Protein AF-A0A1J5WI99-F1 (afdb_monomer_lite)

Structure (mmCIF, N/CA/C/O backbone):
data_AF-A0A1J5WI99-F1
#
_entry.id   AF-A0A1J5WI99-F1
#
loop_
_atom_site.group_PDB
_atom_site.id
_atom_site.type_symbol
_atom_site.label_atom_id
_atom_site.label_alt_id
_atom_site.label_comp_id
_atom_site.label_asym_id
_atom_site.label_entity_id
_atom_site.label_seq_id
_atom_site.pdbx_PDB_ins_code
_atom_site.Cartn_x
_atom_site.Cartn_y
_atom_site.Cartn_z
_atom_site.occupancy
_atom_site.B_iso_or_equiv
_atom_site.auth_seq_id
_atom_site.auth_comp_id
_atom_site.auth_asym_id
_atom_site.auth_atom_id
_atom_site.pdbx_PDB_model_num
ATOM 1 N N . MET A 1 1 ? -16.337 -63.881 12.955 1.00 27.75 1 MET A N 1
ATOM 2 C CA . MET A 1 1 ? -16.708 -63.197 11.696 1.00 27.75 1 MET A CA 1
ATOM 3 C C . MET A 1 1 ? -17.567 -62.003 12.070 1.00 27.75 1 MET A C 1
ATOM 5 O O . MET A 1 1 ? -18.666 -62.196 12.558 1.00 27.75 1 MET A O 1
ATOM 9 N N . GLN A 1 2 ? -16.931 -60.856 12.300 1.00 27.17 2 GLN A N 1
ATOM 10 C CA . GLN A 1 2 ? -16.689 -59.781 11.321 1.00 27.17 2 GLN A CA 1
ATOM 11 C C . GLN A 1 2 ? -17.944 -58.937 11.044 1.00 27.17 2 GLN A C 1
ATOM 13 O O . GLN A 1 2 ? -18.780 -59.281 10.221 1.00 27.17 2 GLN A O 1
ATOM 18 N N . THR A 1 3 ? -18.030 -57.845 11.812 1.00 31.28 3 THR A N 1
ATOM 19 C CA . THR A 1 3 ? -18.158 -56.447 11.355 1.00 31.28 3 THR A CA 1
ATOM 20 C C . THR A 1 3 ? -18.727 -56.186 9.964 1.00 31.28 3 THR A C 1
ATOM 22 O O . THR A 1 3 ? -18.114 -56.598 8.990 1.00 31.28 3 THR A O 1
ATOM 25 N N . PHE A 1 4 ? -19.714 -55.288 9.900 1.00 23.50 4 PHE A N 1
ATOM 26 C CA . PHE A 1 4 ? -19.628 -54.020 9.156 1.00 23.50 4 PHE A CA 1
ATOM 27 C C . PHE A 1 4 ? -20.644 -53.018 9.733 1.00 23.50 4 PHE A C 1
ATOM 29 O O . PHE A 1 4 ? -21.829 -53.324 9.772 1.00 23.50 4 PHE A O 1
ATOM 36 N N . SER A 1 5 ? -20.202 -51.821 10.138 1.00 23.91 5 SER A N 1
ATOM 37 C CA . SER A 1 5 ? -20.977 -50.592 9.904 1.00 23.91 5 SER A CA 1
ATOM 38 C C . SER A 1 5 ? -20.109 -49.334 10.055 1.00 23.91 5 SER A C 1
ATOM 40 O O . SER A 1 5 ? -19.678 -48.971 11.144 1.00 23.91 5 SER A O 1
ATOM 42 N N . VAL A 1 6 ? -19.810 -48.754 8.891 1.00 24.19 6 VAL A N 1
ATOM 43 C CA . VAL A 1 6 ? -19.699 -47.328 8.536 1.00 24.19 6 VAL A CA 1
ATOM 44 C C . VAL A 1 6 ? -19.130 -46.355 9.585 1.00 24.19 6 VAL A C 1
ATOM 46 O O . VAL A 1 6 ? -19.835 -45.826 10.439 1.00 24.19 6 VAL A O 1
ATOM 49 N N . LEU A 1 7 ? -17.853 -46.005 9.393 1.00 27.06 7 LEU A N 1
ATOM 50 C CA . LEU A 1 7 ? -17.251 -44.748 9.841 1.00 27.06 7 LEU A CA 1
ATOM 51 C C . LEU A 1 7 ? -17.816 -43.587 9.004 1.00 27.06 7 LEU A C 1
ATOM 53 O O . LEU A 1 7 ? -17.505 -43.468 7.819 1.00 27.06 7 LEU A O 1
ATOM 57 N N . LEU A 1 8 ? -18.593 -42.703 9.628 1.00 27.48 8 LEU A N 1
ATOM 58 C CA . LEU A 1 8 ? -18.873 -41.362 9.119 1.00 27.48 8 LEU A CA 1
ATOM 59 C C . LEU A 1 8 ? -18.482 -40.367 10.212 1.00 27.48 8 LEU A C 1
ATOM 61 O O . LEU A 1 8 ? -18.887 -40.483 11.366 1.00 27.48 8 LEU A O 1
ATOM 65 N N . ALA A 1 9 ? -17.576 -39.473 9.837 1.00 27.77 9 ALA A N 1
ATOM 66 C CA . ALA A 1 9 ? -16.765 -38.640 10.706 1.00 27.77 9 ALA A CA 1
ATOM 67 C C . ALA A 1 9 ? -17.589 -37.779 11.677 1.00 27.77 9 ALA A C 1
ATOM 69 O O . ALA A 1 9 ? -18.108 -36.725 11.316 1.00 27.77 9 ALA A O 1
ATOM 70 N N . ALA A 1 10 ? -17.614 -38.188 12.944 1.00 25.86 10 ALA A N 1
ATOM 71 C CA . ALA A 1 10 ? -17.886 -37.302 14.064 1.00 25.86 10 ALA A CA 1
ATOM 72 C C . ALA A 1 10 ? -16.638 -36.435 14.311 1.00 25.86 10 ALA A C 1
ATOM 74 O O . ALA A 1 10 ? -15.752 -36.787 15.088 1.00 25.86 10 ALA A O 1
ATOM 75 N N . LEU A 1 11 ? -16.545 -35.302 13.611 1.00 26.58 11 LEU A N 1
ATOM 76 C CA . LEU A 1 11 ? -15.705 -34.187 14.047 1.00 26.58 11 LEU A CA 1
ATOM 77 C C . LEU A 1 11 ? -16.284 -33.694 15.375 1.00 26.58 11 LEU A C 1
ATOM 79 O O . LEU A 1 11 ? -17.332 -33.052 15.405 1.00 26.58 11 LEU A O 1
ATOM 83 N N . SER A 1 12 ? -15.622 -34.049 16.476 1.00 28.11 12 SER A N 1
ATOM 84 C CA . SER A 1 12 ? -15.970 -33.583 17.811 1.00 28.11 12 SER A CA 1
ATOM 85 C C . SER A 1 12 ? -15.734 -32.075 17.905 1.00 28.11 12 SER A C 1
ATOM 87 O O . SER A 1 12 ? -14.655 -31.584 18.228 1.00 28.11 12 SER A O 1
ATOM 89 N N . VAL A 1 13 ? -16.787 -31.314 17.625 1.00 32.09 13 VAL A N 1
ATOM 90 C CA . VAL A 1 13 ? -16.942 -29.970 18.167 1.00 32.09 13 VAL A CA 1
ATOM 91 C C . VAL A 1 13 ? -17.116 -30.172 19.670 1.00 32.09 13 VAL A C 1
ATOM 93 O O . VAL A 1 13 ? -18.199 -30.520 20.135 1.00 32.09 13 VAL A O 1
ATOM 96 N N . ARG A 1 14 ? -16.028 -30.050 20.440 1.00 27.28 14 ARG A N 1
ATOM 97 C CA . ARG A 1 14 ? -16.122 -29.903 21.896 1.00 27.28 14 ARG A CA 1
ATOM 98 C C . ARG A 1 14 ? -16.769 -28.548 22.171 1.00 27.28 14 ARG A C 1
ATOM 100 O O . ARG A 1 14 ? -16.085 -27.549 22.357 1.00 27.28 14 ARG A O 1
ATOM 107 N N . VAL A 1 15 ? -18.097 -28.532 22.146 1.00 34.00 15 VAL A N 1
ATOM 108 C CA . VAL A 1 15 ? -18.912 -27.501 22.779 1.00 34.00 15 VAL A CA 1
ATOM 109 C C . VAL A 1 15 ? -18.697 -27.694 24.277 1.00 34.00 15 VAL A C 1
ATOM 111 O O . VAL A 1 15 ? -19.295 -28.579 24.885 1.00 34.00 15 VAL A O 1
ATOM 114 N N . TYR A 1 16 ? -17.758 -26.950 24.861 1.00 33.09 16 TYR A N 1
ATOM 115 C CA . TYR A 1 16 ? -17.744 -26.800 26.308 1.00 33.09 16 TYR A CA 1
ATOM 116 C C . TYR A 1 16 ? -18.994 -26.000 26.665 1.00 33.09 16 TYR A C 1
ATOM 118 O O . TYR A 1 16 ? -19.139 -24.850 26.259 1.00 33.09 16 TYR A O 1
ATOM 126 N N . ALA A 1 17 ? -19.922 -26.668 27.345 1.00 33.34 17 ALA A N 1
ATOM 127 C CA . ALA A 1 17 ? -21.082 -26.054 27.959 1.00 33.34 17 ALA A CA 1
ATOM 128 C C . ALA A 1 17 ? -20.591 -25.053 29.013 1.00 33.34 17 ALA A C 1
ATOM 130 O O . ALA A 1 17 ? -20.179 -25.441 30.104 1.00 33.34 17 ALA A O 1
ATOM 131 N N . LEU A 1 18 ? -20.581 -23.778 28.649 1.00 37.22 18 LEU A N 1
ATOM 132 C CA . LEU A 1 18 ? -20.643 -22.672 29.589 1.00 37.22 18 LEU A CA 1
ATOM 133 C C . LEU A 1 18 ? -22.067 -22.131 29.480 1.00 37.22 18 LEU A C 1
ATOM 135 O O . LEU A 1 18 ? -22.585 -21.980 28.376 1.00 37.22 18 LEU A O 1
ATOM 139 N N . ASP A 1 19 ? -22.702 -21.926 30.626 1.00 34.09 19 ASP A N 1
ATOM 140 C CA . ASP A 1 19 ? -24.094 -21.497 30.833 1.00 34.09 19 ASP A CA 1
ATOM 141 C C . ASP A 1 19 ? -24.378 -20.052 30.348 1.00 34.09 19 ASP A C 1
ATOM 143 O O . ASP A 1 19 ? -25.145 -19.312 30.956 1.00 34.09 19 ASP A O 1
ATOM 147 N N . SER A 1 20 ? -23.740 -19.610 29.265 1.00 41.53 20 SER A N 1
ATOM 148 C CA . SER A 1 20 ? -23.871 -18.271 28.695 1.00 41.53 20 SER A CA 1
ATOM 149 C C . SER A 1 20 ? -24.489 -18.339 27.293 1.00 41.53 20 SER A C 1
ATOM 151 O O . SER A 1 20 ? -24.140 -19.196 26.482 1.00 41.53 20 SER A O 1
ATOM 153 N N . ASP A 1 21 ? -25.440 -17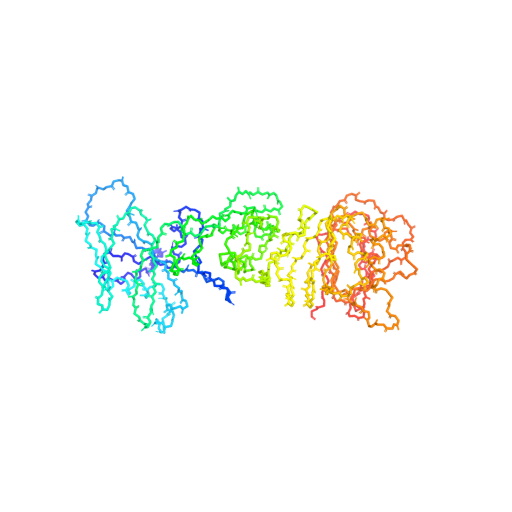.441 27.005 1.00 45.97 21 ASP A N 1
ATOM 154 C CA . ASP A 1 21 ? -26.320 -17.412 25.815 1.00 45.97 21 ASP A CA 1
ATOM 155 C C . ASP A 1 21 ? -25.610 -17.089 24.476 1.00 45.97 21 ASP A C 1
ATOM 157 O O . ASP A 1 21 ? -26.185 -16.502 23.554 1.00 45.97 21 ASP A O 1
ATOM 161 N N . PHE A 1 22 ? -24.341 -17.470 24.350 1.00 48.72 22 PHE A N 1
ATOM 162 C CA . PHE A 1 22 ? -23.421 -17.032 23.315 1.00 48.72 22 PHE A CA 1
ATOM 163 C C . PHE A 1 22 ? -22.725 -18.223 22.647 1.00 48.72 22 PHE A C 1
ATOM 165 O O . PHE A 1 22 ? -21.935 -18.941 23.257 1.00 48.72 22 PHE A O 1
ATOM 172 N N . ALA A 1 23 ? -22.981 -18.429 21.353 1.00 48.19 23 ALA A N 1
ATOM 173 C CA . ALA A 1 23 ? -22.309 -19.479 20.592 1.00 48.19 23 ALA A CA 1
ATOM 174 C C . ALA A 1 23 ? -20.881 -19.063 20.189 1.00 48.19 23 ALA A C 1
ATOM 176 O O . ALA A 1 23 ? -20.699 -18.101 19.442 1.00 48.19 23 ALA A O 1
ATOM 177 N N . LEU A 1 24 ? -19.877 -19.835 20.621 1.00 46.44 24 LEU A N 1
ATOM 178 C CA . LEU A 1 24 ? -18.497 -19.732 20.138 1.00 46.44 24 LEU A CA 1
ATOM 179 C C . LEU A 1 24 ? -18.423 -20.194 18.672 1.00 46.44 24 LEU A C 1
ATOM 181 O O . LEU A 1 24 ? -18.544 -21.386 18.377 1.00 46.44 24 LEU A O 1
ATOM 185 N N . ILE A 1 25 ? -18.188 -19.265 17.744 1.00 47.00 25 ILE A N 1
ATOM 186 C CA . ILE A 1 25 ? -17.933 -19.597 16.337 1.00 47.00 25 ILE A CA 1
ATOM 187 C C . ILE A 1 25 ? -16.424 -19.755 16.138 1.00 47.00 25 ILE A C 1
ATOM 189 O O . ILE A 1 25 ? -15.666 -18.800 16.264 1.00 47.00 25 ILE A O 1
ATOM 193 N N . SER A 1 26 ? -15.994 -20.976 15.803 1.00 42.94 26 SER A N 1
ATOM 194 C CA . SER A 1 26 ? -14.591 -21.306 15.522 1.00 42.94 26 SER A CA 1
ATOM 195 C C . SER A 1 26 ? -13.952 -20.343 14.511 1.00 42.94 26 SER A C 1
ATOM 197 O O . SER A 1 26 ? -14.560 -20.000 13.494 1.00 42.94 26 SER A O 1
ATOM 199 N N . GLU A 1 27 ? -12.679 -20.006 14.731 1.00 39.59 27 GLU A N 1
ATOM 200 C CA . GLU A 1 27 ? -11.832 -19.173 13.861 1.00 39.59 27 GLU A CA 1
ATOM 201 C C . GLU A 1 27 ? -11.827 -19.622 12.384 1.00 39.59 27 GLU A C 1
ATOM 203 O O . GLU A 1 27 ? -11.711 -18.811 11.470 1.00 39.59 27 GLU A O 1
ATOM 208 N N . LYS A 1 28 ? -12.055 -20.915 12.113 1.00 43.62 28 LYS A N 1
ATOM 209 C CA . LYS A 1 28 ? -12.154 -21.466 10.745 1.00 43.62 28 LYS A CA 1
ATOM 210 C C . LYS A 1 28 ? -13.503 -21.208 10.059 1.00 43.62 28 LYS A C 1
ATOM 212 O O . LYS A 1 28 ? -13.626 -21.406 8.849 1.00 43.62 28 LYS A O 1
ATOM 217 N N . LEU A 1 29 ? -14.525 -20.830 10.823 1.00 38.66 29 LEU A N 1
ATOM 218 C CA . LEU A 1 29 ? -15.891 -20.571 10.359 1.00 38.66 29 LEU A CA 1
ATOM 219 C C . LEU A 1 29 ? -16.209 -19.074 10.302 1.00 38.66 29 LEU A C 1
ATOM 221 O O . LEU A 1 29 ? -17.013 -18.672 9.468 1.00 38.66 29 LEU A O 1
ATOM 225 N N . LEU A 1 30 ? -15.530 -18.255 11.105 1.00 40.50 30 LEU A N 1
ATOM 226 C CA . LEU A 1 30 ? -15.601 -16.790 11.085 1.00 40.50 30 LEU A CA 1
ATOM 227 C C . LEU A 1 30 ? -15.458 -16.155 9.683 1.00 40.50 30 LEU A C 1
ATOM 229 O O . LEU A 1 30 ? -16.263 -15.284 9.353 1.00 40.50 30 LEU A O 1
ATOM 233 N N . PRO A 1 31 ? -14.551 -16.623 8.798 1.00 42.62 31 PRO A N 1
ATOM 234 C CA . PRO A 1 31 ? -14.465 -16.122 7.425 1.00 42.62 31 PRO A CA 1
ATOM 235 C C . PRO A 1 31 ? -15.716 -16.390 6.574 1.00 42.62 31 PRO A C 1
ATOM 237 O O . PRO A 1 31 ? -15.915 -15.721 5.567 1.00 42.62 31 PRO A O 1
ATOM 240 N N . LYS A 1 32 ? -16.557 -17.368 6.945 1.00 39.38 32 LYS A N 1
ATOM 241 C CA . LYS A 1 32 ? -17.744 -17.777 6.171 1.00 39.38 32 LYS A CA 1
ATOM 242 C C . LYS A 1 32 ? -19.007 -16.988 6.515 1.00 39.38 32 LYS A C 1
ATOM 244 O O . LYS A 1 32 ? -19.953 -17.030 5.740 1.00 39.38 32 LYS A O 1
ATOM 249 N N . PHE A 1 33 ? -19.019 -16.280 7.644 1.00 38.66 33 PHE A N 1
ATOM 250 C CA . PHE A 1 33 ? -20.122 -15.399 8.049 1.00 38.66 33 PHE A CA 1
ATOM 251 C C . PHE A 1 33 ? -19.928 -13.947 7.581 1.00 38.66 33 PHE A C 1
ATOM 253 O O . PHE A 1 33 ? -20.758 -13.084 7.853 1.00 38.66 33 PHE A O 1
ATOM 260 N N . LEU A 1 34 ? -18.842 -13.671 6.852 1.00 45.16 34 LEU A N 1
ATOM 261 C CA . LEU A 1 34 ? -18.671 -12.436 6.095 1.00 45.16 34 LEU A CA 1
ATOM 262 C C . LEU A 1 34 ? -19.571 -12.465 4.853 1.00 45.16 34 LEU A C 1
ATOM 264 O O . LEU A 1 34 ? -19.144 -12.819 3.758 1.00 45.16 34 LEU A O 1
ATOM 268 N N . THR A 1 35 ? -20.818 -12.053 5.007 1.00 43.19 35 THR A N 1
ATOM 269 C CA . THR A 1 35 ? -21.632 -11.545 3.896 1.00 43.19 35 THR A CA 1
ATOM 270 C C . THR A 1 35 ? -22.150 -10.192 4.367 1.00 43.19 35 THR A C 1
ATOM 272 O O . THR A 1 35 ? -22.821 -10.150 5.387 1.00 43.19 35 THR A O 1
ATOM 275 N N . GLU A 1 36 ? -21.782 -9.047 3.785 1.00 42.59 36 GLU A N 1
ATOM 276 C CA . GLU A 1 36 ? -21.570 -8.738 2.367 1.00 42.59 36 GLU A CA 1
ATOM 277 C C . GLU A 1 36 ? -20.259 -7.959 2.114 1.00 42.59 36 GLU A C 1
ATOM 279 O O . GLU A 1 36 ? -19.993 -6.934 2.735 1.00 42.59 36 GLU A O 1
ATOM 284 N N . LYS A 1 37 ? -19.462 -8.448 1.148 1.00 50.91 37 LYS A N 1
ATOM 285 C CA . LYS A 1 37 ? -18.102 -8.008 0.765 1.00 50.91 37 LYS A CA 1
ATOM 286 C C . LYS A 1 37 ? -17.039 -8.239 1.851 1.00 50.91 37 LYS A C 1
ATOM 288 O O . LYS A 1 37 ? -17.175 -7.825 2.991 1.00 50.91 37 LYS A O 1
ATOM 293 N N . GLU A 1 38 ? -15.947 -8.901 1.470 1.00 61.12 38 GLU A N 1
ATOM 294 C CA . GLU A 1 38 ? -14.755 -9.183 2.286 1.00 61.12 38 GLU A CA 1
ATOM 295 C C . GLU A 1 38 ? -14.050 -7.878 2.711 1.00 61.12 38 GLU A C 1
ATOM 297 O O . GLU A 1 38 ? -13.003 -7.504 2.181 1.00 61.12 38 GLU A O 1
ATOM 302 N N . ARG A 1 39 ? -14.659 -7.135 3.637 1.00 79.50 39 ARG A N 1
ATOM 303 C CA . ARG A 1 39 ? -14.122 -5.882 4.157 1.00 79.50 39 ARG A CA 1
ATOM 304 C C . ARG A 1 39 ? -13.314 -6.167 5.416 1.00 79.50 39 ARG A C 1
ATOM 306 O O . ARG A 1 39 ? -13.847 -6.654 6.416 1.00 79.50 39 ARG A O 1
ATOM 313 N N . GLY A 1 40 ? -12.014 -5.910 5.340 1.00 87.38 40 GLY A N 1
ATOM 314 C CA . GLY A 1 40 ? -11.126 -5.928 6.497 1.00 87.38 40 GLY A CA 1
ATOM 315 C C . GLY A 1 40 ? -11.302 -4.650 7.311 1.00 87.38 40 GLY A C 1
ATOM 316 O O . GLY A 1 40 ? -11.605 -3.602 6.746 1.00 87.38 40 GLY A O 1
ATOM 317 N N . VAL A 1 41 ? -11.107 -4.737 8.626 1.00 90.25 41 VAL A N 1
ATOM 318 C CA . VAL A 1 41 ? -11.034 -3.560 9.499 1.00 90.25 41 VAL A CA 1
ATOM 319 C C . VAL A 1 41 ? -9.607 -3.437 10.005 1.00 90.25 41 VAL A C 1
ATOM 321 O O . VAL A 1 41 ? -9.002 -4.431 10.411 1.00 90.25 41 VAL A O 1
ATOM 324 N N . TYR A 1 42 ? -9.071 -2.229 9.941 1.00 92.56 42 TYR A N 1
ATOM 325 C CA . TYR A 1 42 ? -7.690 -1.917 10.261 1.00 92.56 42 TYR A CA 1
ATOM 326 C C . TYR A 1 42 ? -7.629 -0.791 11.286 1.00 92.56 42 TYR A C 1
ATOM 328 O O . TYR A 1 42 ? -8.429 0.142 11.222 1.00 92.56 42 TYR A O 1
ATOM 336 N N 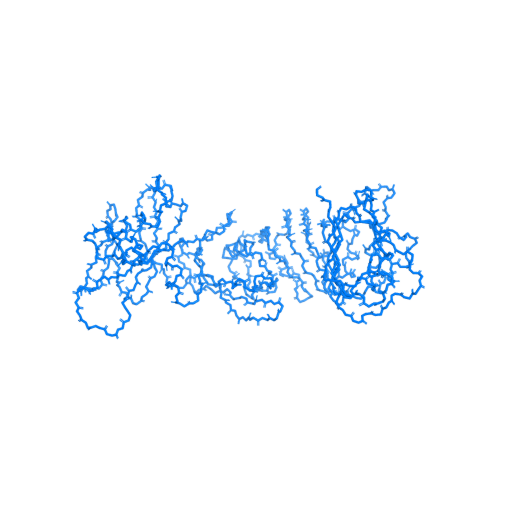. ILE A 1 43 ? -6.650 -0.865 12.183 1.00 92.44 43 ILE A N 1
ATOM 337 C CA . ILE A 1 43 ? -6.171 0.288 12.943 1.00 92.44 43 ILE A CA 1
ATOM 338 C C . ILE A 1 43 ? -4.938 0.821 12.222 1.00 92.44 43 ILE A C 1
ATOM 340 O O . ILE A 1 43 ? -3.986 0.081 11.956 1.00 92.44 43 ILE A O 1
ATOM 344 N N . LEU A 1 44 ? -4.999 2.098 11.867 1.00 93.31 44 LEU A N 1
ATOM 345 C CA . LEU A 1 44 ? -3.932 2.825 11.206 1.00 93.31 44 LEU A CA 1
ATOM 346 C C . LEU A 1 44 ? -3.041 3.516 12.229 1.00 93.31 44 LEU A C 1
ATOM 348 O O . LEU A 1 44 ? -3.503 4.043 13.241 1.00 93.31 44 LEU A O 1
ATOM 352 N N . ASP A 1 45 ? -1.763 3.551 11.904 1.00 89.94 45 ASP A N 1
ATOM 353 C CA . ASP A 1 45 ? -0.730 4.224 12.667 1.00 89.94 45 ASP A CA 1
ATOM 354 C C . ASP A 1 45 ? 0.273 4.819 11.670 1.00 89.94 45 ASP A C 1
ATOM 356 O O . ASP A 1 45 ? 0.463 4.278 10.575 1.00 89.94 45 ASP A O 1
ATOM 360 N N . GLU A 1 46 ? 0.839 5.982 11.991 1.00 84.44 46 GLU A N 1
ATOM 361 C CA . GLU A 1 46 ? 1.764 6.682 11.090 1.00 84.44 46 GLU A CA 1
ATOM 362 C C . GLU A 1 46 ? 3.160 6.041 11.089 1.00 84.44 46 GLU A C 1
ATOM 364 O O . GLU A 1 46 ? 3.862 6.081 10.076 1.00 84.44 46 GLU A O 1
ATOM 369 N N . GLU A 1 47 ? 3.567 5.444 12.210 1.00 82.75 47 GLU A N 1
ATOM 370 C CA . GLU A 1 47 ? 4.919 4.925 12.427 1.00 82.75 47 GLU A CA 1
ATOM 371 C C . GLU A 1 47 ? 5.020 3.422 12.142 1.00 82.75 47 GLU A C 1
ATOM 373 O O . GLU A 1 47 ? 6.094 2.911 11.808 1.00 82.75 47 GLU A O 1
ATOM 378 N N . THR A 1 48 ? 3.905 2.702 12.257 1.00 85.56 48 THR A N 1
ATOM 379 C CA . THR A 1 48 ? 3.847 1.244 12.162 1.00 8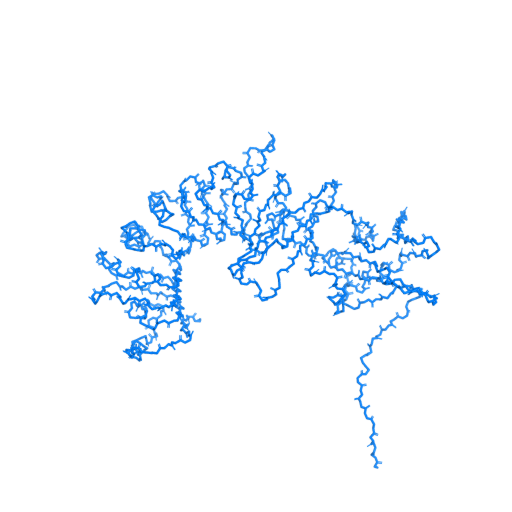5.56 48 THR A CA 1
ATOM 380 C C . THR A 1 48 ? 2.958 0.762 11.017 1.00 85.56 48 THR A C 1
ATOM 382 O O . THR A 1 48 ? 2.153 1.490 10.439 1.00 85.56 48 THR A O 1
ATOM 385 N N . SER A 1 49 ? 3.139 -0.502 10.622 1.00 85.19 49 SER A N 1
ATOM 386 C CA . SER A 1 49 ? 2.302 -1.110 9.588 1.00 85.19 49 SER A CA 1
ATOM 387 C C . SER A 1 49 ? 0.849 -1.230 10.070 1.00 85.19 49 SER A C 1
ATOM 389 O O . SER A 1 49 ? 0.655 -1.644 11.214 1.00 85.19 49 SER A O 1
ATOM 391 N N . PRO A 1 50 ? -0.155 -0.996 9.202 1.00 90.38 50 PRO A N 1
ATOM 392 C CA . PRO A 1 50 ? -1.565 -1.122 9.554 1.00 90.38 50 PRO A CA 1
ATOM 393 C C . PRO A 1 50 ? -1.866 -2.452 10.234 1.00 90.38 50 PRO A C 1
ATOM 395 O O . PRO A 1 50 ? -1.562 -3.521 9.689 1.00 90.38 50 PRO A O 1
ATOM 398 N N . ASN A 1 51 ? -2.508 -2.386 11.395 1.00 89.19 51 ASN A N 1
ATOM 399 C CA . ASN A 1 51 ? -2.857 -3.573 12.150 1.00 89.19 51 ASN A CA 1
ATOM 400 C C . ASN A 1 51 ? -4.248 -4.059 11.738 1.00 89.19 51 ASN A C 1
ATOM 402 O O . ASN A 1 51 ? -5.236 -3.339 11.882 1.00 89.19 51 ASN A O 1
ATOM 406 N N . ARG A 1 52 ? -4.334 -5.275 11.194 1.00 90.44 52 ARG A N 1
ATOM 407 C CA . ARG A 1 52 ? -5.615 -5.878 10.815 1.00 90.44 52 ARG A CA 1
ATOM 408 C C . ARG A 1 52 ? -6.294 -6.415 12.069 1.00 90.44 52 ARG A C 1
ATOM 410 O O . ARG A 1 52 ? -5.750 -7.291 12.729 1.00 90.44 52 ARG A O 1
ATOM 417 N N . LEU A 1 53 ? -7.505 -5.943 12.343 1.00 89.12 53 LEU A N 1
ATOM 418 C CA . LEU A 1 53 ? -8.290 -6.426 13.471 1.00 89.12 53 LEU A CA 1
ATOM 419 C C . LEU A 1 53 ? -8.863 -7.816 13.193 1.00 89.12 53 LEU A C 1
ATOM 421 O O . LEU A 1 53 ? -9.371 -8.099 12.099 1.00 89.12 53 LEU A O 1
ATOM 425 N N . CYS A 1 54 ? -8.822 -8.663 14.217 1.00 84.62 54 CYS A N 1
ATOM 426 C CA . CYS A 1 54 ? -9.554 -9.919 14.241 1.00 84.62 54 CYS A CA 1
ATOM 427 C C . CYS A 1 54 ? -10.992 -9.667 14.680 1.00 84.62 54 CYS A C 1
ATOM 429 O O . CYS A 1 54 ? -11.312 -8.621 15.245 1.00 84.62 54 CYS A O 1
ATOM 431 N N . SER A 1 55 ? -11.882 -10.618 14.398 1.00 81.06 55 SER A N 1
ATOM 432 C CA . SER A 1 55 ? -13.278 -10.488 14.801 1.00 81.06 55 SER A CA 1
ATOM 433 C C . SER A 1 55 ? -13.845 -11.771 15.376 1.00 81.06 55 SER A C 1
ATOM 435 O O . SER A 1 55 ? -13.539 -12.841 14.861 1.00 81.06 55 SER A O 1
ATOM 437 N N . VAL A 1 56 ? -14.721 -11.644 16.370 1.00 76.06 56 VAL A N 1
ATOM 438 C CA . VAL A 1 56 ? -15.563 -12.716 16.911 1.00 76.06 56 VAL A CA 1
ATOM 439 C C . VAL A 1 56 ? -17.026 -12.367 16.650 1.00 76.06 56 VAL A C 1
ATOM 441 O O . VAL A 1 56 ? -17.433 -11.209 16.754 1.00 76.06 56 VAL A O 1
ATOM 444 N N . LEU A 1 57 ? -17.815 -13.373 16.284 1.00 73.81 57 LEU A N 1
ATOM 445 C CA . LEU A 1 57 ? -19.244 -13.248 16.035 1.00 73.81 57 LEU A CA 1
ATOM 446 C C . LEU A 1 57 ? -20.009 -13.950 17.145 1.00 73.81 57 LEU A C 1
ATOM 448 O O . LEU A 1 57 ? -19.764 -15.121 17.425 1.00 73.81 57 LEU A O 1
ATOM 452 N N . PHE A 1 58 ? -20.955 -13.229 17.725 1.00 69.44 58 PHE A N 1
ATOM 453 C CA . PHE A 1 58 ? -21.825 -13.694 18.785 1.00 69.44 58 PHE A CA 1
ATOM 454 C C . PHE A 1 58 ? -23.252 -13.721 18.268 1.00 69.44 58 PHE A C 1
ATOM 456 O O . PHE A 1 58 ? -23.783 -12.709 17.816 1.00 69.44 58 PHE A O 1
ATOM 463 N N . THR A 1 59 ? -23.871 -14.895 18.326 1.00 62.91 59 THR A N 1
ATOM 464 C CA . THR A 1 59 ? -25.285 -15.050 17.982 1.00 62.91 59 THR A CA 1
ATOM 465 C C . THR A 1 59 ? -26.075 -15.156 19.280 1.00 62.91 59 THR A C 1
ATOM 467 O O . THR A 1 59 ? -25.800 -16.089 20.038 1.00 62.91 59 THR A O 1
ATOM 470 N N . PRO A 1 60 ? -27.019 -14.242 19.560 1.00 54.72 60 PRO A N 1
ATOM 471 C CA . PRO A 1 60 ? -27.893 -14.385 20.713 1.00 54.72 60 PRO A CA 1
ATOM 472 C C . PRO A 1 60 ? -28.778 -15.620 20.523 1.00 54.72 60 PRO A C 1
ATOM 474 O O . PRO A 1 60 ? -29.448 -15.771 19.497 1.00 54.72 60 PRO A O 1
ATOM 477 N N . VAL A 1 61 ? -28.776 -16.528 21.500 1.00 52.66 61 VAL A N 1
ATOM 478 C CA . VAL A 1 61 ? -29.661 -17.697 21.484 1.00 52.66 61 VAL A CA 1
ATOM 479 C C . VAL A 1 61 ? -31.041 -17.263 21.972 1.00 52.66 61 VAL A C 1
ATOM 481 O O . VAL A 1 61 ? -31.308 -17.219 23.167 1.00 52.66 61 VAL A O 1
ATOM 484 N N . VAL A 1 62 ? -31.954 -16.954 21.050 1.00 52.22 62 VAL A N 1
ATOM 485 C CA . VAL A 1 62 ? -33.360 -16.741 21.418 1.00 52.22 62 VAL A CA 1
ATOM 486 C C . VAL A 1 62 ? -33.981 -18.108 21.721 1.00 52.22 62 VAL A C 1
ATOM 488 O O . VAL A 1 62 ? -34.385 -18.839 20.815 1.00 52.22 62 VAL A O 1
ATOM 491 N N . ARG A 1 63 ? -34.038 -18.485 23.004 1.00 42.00 63 ARG A N 1
ATOM 492 C CA . ARG A 1 63 ? -34.868 -19.602 23.481 1.00 42.00 63 ARG A CA 1
ATOM 493 C C . ARG A 1 63 ? -36.335 -19.169 23.496 1.00 42.00 63 ARG A C 1
ATOM 495 O O . ARG A 1 63 ? -36.881 -18.932 24.557 1.00 42.00 63 ARG A O 1
ATOM 502 N N . ASP A 1 64 ? -36.946 -19.016 22.327 1.00 40.84 64 ASP A N 1
ATOM 503 C CA . ASP A 1 64 ? -38.302 -19.503 22.057 1.00 40.84 64 ASP A CA 1
ATOM 504 C C . ASP A 1 64 ? -38.776 -19.139 20.646 1.00 40.84 64 ASP A C 1
ATOM 506 O O . ASP A 1 64 ? -38.290 -18.229 19.981 1.00 40.84 64 ASP A O 1
ATOM 510 N N . LYS A 1 65 ? -39.664 -19.994 20.150 1.00 46.88 65 LYS A N 1
ATOM 511 C CA . LYS A 1 65 ? -39.952 -20.258 18.740 1.00 46.88 65 LYS A CA 1
ATOM 512 C C . LYS A 1 65 ? -40.636 -19.087 18.014 1.00 46.88 65 LYS A C 1
ATOM 514 O O . LYS A 1 65 ? -41.385 -18.315 18.598 1.00 46.88 65 LYS A O 1
ATOM 519 N N . THR A 1 66 ? -40.462 -19.095 16.687 1.00 43.81 66 THR A N 1
ATOM 520 C CA . THR A 1 66 ? -41.168 -18.320 15.640 1.00 43.81 66 THR A CA 1
ATOM 521 C C . THR A 1 66 ? -40.839 -16.830 15.501 1.00 43.81 66 THR A C 1
ATOM 523 O O . THR A 1 66 ? -41.655 -15.974 15.814 1.00 43.81 66 THR A O 1
ATOM 526 N N . VAL A 1 67 ? -39.703 -16.523 14.861 1.00 38.09 67 VAL A N 1
ATOM 527 C CA . VAL A 1 67 ? -39.536 -15.276 14.088 1.00 38.09 67 VAL A CA 1
ATOM 528 C C . VAL A 1 67 ? -38.901 -15.606 12.727 1.00 38.09 67 VAL A C 1
ATOM 530 O O . VAL A 1 67 ? -37.855 -16.256 12.699 1.00 38.09 67 VAL A O 1
ATOM 533 N N . PRO A 1 68 ? -39.498 -15.198 11.591 1.00 43.38 68 PRO A N 1
ATOM 534 C CA . PRO A 1 68 ? -38.877 -15.293 10.277 1.00 43.38 68 PRO A CA 1
ATOM 535 C C . PRO A 1 68 ? -38.124 -13.986 9.960 1.00 43.38 68 PRO A C 1
ATOM 537 O O . PRO A 1 68 ? -38.651 -13.136 9.255 1.00 43.38 68 PRO A O 1
ATOM 540 N N . SER A 1 69 ? -36.922 -13.789 10.513 1.00 42.72 69 SER A N 1
ATOM 541 C CA . SER A 1 69 ? -35.947 -12.752 10.094 1.00 42.72 69 SER A CA 1
ATOM 542 C C . SER A 1 69 ? -34.596 -12.989 10.803 1.00 42.72 69 SER A C 1
ATOM 544 O O . SER A 1 69 ? -34.595 -13.671 11.831 1.00 42.72 69 SER A O 1
ATOM 546 N N . PRO A 1 70 ? -33.437 -12.532 10.282 1.00 47.69 70 PRO A N 1
ATOM 547 C CA . PRO A 1 70 ? -32.134 -13.026 10.705 1.00 47.69 70 PRO A CA 1
ATOM 548 C C . PRO A 1 70 ? -31.823 -12.566 12.131 1.00 47.69 70 PRO A C 1
ATOM 550 O O . PRO A 1 70 ? -31.898 -11.387 12.455 1.00 47.69 70 PRO A O 1
ATOM 553 N N . VAL A 1 71 ? -31.468 -13.525 12.979 1.00 52.16 71 VAL A N 1
ATOM 554 C CA . VAL A 1 71 ? -31.048 -13.321 14.368 1.00 52.16 71 VAL A CA 1
ATOM 555 C C . VAL A 1 71 ? -29.940 -12.257 14.421 1.00 52.16 71 VAL A C 1
ATOM 557 O O . VAL A 1 71 ? -28.914 -12.418 13.758 1.00 52.16 71 VAL A O 1
ATOM 560 N N . SER A 1 72 ? -30.140 -11.169 15.174 1.00 58.06 72 SER A N 1
ATOM 561 C CA . SER A 1 72 ? -29.199 -10.044 15.293 1.00 58.06 72 SER A CA 1
ATOM 562 C C . SER A 1 72 ? -27.844 -10.495 15.848 1.00 58.06 72 SER A C 1
ATOM 564 O O . SER A 1 72 ? -27.655 -10.573 17.059 1.00 58.06 72 SER A O 1
ATOM 566 N N . ALA A 1 73 ? -26.890 -10.813 14.974 1.00 65.12 73 ALA A N 1
ATOM 567 C CA . ALA A 1 73 ? -25.539 -11.172 15.386 1.00 65.12 73 ALA A CA 1
ATOM 568 C C . ALA A 1 73 ? -24.751 -9.926 15.822 1.00 65.12 73 ALA A C 1
ATOM 570 O O . ALA A 1 73 ? -24.742 -8.905 15.130 1.00 65.12 73 ALA A O 1
ATOM 571 N N . LEU A 1 74 ? -24.052 -10.030 16.951 1.00 73.56 74 LEU A N 1
ATOM 572 C CA . LEU A 1 74 ? -23.102 -9.027 17.423 1.00 73.56 74 LEU A CA 1
ATOM 573 C C . LEU A 1 74 ? -21.712 -9.377 16.921 1.00 73.56 74 LEU A C 1
ATOM 575 O O . LEU A 1 74 ? -21.282 -10.531 16.992 1.00 73.56 74 LEU A O 1
ATOM 579 N N . ARG A 1 75 ? -20.982 -8.374 16.440 1.00 79.88 75 ARG A N 1
ATOM 580 C CA . ARG A 1 75 ? -19.623 -8.565 15.947 1.00 79.88 75 ARG A CA 1
ATOM 581 C C . ARG A 1 75 ? -18.647 -7.730 16.756 1.00 79.88 75 ARG A C 1
ATOM 583 O O . ARG A 1 75 ? -18.744 -6.508 16.782 1.00 79.88 75 ARG A O 1
ATOM 590 N N . PHE A 1 76 ? -17.684 -8.404 17.368 1.00 83.19 76 PHE A N 1
ATOM 591 C CA . PHE A 1 76 ? -16.632 -7.796 18.170 1.00 83.19 76 PHE A CA 1
ATOM 592 C C . PHE A 1 76 ? -15.322 -7.839 17.397 1.00 83.19 76 PHE A C 1
ATOM 594 O O . PHE A 1 76 ? -14.974 -8.870 16.830 1.00 83.19 76 PHE A O 1
ATOM 601 N N . LEU A 1 77 ? -14.617 -6.720 17.357 1.00 87.94 77 LEU A N 1
ATOM 602 C CA . LEU A 1 77 ? -13.313 -6.529 16.747 1.00 87.94 77 LEU A CA 1
ATOM 603 C C . LEU A 1 77 ? -12.278 -6.410 17.859 1.00 87.94 77 LEU A C 1
ATOM 605 O O . LEU A 1 77 ? -12.543 -5.735 18.848 1.00 87.94 77 LEU A O 1
ATOM 609 N N . TYR A 1 78 ? -11.111 -7.020 17.701 1.00 88.12 78 TYR A N 1
ATOM 610 C CA . TYR A 1 78 ? -10.035 -6.930 18.687 1.00 88.12 78 TYR A CA 1
ATOM 611 C C . TYR A 1 78 ? -8.669 -6.922 18.005 1.00 88.12 78 TYR A C 1
ATOM 613 O O . TYR A 1 78 ? -8.495 -7.487 16.919 1.00 88.12 78 TYR A O 1
ATOM 621 N N . ASP A 1 79 ? -7.699 -6.274 18.644 1.00 88.38 79 ASP A N 1
ATOM 622 C CA . ASP A 1 79 ? -6.296 -6.364 18.251 1.00 88.38 79 ASP A CA 1
ATOM 623 C C . ASP A 1 79 ? -5.719 -7.689 18.770 1.00 88.38 79 ASP A C 1
ATOM 625 O O . ASP A 1 79 ? -5.634 -7.929 19.975 1.00 88.38 79 ASP A O 1
ATOM 629 N N . GLU A 1 80 ? -5.323 -8.576 17.856 1.00 84.81 80 GLU A N 1
ATOM 630 C CA . GLU A 1 80 ? -4.757 -9.879 18.211 1.00 84.81 80 GLU A CA 1
ATOM 631 C C . GLU A 1 80 ? -3.428 -9.746 18.974 1.00 84.81 80 GLU A C 1
ATOM 633 O O . GLU A 1 80 ? -3.131 -10.553 19.854 1.00 84.81 80 GLU A O 1
ATOM 638 N N . THR A 1 81 ? -2.621 -8.730 18.661 1.00 85.62 81 THR A N 1
ATOM 639 C CA . THR A 1 81 ? -1.330 -8.491 19.321 1.00 85.62 81 THR A CA 1
ATOM 640 C C . THR A 1 81 ? -1.530 -7.994 20.745 1.00 85.62 81 THR A C 1
ATOM 642 O O . THR A 1 81 ? -0.818 -8.428 21.652 1.00 85.62 81 THR A O 1
ATOM 645 N N . GLU A 1 82 ? -2.505 -7.110 20.953 1.00 87.81 82 GLU A N 1
ATOM 646 C CA . GLU A 1 82 ? -2.933 -6.691 22.288 1.00 87.81 82 GLU A CA 1
ATOM 647 C C . GLU A 1 82 ? -3.470 -7.895 23.071 1.00 87.81 82 GLU A C 1
ATOM 649 O O . GLU A 1 82 ? -2.952 -8.214 24.140 1.00 87.81 82 GLU A O 1
ATOM 654 N N . ALA A 1 83 ? -4.413 -8.646 22.493 1.00 85.00 83 ALA A N 1
ATOM 655 C CA . ALA A 1 83 ? -5.012 -9.816 23.130 1.00 85.00 83 ALA A CA 1
ATOM 656 C C . ALA A 1 83 ? -3.967 -10.875 23.529 1.00 85.00 83 ALA A C 1
ATOM 658 O O . ALA A 1 83 ? -4.048 -11.424 24.627 1.00 85.00 83 ALA A O 1
ATOM 659 N N . LYS A 1 84 ? -2.939 -11.117 22.702 1.00 84.81 84 LYS A N 1
ATOM 660 C CA . LYS A 1 84 ? -1.822 -12.037 23.007 1.00 84.81 84 LYS A CA 1
ATOM 661 C C . LYS A 1 84 ? -1.035 -11.661 24.258 1.00 84.81 84 LYS A C 1
ATOM 663 O O . LYS A 1 84 ? -0.552 -12.548 24.955 1.00 84.81 84 LYS A O 1
ATOM 668 N N . LYS A 1 85 ? -0.872 -10.366 24.546 1.00 85.75 85 LYS A N 1
ATOM 669 C CA . LYS A 1 85 ? -0.146 -9.918 25.748 1.00 85.75 85 LYS A CA 1
ATOM 670 C C . LYS A 1 85 ? -0.893 -10.286 27.031 1.00 85.75 85 LYS A C 1
ATOM 672 O O . LYS A 1 85 ? -0.253 -10.462 28.068 1.00 85.75 85 LYS A O 1
ATOM 677 N N . HIS A 1 86 ? -2.215 -10.418 26.941 1.00 77.25 86 HIS A N 1
ATOM 678 C CA . HIS A 1 86 ? -3.101 -10.712 28.065 1.00 77.25 86 HIS A CA 1
ATOM 679 C C . HIS A 1 86 ? -3.445 -12.195 28.173 1.00 77.25 86 HIS A C 1
ATOM 681 O O . HIS A 1 86 ? -3.395 -12.759 29.262 1.00 77.25 86 HIS A O 1
ATOM 687 N N . CYS A 1 87 ? -3.707 -12.846 27.044 1.00 71.00 87 CYS A N 1
ATOM 688 C CA . CYS A 1 87 ? -3.952 -14.281 26.957 1.00 71.00 87 CYS A CA 1
ATOM 689 C C . CYS A 1 87 ? -2.604 -15.019 26.861 1.00 71.00 87 CYS A C 1
ATOM 691 O O . CYS A 1 87 ? -2.257 -15.572 25.816 1.00 71.00 87 CYS A O 1
ATOM 693 N N . GLN A 1 88 ? -1.789 -14.963 27.919 1.00 62.25 88 GLN A N 1
ATOM 694 C CA . GLN A 1 88 ? -0.504 -15.667 27.950 1.00 62.25 88 GLN A CA 1
ATOM 695 C C . GLN A 1 88 ? -0.751 -17.189 27.910 1.00 62.25 88 GLN A C 1
ATOM 697 O O . GLN A 1 88 ? -1.604 -17.700 28.625 1.00 62.25 88 GLN A O 1
ATOM 702 N N . GLU A 1 89 ? -0.002 -17.900 27.056 1.00 58.56 89 GLU A N 1
ATOM 703 C CA . GLU A 1 89 ? 0.045 -19.375 26.914 1.00 58.56 89 GLU A CA 1
ATOM 704 C C . GLU A 1 89 ? -1.046 -20.092 26.082 1.00 58.56 89 GLU A C 1
ATOM 706 O O . GLU A 1 89 ? -0.983 -21.317 25.939 1.00 58.56 89 GLU A O 1
ATOM 711 N N . VAL A 1 90 ? -1.991 -19.397 25.437 1.00 57.25 90 VAL A N 1
ATOM 712 C CA . VAL A 1 90 ? -3.121 -20.074 24.757 1.00 57.25 90 VAL A CA 1
ATOM 713 C C . VAL A 1 90 ? -2.959 -20.153 23.229 1.00 57.25 90 VAL A C 1
ATOM 715 O O . VAL A 1 90 ? -2.619 -19.175 22.567 1.00 57.25 90 VAL A O 1
ATOM 718 N N . ARG A 1 91 ? -3.227 -21.334 22.639 1.00 65.38 91 ARG A N 1
ATOM 719 C CA . ARG A 1 91 ? -3.207 -21.559 21.172 1.00 65.38 91 ARG A CA 1
ATOM 720 C C . ARG A 1 91 ? -4.398 -20.934 20.425 1.00 65.38 91 ARG A C 1
ATOM 722 O O . ARG A 1 91 ? -4.307 -20.798 19.211 1.00 65.38 91 ARG A O 1
ATOM 729 N N . ASP A 1 92 ? -5.488 -20.607 21.120 1.00 78.75 92 ASP A N 1
ATOM 730 C CA . ASP A 1 92 ? -6.752 -20.104 20.554 1.00 78.75 92 ASP A CA 1
ATOM 731 C C . ASP A 1 92 ? -7.161 -18.778 21.219 1.00 78.75 92 ASP A C 1
ATOM 733 O O . ASP A 1 92 ? -7.931 -18.742 22.175 1.00 78.75 92 ASP A O 1
ATOM 737 N N . ILE A 1 93 ? -6.607 -17.672 20.720 1.00 80.06 93 ILE A N 1
ATOM 738 C CA . ILE A 1 93 ? -6.848 -16.322 21.259 1.00 80.06 93 ILE A CA 1
ATOM 739 C C . ILE A 1 93 ? -8.287 -15.871 21.007 1.00 80.06 93 ILE A C 1
ATOM 741 O O . ILE A 1 93 ? -8.869 -15.182 21.838 1.00 80.06 93 ILE A O 1
ATOM 745 N N . ALA A 1 94 ? -8.874 -16.260 19.873 1.00 78.75 94 ALA A N 1
ATOM 746 C CA . ALA A 1 94 ? -10.259 -15.929 19.560 1.00 78.75 94 ALA A CA 1
ATOM 747 C C . ALA A 1 94 ? -11.214 -16.556 20.585 1.00 78.75 94 ALA A C 1
ATOM 749 O O . ALA A 1 94 ? -12.119 -15.877 21.071 1.00 78.75 94 ALA A O 1
ATOM 750 N N . GLY A 1 95 ? -10.982 -17.823 20.947 1.00 77.12 95 GLY A N 1
ATOM 751 C CA . GLY A 1 95 ? -11.726 -18.514 21.998 1.00 77.12 95 GLY A CA 1
ATOM 752 C C . GLY A 1 95 ? -11.586 -17.849 23.365 1.00 77.12 95 GLY A C 1
ATOM 753 O O . GLY A 1 95 ? -12.576 -17.693 24.074 1.00 77.12 95 GLY A O 1
ATOM 754 N N . GLU A 1 96 ? -10.385 -17.390 23.705 1.00 78.62 96 GLU A N 1
ATOM 755 C CA . GLU A 1 96 ? -10.125 -16.673 24.954 1.00 78.62 96 GLU A CA 1
ATOM 756 C C . GLU A 1 96 ? -10.849 -15.331 25.020 1.00 78.62 96 GLU A C 1
ATOM 758 O O . GLU A 1 96 ? -11.593 -15.085 25.965 1.00 78.62 96 GLU A O 1
ATOM 763 N N . VAL A 1 97 ? -10.719 -14.488 23.991 1.00 80.31 97 VAL A N 1
ATOM 764 C CA . VAL A 1 97 ? -11.453 -13.215 23.908 1.00 80.31 97 VAL A CA 1
ATOM 765 C C . VAL A 1 97 ? -12.960 -13.466 23.981 1.00 80.31 97 VAL A C 1
ATOM 767 O O . VAL A 1 97 ? -13.674 -12.752 24.686 1.00 80.31 97 VAL A O 1
ATOM 770 N N . ALA A 1 98 ? -13.447 -14.505 23.297 1.00 79.06 98 ALA A N 1
ATOM 771 C CA . ALA A 1 98 ? -14.855 -14.865 23.333 1.00 79.06 98 ALA A CA 1
ATOM 772 C C . ALA A 1 98 ? -15.318 -15.274 24.740 1.00 79.06 98 ALA A C 1
ATOM 774 O O . ALA A 1 98 ? -16.384 -14.855 25.190 1.00 79.06 98 ALA A O 1
ATOM 775 N N . ARG A 1 99 ? -14.497 -16.059 25.443 1.00 76.81 99 ARG A N 1
ATOM 776 C CA . ARG A 1 99 ? -14.737 -16.494 26.820 1.00 76.81 99 ARG A CA 1
ATOM 777 C C . ARG A 1 99 ? -14.740 -15.315 27.790 1.00 76.81 99 ARG A C 1
ATOM 779 O O . ARG A 1 99 ? -15.691 -15.184 28.552 1.00 76.81 99 ARG A O 1
ATOM 786 N N . PHE A 1 100 ? -13.756 -14.419 27.700 1.00 78.62 100 PHE A N 1
ATOM 787 C CA . PHE A 1 100 ? -13.709 -13.195 28.504 1.00 78.62 100 PHE A CA 1
ATOM 788 C C . PHE A 1 100 ? -14.962 -12.339 28.312 1.00 78.62 100 PHE A C 1
ATOM 790 O O . PHE A 1 100 ? -15.555 -11.897 29.295 1.00 78.62 100 PHE A O 1
ATOM 797 N N . LEU A 1 101 ? -15.393 -12.136 27.063 1.00 79.38 101 LEU A N 1
ATOM 798 C CA . LEU A 1 101 ? -16.632 -11.418 26.764 1.00 79.38 101 LEU A CA 1
ATOM 799 C C . LEU A 1 101 ? -17.847 -12.122 27.374 1.00 79.38 101 LEU A C 1
ATOM 801 O O . LEU A 1 101 ? -18.664 -11.459 27.997 1.00 79.38 101 LEU A O 1
ATOM 805 N N . ALA A 1 102 ? -17.958 -13.444 27.238 1.00 76.44 102 ALA A N 1
ATOM 806 C CA . ALA A 1 102 ? -19.089 -14.203 27.767 1.00 76.44 102 ALA A CA 1
ATOM 807 C C . ALA A 1 102 ? -19.161 -14.191 29.306 1.00 76.44 102 ALA A C 1
ATOM 809 O O . ALA A 1 102 ? -20.256 -14.149 29.855 1.00 76.44 102 ALA A O 1
ATOM 810 N N . GLU A 1 103 ? -18.019 -14.196 29.998 1.00 76.88 103 GLU A N 1
ATOM 811 C CA . GLU A 1 103 ? -17.945 -14.100 31.466 1.00 76.88 103 GLU A CA 1
ATOM 812 C C . GLU A 1 103 ? -18.354 -12.709 31.991 1.00 76.88 103 GLU A C 1
ATOM 814 O O . GLU A 1 103 ? -18.791 -12.585 33.133 1.00 76.88 103 GLU A O 1
ATOM 819 N N . HIS A 1 104 ? -18.229 -11.666 31.162 1.00 77.31 104 HIS A N 1
ATOM 820 C CA . HIS A 1 104 ? -18.437 -10.269 31.562 1.00 77.31 104 HIS A CA 1
ATOM 821 C C . HIS A 1 104 ? -19.639 -9.598 30.879 1.00 77.31 104 HIS A C 1
ATOM 823 O O . HIS A 1 104 ? -19.943 -8.441 31.176 1.00 77.31 104 HIS A O 1
ATOM 829 N N . ALA A 1 105 ? -20.327 -10.289 29.968 1.00 75.06 105 ALA A N 1
ATOM 830 C CA . ALA A 1 105 ? -21.491 -9.782 29.253 1.00 75.06 105 ALA A CA 1
ATOM 831 C C . ALA A 1 105 ? -22.795 -10.336 29.834 1.00 75.06 105 ALA A C 1
ATOM 833 O O . ALA A 1 105 ? -22.945 -11.524 30.099 1.00 75.06 105 ALA A O 1
ATOM 834 N N . THR A 1 106 ? -23.775 -9.454 29.959 1.00 70.25 106 THR A N 1
ATOM 835 C CA . THR A 1 106 ? -25.154 -9.742 30.349 1.00 70.25 106 THR A CA 1
ATOM 836 C C . THR A 1 106 ? -26.054 -9.315 29.202 1.00 70.25 106 THR A C 1
ATOM 838 O O . THR A 1 106 ? -25.934 -8.192 28.717 1.00 70.25 106 THR A O 1
ATOM 841 N N . ILE A 1 107 ? -26.923 -10.204 28.724 1.00 66.50 107 ILE A N 1
ATOM 842 C CA . ILE A 1 107 ? -27.932 -9.858 27.719 1.00 66.50 107 ILE A CA 1
ATOM 843 C C . ILE A 1 107 ? -29.272 -9.748 28.428 1.00 66.50 107 ILE A C 1
ATOM 845 O O . ILE A 1 107 ? -29.702 -10.688 29.090 1.00 66.50 107 ILE A O 1
ATOM 849 N N . ASP A 1 108 ? -29.950 -8.625 28.249 1.00 65.19 108 ASP A N 1
ATOM 850 C CA . ASP A 1 108 ? -31.353 -8.485 28.595 1.00 65.19 108 ASP A CA 1
ATOM 851 C C . ASP A 1 108 ? -32.183 -8.572 27.312 1.00 65.19 108 ASP A C 1
ATOM 853 O O . ASP A 1 108 ? 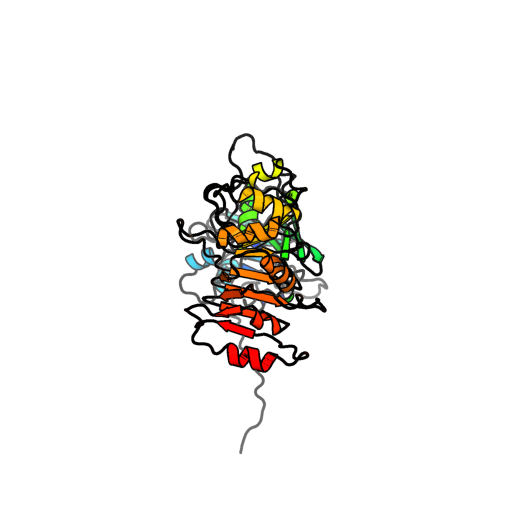-32.258 -7.642 26.505 1.00 65.19 108 ASP A O 1
ATOM 857 N N . THR A 1 109 ? -32.813 -9.728 27.117 1.00 62.53 109 THR A N 1
ATOM 858 C CA . THR A 1 109 ? -33.662 -10.006 25.957 1.00 62.53 109 THR A CA 1
ATOM 859 C C . THR A 1 109 ? -35.002 -9.273 26.001 1.00 62.53 109 THR A C 1
ATOM 861 O O . THR A 1 109 ? -35.643 -9.154 24.962 1.00 62.53 109 THR A O 1
ATOM 864 N N . GLN A 1 110 ? -35.451 -8.796 27.169 1.00 64.12 110 GLN A N 1
ATOM 865 C CA . GLN A 1 110 ? -36.708 -8.051 27.294 1.00 64.12 110 GLN A CA 1
ATOM 866 C C . GLN A 1 110 ? -36.539 -6.608 26.826 1.00 64.12 110 GLN A C 1
ATOM 868 O O . GLN A 1 110 ? -37.407 -6.074 26.140 1.00 64.12 110 GLN A O 1
ATOM 873 N N . THR A 1 111 ? -35.414 -5.987 27.181 1.00 64.75 111 THR A N 1
ATOM 874 C CA . THR A 1 111 ? -35.087 -4.619 26.750 1.00 64.75 111 THR A CA 1
ATOM 875 C C . THR A 1 111 ? -34.290 -4.576 25.453 1.00 64.75 111 THR A C 1
ATOM 877 O O . THR A 1 111 ? -34.136 -3.506 24.870 1.00 64.75 111 THR A O 1
ATOM 880 N N . GLY A 1 112 ? -33.799 -5.726 24.986 1.00 66.56 112 GLY A N 1
ATOM 881 C CA . GLY A 1 112 ? -32.952 -5.813 23.808 1.00 66.56 112 GLY A CA 1
ATOM 882 C C . GLY A 1 112 ? -31.594 -5.156 24.045 1.00 66.56 112 GLY A C 1
ATOM 883 O O . GLY A 1 112 ? -31.103 -4.451 23.168 1.00 66.56 112 GLY A O 1
ATOM 884 N N . THR A 1 113 ? -30.993 -5.338 25.223 1.00 68.94 113 THR A N 1
ATOM 885 C CA . THR A 1 113 ? -29.723 -4.695 25.580 1.00 68.94 113 THR A CA 1
ATOM 886 C C . THR A 1 113 ? -28.628 -5.690 25.947 1.00 68.94 113 THR A C 1
ATOM 888 O O . THR A 1 113 ? -28.889 -6.815 26.361 1.00 68.94 113 THR A O 1
ATOM 891 N N . VAL A 1 114 ? -27.373 -5.273 25.777 1.00 70.75 114 VAL A N 1
ATOM 892 C CA . VAL A 1 114 ? -26.181 -5.999 26.225 1.00 70.75 114 VAL A CA 1
ATOM 893 C C . VAL A 1 114 ? -25.399 -5.105 27.164 1.00 70.75 114 VAL A C 1
ATOM 895 O O . VAL A 1 114 ? -24.904 -4.058 26.752 1.00 70.75 114 VAL A O 1
ATOM 898 N N . GLY A 1 115 ? -25.278 -5.512 28.420 1.00 72.44 115 GLY A N 1
ATOM 899 C CA . GLY A 1 115 ? -24.405 -4.890 29.404 1.00 72.44 115 GLY A CA 1
ATOM 900 C C . GLY A 1 115 ? -23.087 -5.644 29.497 1.00 72.44 115 GLY A C 1
ATOM 901 O O . GLY A 1 115 ? -23.093 -6.808 29.878 1.00 72.44 115 GLY A O 1
ATOM 902 N N . VAL A 1 116 ? -21.959 -4.998 29.208 1.00 73.56 116 VAL A N 1
ATOM 903 C CA . VAL A 1 116 ? -20.630 -5.557 29.499 1.00 73.56 116 VAL A CA 1
ATOM 904 C C . VAL A 1 116 ? -20.074 -4.873 30.742 1.00 73.56 116 VAL A C 1
ATOM 906 O O . VAL A 1 116 ? -19.964 -3.645 30.786 1.00 73.56 116 VAL A O 1
ATOM 909 N N . VAL A 1 117 ? -19.758 -5.662 31.767 1.00 73.75 117 VAL A N 1
ATOM 910 C CA . VAL A 1 117 ? -19.215 -5.180 33.039 1.00 73.75 117 VAL A CA 1
ATOM 911 C C . VAL A 1 117 ? -17.691 -5.179 32.967 1.00 73.75 117 VAL A C 1
ATOM 913 O O . VAL A 1 117 ? -17.070 -6.218 32.766 1.00 73.75 117 VAL A O 1
ATOM 916 N N . SER A 1 118 ? -17.080 -4.011 33.167 1.00 68.38 118 SER A N 1
ATOM 917 C CA . SER A 1 118 ? -15.625 -3.855 33.270 1.00 68.38 118 SER A CA 1
ATOM 918 C C . SER A 1 118 ? -15.267 -2.990 34.469 1.00 68.38 118 SER A C 1
ATOM 920 O O . SER A 1 118 ? -15.806 -1.895 34.579 1.00 68.38 118 SER A O 1
ATOM 922 N N . ARG A 1 119 ? -14.378 -3.495 35.339 1.00 55.81 119 ARG A N 1
ATOM 923 C CA . ARG A 1 119 ? -13.779 -2.967 36.591 1.00 55.81 119 ARG A CA 1
ATOM 924 C C . ARG A 1 119 ? -14.602 -2.071 37.532 1.00 55.81 119 ARG A C 1
ATOM 926 O O . ARG A 1 119 ? -14.441 -2.264 38.723 1.00 55.81 119 ARG A O 1
ATOM 933 N N . ASN A 1 120 ? -15.400 -1.109 37.054 1.00 51.31 120 ASN A N 1
ATOM 934 C CA . ASN A 1 120 ? -16.333 -0.222 37.782 1.00 51.31 120 ASN A CA 1
ATOM 935 C C . ASN A 1 120 ? -17.347 0.505 36.856 1.00 51.31 120 ASN A C 1
ATOM 937 O O . ASN A 1 120 ? -18.021 1.446 37.270 1.00 51.31 120 ASN A O 1
ATOM 941 N N . THR A 1 121 ? -17.442 0.110 35.588 1.00 57.81 121 THR A N 1
ATOM 942 C CA . THR A 1 121 ? -18.303 0.705 34.563 1.00 57.81 121 THR A CA 1
ATOM 943 C C . THR A 1 121 ? -19.079 -0.400 33.868 1.00 57.81 121 THR A C 1
ATOM 945 O O . THR A 1 121 ? -18.494 -1.333 33.318 1.00 57.81 121 THR A O 1
ATOM 948 N N . GLN A 1 122 ? -20.403 -0.297 33.897 1.00 72.25 122 GLN A N 1
ATOM 949 C CA . GLN A 1 122 ? -21.271 -1.122 33.071 1.00 72.25 122 GLN A CA 1
ATOM 950 C C . GLN A 1 122 ? -21.540 -0.350 31.784 1.00 72.25 122 GLN A C 1
ATOM 952 O O . GLN A 1 122 ? -22.171 0.708 31.814 1.00 72.25 122 GLN A O 1
ATOM 957 N N . THR A 1 123 ? -21.058 -0.868 30.659 1.00 73.06 123 THR A N 1
ATOM 958 C CA . THR A 1 123 ? -21.400 -0.298 29.357 1.00 73.06 123 THR A CA 1
ATOM 959 C C . THR A 1 123 ? -22.598 -1.055 28.817 1.00 73.06 123 THR A C 1
ATOM 961 O O . THR A 1 123 ? -22.503 -2.250 28.547 1.00 73.06 123 THR A O 1
ATOM 964 N N . VAL A 1 124 ? -23.732 -0.368 28.694 1.00 75.25 124 VAL A N 1
ATOM 965 C CA . VAL A 1 124 ? -24.970 -0.942 28.158 1.00 75.25 124 VAL A CA 1
ATOM 966 C C . VAL A 1 124 ? -25.150 -0.492 26.717 1.00 75.25 124 VAL A C 1
ATOM 968 O O . VAL A 1 124 ? -25.080 0.696 26.400 1.00 75.25 124 VAL A O 1
ATOM 971 N N . PHE A 1 125 ? -25.403 -1.453 25.842 1.00 73.69 125 PHE A N 1
ATOM 972 C CA . PHE A 1 125 ? -25.648 -1.243 24.427 1.00 73.69 125 PHE A CA 1
ATOM 973 C C . PHE A 1 125 ? -27.051 -1.719 24.080 1.00 73.69 125 PHE A C 1
ATOM 975 O O . PHE A 1 125 ? -27.494 -2.748 24.574 1.00 73.69 125 PHE A O 1
ATOM 982 N N . GLN A 1 126 ? -27.739 -1.003 23.198 1.00 70.56 126 GLN A N 1
ATOM 983 C CA . GLN A 1 126 ? -28.912 -1.552 22.518 1.00 70.56 126 GLN A CA 1
ATOM 984 C C . GLN A 1 126 ? -28.453 -2.638 21.532 1.00 70.56 126 GLN A C 1
ATOM 986 O O . GLN A 1 126 ? -27.332 -2.555 21.023 1.00 70.56 126 GLN A O 1
ATOM 991 N N . LEU A 1 127 ? -29.304 -3.624 21.256 1.00 64.44 127 LEU A N 1
ATOM 992 C CA . LEU A 1 127 ? -29.162 -4.639 20.208 1.00 64.44 127 LEU A CA 1
ATOM 993 C C . LEU A 1 127 ? -29.851 -4.145 18.917 1.00 64.44 127 LEU A C 1
ATOM 995 O O . LEU A 1 127 ? -30.959 -4.594 18.620 1.00 64.44 127 LEU A O 1
ATOM 999 N N . PRO A 1 128 ? -29.281 -3.208 18.133 1.00 63.22 128 PRO A N 1
ATOM 1000 C CA . PRO A 1 128 ? -29.825 -2.922 16.814 1.00 63.22 128 PRO A CA 1
ATOM 1001 C C . PRO A 1 128 ? -29.513 -4.077 15.851 1.00 63.22 128 PRO A C 1
ATOM 1003 O O . PRO A 1 128 ? -28.719 -4.978 16.146 1.00 63.22 128 PRO A O 1
ATOM 1006 N N . GLU A 1 129 ? -30.090 -4.007 14.655 1.00 57.66 129 GLU A N 1
ATOM 1007 C CA . GLU A 1 129 ? -29.642 -4.814 13.525 1.00 57.66 129 GLU A CA 1
ATOM 1008 C C . GLU A 1 129 ? -28.159 -4.492 13.231 1.00 57.66 129 GLU A C 1
ATOM 1010 O O . GLU A 1 129 ? -27.812 -3.379 12.854 1.00 57.66 129 GLU A O 1
ATOM 1015 N N . GLN A 1 130 ? -27.280 -5.471 13.477 1.00 64.88 130 GLN A N 1
ATOM 1016 C CA . GLN A 1 130 ? -25.859 -5.522 13.089 1.00 64.88 130 GLN A CA 1
ATOM 1017 C C . GLN A 1 130 ? -24.979 -4.316 13.498 1.00 64.88 130 GLN A C 1
ATOM 1019 O O . GLN A 1 130 ? -24.590 -3.496 12.668 1.00 64.88 130 GLN A O 1
ATOM 1024 N N . LYS A 1 131 ? -24.545 -4.259 14.768 1.00 75.75 131 LYS A N 1
ATOM 1025 C CA . LYS A 1 131 ? -23.532 -3.288 15.242 1.00 75.75 131 LYS A CA 1
ATOM 1026 C C . LYS A 1 131 ? -22.145 -3.913 15.421 1.00 75.75 131 LYS A C 1
ATOM 1028 O O . LYS A 1 131 ? -22.020 -5.064 15.845 1.00 75.75 131 LYS A O 1
ATOM 1033 N N . LEU A 1 132 ? -21.106 -3.128 15.127 1.00 82.75 132 LEU A N 1
ATOM 1034 C CA . LEU A 1 132 ? -19.708 -3.469 15.399 1.00 82.75 132 LEU A CA 1
ATOM 1035 C C . LEU A 1 132 ? -19.288 -2.940 16.772 1.00 82.75 132 LEU A C 1
ATOM 1037 O O . LEU A 1 132 ? -19.563 -1.794 17.129 1.00 82.75 132 LEU A O 1
ATOM 1041 N N . PHE A 1 133 ? -18.566 -3.763 17.515 1.00 86.19 133 PHE A N 1
ATOM 1042 C CA . PHE A 1 133 ? -17.977 -3.421 18.803 1.00 86.19 133 PHE A CA 1
ATOM 1043 C C . PHE A 1 133 ? -16.470 -3.601 18.723 1.00 86.19 133 PHE A C 1
ATOM 1045 O O . PHE A 1 133 ? -15.994 -4.492 18.031 1.00 86.19 133 PHE A O 1
ATOM 1052 N N . PHE A 1 134 ? -15.718 -2.763 19.419 1.00 88.50 134 PHE A N 1
ATOM 1053 C CA . PHE A 1 134 ? -14.280 -2.889 19.575 1.00 88.50 134 PHE A CA 1
ATOM 1054 C C . PHE A 1 134 ? -13.957 -3.313 21.003 1.00 88.50 134 PHE A C 1
ATOM 1056 O O . PHE A 1 134 ? -14.551 -2.804 21.956 1.00 88.50 134 PHE A O 1
ATOM 1063 N N . VAL A 1 135 ? -13.029 -4.253 21.120 1.00 88.38 135 VAL A N 1
ATOM 1064 C CA . VAL A 1 135 ? -12.546 -4.832 22.364 1.00 88.38 135 VAL A CA 1
ATOM 1065 C C . VAL A 1 135 ? -11.075 -4.484 22.506 1.00 88.38 135 VAL A C 1
ATOM 1067 O O . VAL A 1 135 ? -10.279 -4.790 21.618 1.00 88.38 135 VAL A O 1
ATOM 1070 N N . SER A 1 136 ? -10.732 -3.875 23.632 1.00 87.56 136 SER A N 1
ATOM 1071 C CA . SER A 1 136 ? -9.356 -3.581 24.025 1.00 87.56 136 SER A CA 1
ATOM 1072 C C . SER A 1 136 ? -9.093 -4.039 25.454 1.00 87.56 136 SER A C 1
ATOM 1074 O O . SER A 1 136 ? -10.016 -4.392 26.192 1.00 87.56 136 SER A O 1
ATOM 1076 N N . PHE A 1 137 ? -7.820 -4.045 25.836 1.00 84.81 137 PHE A N 1
ATOM 1077 C CA . PHE A 1 137 ? -7.340 -4.522 27.126 1.00 84.81 137 PHE A CA 1
ATOM 1078 C C . PHE A 1 137 ? -6.427 -3.494 27.823 1.00 84.81 137 PHE A C 1
ATOM 1080 O O . PHE A 1 137 ? -5.295 -3.817 28.207 1.00 84.81 137 PHE A O 1
ATOM 1087 N N . PRO A 1 138 ? -6.871 -2.236 28.019 1.00 80.81 138 PRO A N 1
ATOM 1088 C CA . PRO A 1 138 ? -6.057 -1.227 28.687 1.00 80.81 138 PRO A CA 1
ATOM 1089 C C . PRO A 1 138 ? -5.641 -1.711 30.080 1.00 80.81 138 PRO A C 1
ATOM 1091 O O . PRO A 1 138 ? -6.478 -2.042 30.916 1.00 80.81 138 PRO A O 1
ATOM 1094 N N . ASN A 1 139 ? -4.331 -1.752 30.338 1.00 79.25 139 ASN A N 1
ATOM 1095 C CA . ASN A 1 139 ? -3.752 -2.236 31.598 1.00 79.25 139 ASN A CA 1
ATOM 1096 C C . ASN A 1 139 ? -4.146 -3.679 31.980 1.00 79.25 139 ASN A C 1
ATOM 1098 O O . ASN A 1 139 ? -4.113 -4.029 33.158 1.00 79.25 139 ASN A O 1
ATOM 1102 N N . GLY A 1 140 ? -4.492 -4.520 31.001 1.00 73.06 140 GLY A N 1
ATOM 1103 C CA . GLY A 1 140 ? -4.876 -5.912 31.238 1.00 73.06 140 GLY A CA 1
ATOM 1104 C C . GLY A 1 140 ? -6.346 -6.163 31.501 1.00 73.06 140 GLY A C 1
ATOM 1105 O O . GLY A 1 140 ? -6.692 -7.264 31.917 1.00 73.06 140 GLY A O 1
ATOM 1106 N N . GLU A 1 141 ? -7.206 -5.184 31.235 1.00 77.06 141 GLU A N 1
ATOM 1107 C CA . GLU A 1 141 ? -8.619 -5.268 31.593 1.00 77.06 141 GLU A CA 1
ATOM 1108 C C . GLU A 1 141 ? -9.529 -5.089 30.398 1.00 77.06 141 GLU A C 1
ATOM 1110 O O . GLU A 1 141 ? -9.360 -4.156 29.623 1.00 77.06 141 GLU A O 1
ATOM 1115 N N . LEU A 1 142 ? -10.529 -5.962 30.287 1.00 82.75 142 LEU A N 1
ATOM 1116 C CA . LEU A 1 142 ? -11.476 -5.961 29.182 1.00 82.75 142 LEU A CA 1
ATOM 1117 C C . LEU A 1 142 ? -12.233 -4.629 29.108 1.00 82.75 142 LEU A C 1
ATOM 1119 O O . LEU A 1 142 ? -12.910 -4.237 30.056 1.00 82.75 142 LEU A O 1
ATOM 1123 N N . SER A 1 143 ? -12.181 -3.963 27.961 1.00 84.88 143 SER A N 1
ATOM 1124 C CA . SER A 1 143 ? -12.988 -2.789 27.639 1.00 84.88 143 SER A CA 1
ATOM 1125 C C . SER A 1 143 ? -13.716 -3.025 26.325 1.00 84.88 143 SER A C 1
ATOM 1127 O O . SER A 1 143 ? -13.121 -3.492 25.356 1.00 84.88 143 SER A O 1
ATOM 1129 N N . VAL A 1 144 ? -15.009 -2.702 26.289 1.00 84.62 144 VAL A N 1
ATOM 1130 C CA . VAL A 1 144 ? -15.842 -2.831 25.091 1.00 84.62 144 VAL A CA 1
ATOM 1131 C C . VAL A 1 144 ? -16.455 -1.482 24.762 1.00 84.62 144 VAL A C 1
ATOM 1133 O O . VAL A 1 144 ? -17.053 -0.830 25.618 1.00 84.62 144 VAL A O 1
ATOM 1136 N N . GLN A 1 145 ? -16.327 -1.076 23.504 1.00 86.31 145 GLN A N 1
ATOM 1137 C CA . GLN A 1 145 ? -16.874 0.172 22.987 1.00 86.31 145 GLN A CA 1
ATOM 1138 C C . GLN A 1 145 ? -17.612 -0.098 21.679 1.00 86.31 145 GLN A C 1
ATOM 1140 O O . GLN A 1 145 ? -17.142 -0.857 20.836 1.00 86.31 145 GLN A O 1
ATOM 1145 N N . ALA A 1 146 ? -18.773 0.522 21.486 1.00 85.00 146 ALA A N 1
ATOM 1146 C CA . ALA A 1 146 ? -19.454 0.457 20.201 1.00 85.00 146 ALA A CA 1
ATOM 1147 C C . ALA A 1 146 ? -18.658 1.263 19.167 1.00 85.00 146 ALA A C 1
ATOM 1149 O O . ALA A 1 146 ? -18.347 2.431 19.409 1.00 85.00 146 ALA A O 1
ATOM 1150 N N . VAL A 1 147 ? -18.353 0.654 18.021 1.00 86.94 147 VAL A N 1
ATOM 1151 C CA . VAL A 1 147 ? -17.711 1.368 16.915 1.00 86.94 147 VAL A CA 1
ATOM 1152 C C . VAL A 1 147 ? -18.731 2.372 16.370 1.00 86.94 147 VAL A C 1
ATOM 1154 O O . VAL A 1 147 ? -19.863 1.978 16.064 1.00 86.94 147 VAL A O 1
ATOM 1157 N N . PRO A 1 148 ? -18.389 3.668 16.305 1.00 87.38 148 PRO A N 1
ATOM 1158 C CA . PRO A 1 148 ? -19.300 4.671 15.783 1.00 87.38 148 PRO A CA 1
ATOM 1159 C C . PRO A 1 148 ? -19.501 4.491 14.273 1.00 87.38 148 PRO A C 1
ATOM 1161 O O . PRO A 1 148 ? -18.645 3.963 13.566 1.00 87.38 148 PRO A O 1
ATOM 1164 N N . GLU A 1 149 ? -20.639 4.955 13.771 1.00 86.88 149 GLU A N 1
ATOM 1165 C CA . GLU A 1 149 ? -20.869 5.073 12.330 1.00 86.88 149 GLU A CA 1
ATOM 1166 C C . GLU A 1 149 ? -20.000 6.188 11.731 1.00 86.88 149 GLU A C 1
ATOM 1168 O O . GLU A 1 149 ? -19.647 7.148 12.421 1.00 86.88 149 GLU A O 1
ATOM 1173 N N . GLY A 1 150 ? -19.690 6.080 10.436 1.00 87.44 150 GLY A N 1
ATOM 1174 C CA . GLY A 1 150 ? -18.955 7.113 9.700 1.00 87.44 150 GLY A CA 1
ATOM 1175 C C . GLY A 1 150 ? -17.425 7.026 9.773 1.00 87.44 150 GLY A C 1
ATOM 1176 O O . GLY A 1 150 ? -16.759 7.991 9.385 1.00 87.44 150 GLY A O 1
ATOM 1177 N N . ILE A 1 151 ? -16.873 5.890 10.228 1.00 91.56 151 ILE A N 1
ATOM 1178 C CA . ILE A 1 151 ? -15.427 5.610 10.163 1.00 91.56 151 ILE A CA 1
ATOM 1179 C C . ILE A 1 151 ? -14.918 5.580 8.717 1.00 91.56 151 ILE A C 1
ATOM 1181 O O . ILE A 1 151 ? -15.697 5.441 7.772 1.00 91.56 151 ILE A O 1
ATOM 1185 N N . ALA A 1 152 ? -13.603 5.725 8.541 1.00 93.69 152 ALA A N 1
ATOM 1186 C CA . ALA A 1 152 ? -13.014 5.760 7.210 1.00 93.69 152 ALA A CA 1
ATOM 1187 C C . ALA A 1 152 ? -13.232 4.431 6.467 1.00 93.69 152 ALA A C 1
ATOM 1189 O O . ALA A 1 152 ? -13.115 3.352 7.051 1.00 93.69 152 ALA A O 1
ATOM 1190 N N . ASP A 1 153 ? -13.514 4.514 5.169 1.00 93.19 153 ASP A N 1
ATOM 1191 C CA . ASP A 1 153 ? -13.721 3.384 4.266 1.00 93.19 153 ASP A CA 1
ATOM 1192 C C . ASP A 1 153 ? -12.888 3.566 2.987 1.00 93.19 153 ASP A C 1
ATOM 1194 O O . ASP A 1 153 ? -12.834 4.654 2.413 1.00 93.19 153 ASP A O 1
ATOM 1198 N N . VAL A 1 154 ? -12.262 2.486 2.524 1.00 92.50 154 VAL A N 1
ATOM 1199 C CA . VAL A 1 154 ? -11.673 2.349 1.192 1.00 92.50 154 VAL A CA 1
ATOM 1200 C C . VAL A 1 154 ? -12.441 1.266 0.441 1.00 92.50 154 VAL A C 1
ATOM 1202 O O . VAL A 1 154 ? -12.304 0.070 0.705 1.00 92.50 154 VAL A O 1
ATOM 1205 N N . SER A 1 155 ? -13.230 1.685 -0.544 1.00 90.75 155 SER A N 1
ATOM 1206 C CA . SER A 1 155 ? -14.127 0.804 -1.301 1.00 90.75 155 SER A CA 1
ATOM 1207 C C . SER A 1 155 ? -13.782 0.770 -2.787 1.00 90.75 155 SER A C 1
ATOM 1209 O O . SER A 1 155 ? -13.166 1.695 -3.320 1.00 90.75 155 SER A O 1
ATOM 1211 N N . VAL A 1 156 ? -14.147 -0.318 -3.471 1.00 90.31 156 VAL A N 1
ATOM 1212 C CA . VAL A 1 156 ? -13.872 -0.457 -4.907 1.00 90.31 156 VAL A CA 1
ATOM 1213 C C . VAL A 1 156 ? -14.831 0.433 -5.697 1.00 90.31 156 VAL A C 1
ATOM 1215 O O . VAL A 1 156 ? -16.042 0.217 -5.681 1.00 90.31 156 VAL A O 1
ATOM 1218 N N . LEU A 1 157 ? -14.277 1.399 -6.430 1.00 87.19 157 LEU A N 1
ATOM 1219 C CA . LEU A 1 157 ? -15.023 2.292 -7.317 1.00 87.19 157 LEU A CA 1
ATOM 1220 C C . LEU A 1 157 ? -15.236 1.663 -8.698 1.00 87.19 157 LEU A C 1
ATOM 1222 O O . LEU A 1 157 ? -16.305 1.788 -9.290 1.00 87.19 157 LEU A O 1
ATOM 1226 N N . GLY A 1 158 ? -14.214 0.983 -9.225 1.00 83.44 158 GLY A N 1
ATOM 1227 C CA . GLY A 1 158 ? -14.278 0.381 -10.552 1.00 83.44 158 GLY A CA 1
ATOM 1228 C C . GLY A 1 158 ? -13.134 -0.583 -10.836 1.00 83.44 158 GLY A C 1
ATOM 1229 O O . GLY A 1 158 ? -12.015 -0.419 -10.357 1.00 83.44 158 GLY A O 1
ATOM 1230 N N . VAL A 1 159 ? -13.414 -1.594 -11.657 1.00 82.31 159 VAL A N 1
ATOM 1231 C CA . VAL A 1 159 ? -12.420 -2.579 -12.097 1.00 82.31 159 VAL A CA 1
ATOM 1232 C C . VAL A 1 159 ? -12.172 -2.388 -13.586 1.00 82.31 159 VAL A C 1
ATOM 1234 O O . VAL A 1 159 ? -13.077 -2.542 -14.402 1.00 82.31 159 VAL A O 1
ATOM 1237 N N . LYS A 1 160 ? -10.929 -2.068 -13.943 1.00 80.44 160 LYS A N 1
ATOM 1238 C CA . LYS A 1 160 ? -10.444 -2.007 -15.325 1.00 80.44 160 LYS A CA 1
ATOM 1239 C C . LYS A 1 160 ? -9.648 -3.271 -15.646 1.00 80.44 160 LYS A C 1
ATOM 1241 O O . LYS A 1 160 ? -9.263 -4.041 -14.763 1.00 80.44 160 LYS A O 1
ATOM 1246 N N . GLU A 1 161 ? -9.358 -3.483 -16.927 1.00 75.19 161 GLU A N 1
ATOM 1247 C CA . GLU A 1 161 ? -8.509 -4.604 -17.353 1.00 75.19 161 GLU A CA 1
ATOM 1248 C C . GLU A 1 161 ? -7.104 -4.531 -16.735 1.00 75.19 161 GLU A C 1
ATOM 1250 O O . GLU A 1 161 ? -6.556 -5.552 -16.324 1.00 75.19 161 GLU A O 1
ATOM 1255 N N . SER A 1 162 ? -6.538 -3.324 -16.636 1.00 77.25 162 SER A N 1
ATOM 1256 C CA . SER A 1 162 ? -5.167 -3.087 -16.169 1.00 77.25 162 SER A CA 1
ATOM 1257 C C . SER A 1 162 ? -5.046 -2.709 -14.690 1.00 77.25 162 SER A C 1
ATOM 1259 O O . SER A 1 162 ? -3.927 -2.643 -14.185 1.00 77.25 162 SER A O 1
ATOM 1261 N N . GLY A 1 163 ? -6.155 -2.426 -14.001 1.00 85.81 163 GLY A N 1
ATOM 1262 C CA . GLY A 1 163 ? -6.116 -1.839 -12.661 1.00 85.81 163 GLY A CA 1
ATOM 1263 C C . GLY A 1 163 ? -7.453 -1.847 -11.924 1.00 85.81 163 GLY A C 1
ATOM 1264 O O . GLY A 1 163 ? -8.492 -2.145 -12.512 1.00 85.81 163 GLY A O 1
ATOM 1265 N N . ILE A 1 164 ? -7.419 -1.517 -10.637 1.00 88.75 164 ILE A N 1
ATOM 1266 C CA . ILE A 1 164 ? -8.588 -1.352 -9.770 1.00 88.75 164 ILE A CA 1
ATOM 1267 C C . ILE A 1 164 ? -8.528 0.037 -9.156 1.00 88.75 164 ILE A C 1
ATOM 1269 O O . ILE A 1 164 ? -7.531 0.396 -8.533 1.00 88.75 164 ILE A O 1
ATOM 1273 N N . ASP A 1 165 ? -9.607 0.786 -9.335 1.00 90.44 165 ASP A N 1
ATOM 1274 C CA . ASP A 1 165 ? -9.773 2.111 -8.762 1.00 90.44 165 ASP A CA 1
ATOM 1275 C C . ASP A 1 165 ? -10.516 1.988 -7.427 1.00 90.44 165 ASP A C 1
ATOM 1277 O O . ASP A 1 165 ? -11.587 1.377 -7.342 1.00 90.44 165 ASP A O 1
ATOM 1281 N N . TYR A 1 166 ? -9.938 2.591 -6.398 1.00 91.88 166 TYR A N 1
ATOM 1282 C CA . TYR A 1 166 ? -10.455 2.652 -5.041 1.00 91.88 166 TYR A CA 1
ATOM 1283 C C . TYR A 1 166 ? -10.871 4.075 -4.674 1.00 91.88 166 TYR A C 1
ATOM 1285 O O . TYR A 1 166 ? -10.272 5.045 -5.143 1.00 91.88 166 TYR A O 1
ATOM 1293 N N . LEU A 1 167 ? -11.874 4.187 -3.807 1.00 91.81 167 LEU A N 1
ATOM 1294 C CA . LEU A 1 167 ? -12.372 5.444 -3.259 1.00 91.81 167 LEU A CA 1
ATOM 1295 C C . LEU A 1 167 ? -12.206 5.444 -1.740 1.00 91.81 167 LEU A C 1
ATOM 1297 O O . LEU A 1 167 ? -12.716 4.544 -1.074 1.00 91.81 167 LEU A O 1
ATOM 1301 N N . TYR A 1 168 ? -11.533 6.463 -1.215 1.00 92.94 168 TYR A N 1
ATOM 1302 C CA . TYR A 1 168 ? -11.504 6.786 0.205 1.00 92.94 168 TYR A CA 1
ATOM 1303 C C . TYR A 1 168 ? -12.729 7.629 0.569 1.00 92.94 168 TYR A C 1
ATOM 1305 O O . TYR A 1 168 ? -13.075 8.586 -0.124 1.00 92.94 168 TYR A O 1
ATOM 1313 N N . LYS A 1 169 ? -13.381 7.315 1.680 1.00 92.44 169 LYS A N 1
ATOM 1314 C CA . LYS A 1 169 ? -14.463 8.123 2.233 1.00 92.44 169 LYS A CA 1
ATOM 1315 C C . LYS A 1 169 ? -14.361 8.110 3.747 1.00 92.44 169 LYS A C 1
ATOM 1317 O O . LYS A 1 169 ? -14.291 7.046 4.344 1.00 92.44 169 LYS A O 1
ATOM 1322 N N . LYS A 1 170 ? -14.426 9.280 4.371 1.00 91.56 170 LYS A N 1
ATOM 1323 C CA . LYS A 1 170 ? -14.632 9.411 5.813 1.00 91.56 170 LYS A CA 1
ATOM 1324 C C . LYS A 1 170 ? -15.711 10.453 6.044 1.00 91.56 170 LYS A C 1
ATOM 1326 O O . LYS A 1 170 ? -15.653 11.536 5.469 1.00 91.56 170 LYS A O 1
ATOM 1331 N N . GLU A 1 171 ? -16.731 10.093 6.814 1.00 84.62 171 GLU A N 1
ATOM 1332 C CA . GLU A 1 171 ? -17.914 10.942 6.990 1.00 84.62 171 GLU A CA 1
ATOM 1333 C C . GLU A 1 171 ? -17.767 11.890 8.174 1.00 84.62 171 GLU A C 1
ATOM 1335 O O . GLU A 1 171 ? -18.260 13.018 8.129 1.00 84.62 171 GLU A O 1
ATOM 1340 N N . LYS A 1 172 ? -17.099 11.443 9.243 1.00 87.69 172 LYS A N 1
ATOM 1341 C CA . LYS A 1 172 ? -17.030 12.187 10.498 1.00 87.69 172 LYS A CA 1
ATOM 1342 C C . LYS A 1 172 ? -15.723 11.933 11.246 1.00 87.69 172 LYS A C 1
ATOM 1344 O O . LYS A 1 172 ? -15.151 10.853 11.170 1.00 87.69 172 LYS A O 1
ATOM 1349 N N . GLU A 1 173 ? -15.282 12.935 12.004 1.00 86.31 173 GLU A N 1
ATOM 1350 C CA . GLU A 1 173 ? -14.226 12.777 13.008 1.00 86.31 173 GLU A CA 1
ATOM 1351 C C . GLU A 1 173 ? -14.791 12.412 14.379 1.00 86.31 173 GLU A C 1
ATOM 1353 O O . GLU A 1 173 ? -15.795 12.972 14.837 1.00 86.31 173 GLU A O 1
ATOM 1358 N N . HIS A 1 174 ? -14.093 11.516 15.068 1.00 87.88 174 HIS A N 1
ATOM 1359 C CA . HIS A 1 174 ? -14.499 10.994 16.370 1.00 87.88 174 HIS A CA 1
ATOM 1360 C C . HIS A 1 174 ? -13.665 11.536 17.540 1.00 87.88 174 HIS A C 1
ATOM 1362 O O . HIS A 1 174 ? -14.091 11.418 18.688 1.00 87.88 174 HIS A O 1
ATOM 1368 N N . ARG A 1 175 ? -12.520 12.175 17.265 1.00 87.56 175 ARG A N 1
ATOM 1369 C CA . ARG A 1 175 ? -11.539 12.701 18.233 1.00 87.56 175 ARG A CA 1
ATOM 1370 C C . ARG A 1 175 ? -11.056 11.652 19.238 1.00 87.56 175 ARG A C 1
ATOM 1372 O O . ARG A 1 175 ? -10.819 11.955 20.405 1.00 87.56 175 ARG A O 1
ATOM 1379 N N . ASN A 1 176 ? -10.935 10.410 18.789 1.00 87.75 176 ASN A N 1
ATOM 1380 C CA . ASN A 1 176 ? -10.501 9.266 19.587 1.00 87.75 176 ASN A CA 1
ATOM 1381 C C . ASN A 1 176 ? -9.810 8.229 18.683 1.00 87.75 176 ASN A C 1
ATOM 1383 O O . ASN A 1 176 ? -9.538 8.502 17.515 1.00 87.75 176 ASN A O 1
ATOM 1387 N N . LEU A 1 177 ? -9.539 7.033 19.211 1.00 88.00 177 LEU A N 1
ATOM 1388 C CA . LEU A 1 177 ? -8.897 5.948 18.461 1.00 88.00 177 LEU A CA 1
ATOM 1389 C C . LEU A 1 177 ? -9.655 5.560 17.172 1.00 88.00 177 LEU A C 1
ATOM 1391 O O . LEU A 1 177 ? -9.031 5.100 16.221 1.00 88.00 177 LEU A O 1
ATOM 1395 N N . PHE A 1 178 ? -10.973 5.777 17.094 1.00 91.44 178 PHE A N 1
ATOM 1396 C CA . PHE A 1 178 ? -11.765 5.443 15.905 1.00 91.44 178 PHE A CA 1
ATOM 1397 C C . PHE A 1 178 ? -11.487 6.359 14.707 1.00 91.44 178 PHE A C 1
ATOM 1399 O O . PHE A 1 178 ? -11.842 6.002 13.588 1.00 91.44 178 PHE A O 1
ATOM 1406 N N . ASP A 1 179 ? -10.795 7.490 14.889 1.00 92.00 179 ASP A N 1
ATOM 1407 C CA . ASP A 1 179 ? -10.270 8.259 13.750 1.00 92.00 179 ASP A CA 1
ATOM 1408 C C . ASP A 1 179 ? -9.163 7.526 12.990 1.00 92.00 179 ASP A C 1
ATOM 1410 O O . ASP A 1 179 ? -8.918 7.847 11.827 1.00 92.00 179 ASP A O 1
ATOM 1414 N N . SER A 1 180 ? -8.534 6.541 13.634 1.00 92.62 180 SER A N 1
ATOM 1415 C CA . SER A 1 180 ? -7.543 5.649 13.040 1.00 92.62 180 SER A CA 1
ATOM 1416 C C . SER A 1 180 ? -8.155 4.365 12.478 1.00 92.62 180 SER A C 1
ATOM 1418 O O . SER A 1 180 ? -7.420 3.507 11.997 1.00 92.62 180 SER A O 1
ATOM 1420 N N . PHE A 1 181 ? -9.477 4.179 12.547 1.00 93.00 181 PHE A N 1
ATOM 1421 C CA . PHE A 1 181 ? -10.115 2.984 11.999 1.00 93.00 181 PHE A CA 1
ATOM 1422 C C . PHE A 1 181 ? -10.318 3.136 10.495 1.00 93.00 181 PHE A C 1
ATOM 1424 O O . PHE A 1 181 ? -10.831 4.152 10.029 1.00 93.00 181 PHE A O 1
ATOM 1431 N N . LEU A 1 182 ? -9.976 2.083 9.755 1.00 94.00 182 LEU A N 1
ATOM 1432 C CA . LEU A 1 182 ? -10.213 1.980 8.324 1.00 94.00 182 LEU A CA 1
ATOM 1433 C C . LEU A 1 182 ? -10.909 0.661 7.993 1.00 94.00 182 LEU A C 1
ATOM 1435 O O . LEU A 1 182 ? -10.360 -0.421 8.209 1.00 94.00 182 LEU A O 1
ATOM 1439 N N . ILE A 1 183 ? -12.101 0.751 7.417 1.00 91.81 183 ILE A N 1
ATOM 1440 C CA . ILE A 1 183 ? -12.732 -0.352 6.697 1.00 91.81 183 ILE A CA 1
ATOM 1441 C C . ILE A 1 183 ? -12.142 -0.369 5.287 1.00 91.81 183 ILE A C 1
ATOM 1443 O O . ILE A 1 183 ? -12.035 0.666 4.644 1.00 91.81 183 ILE A O 1
ATOM 1447 N N . ALA A 1 184 ? -11.731 -1.529 4.790 1.00 91.75 184 ALA A N 1
ATOM 1448 C CA . ALA A 1 184 ? -11.200 -1.634 3.437 1.00 91.75 184 ALA A CA 1
ATOM 1449 C C . ALA A 1 184 ? -11.731 -2.871 2.716 1.00 91.75 184 ALA A C 1
ATOM 1451 O O . ALA A 1 184 ? -11.638 -3.989 3.225 1.00 91.75 184 ALA A O 1
ATOM 1452 N N . GLU A 1 185 ? -12.246 -2.680 1.502 1.00 89.25 185 GLU A N 1
ATOM 1453 C CA . GLU A 1 185 ? -12.620 -3.760 0.588 1.00 89.25 185 GLU A CA 1
ATOM 1454 C C . GLU A 1 185 ? -11.358 -4.420 0.010 1.00 89.25 185 GLU A C 1
ATOM 1456 O O . GLU A 1 185 ? -10.595 -3.815 -0.748 1.00 89.25 185 GLU A O 1
ATOM 1461 N N . GLU A 1 186 ? -11.109 -5.681 0.370 1.00 79.81 186 GLU A N 1
ATOM 1462 C CA . GLU A 1 186 ? -9.907 -6.378 -0.085 1.00 79.81 186 GLU A CA 1
ATOM 1463 C C . GLU A 1 186 ? -10.046 -6.863 -1.535 1.00 79.81 186 GLU A C 1
ATOM 1465 O O . GLU A 1 186 ? -11.076 -7.395 -1.955 1.00 79.81 186 GLU A O 1
ATOM 1470 N N . CYS A 1 187 ? -8.974 -6.711 -2.321 1.00 74.62 187 CYS A N 1
ATOM 1471 C CA . CYS A 1 187 ? -8.906 -7.299 -3.655 1.00 74.62 187 CYS A CA 1
ATOM 1472 C C . CYS A 1 187 ? -8.995 -8.826 -3.578 1.00 74.62 187 CYS A C 1
ATOM 1474 O O . CYS A 1 187 ? -8.215 -9.480 -2.873 1.00 74.62 187 CYS A O 1
ATOM 1476 N N . LYS A 1 188 ? -9.852 -9.408 -4.421 1.00 73.56 188 LYS A N 1
ATOM 1477 C CA . LYS A 1 188 ? -9.896 -10.858 -4.626 1.00 73.56 188 LYS A CA 1
ATOM 1478 C C . LYS A 1 188 ? -8.534 -11.364 -5.092 1.00 73.56 188 LYS A C 1
ATOM 1480 O O . LYS A 1 188 ? -7.817 -10.696 -5.836 1.00 73.56 188 LYS A O 1
ATOM 1485 N N . TYR A 1 189 ? -8.194 -12.599 -4.720 1.00 65.69 189 TYR A N 1
ATOM 1486 C CA . TYR A 1 189 ? -6.895 -13.208 -5.043 1.00 65.69 189 TYR A CA 1
ATOM 1487 C C . TYR A 1 189 ? -6.541 -13.132 -6.541 1.00 65.69 189 TYR A C 1
ATOM 1489 O O . TYR A 1 189 ? -5.388 -12.899 -6.900 1.00 65.69 189 TYR A O 1
ATOM 1497 N N . LYS A 1 190 ? -7.544 -13.262 -7.422 1.00 67.44 190 LYS A N 1
ATOM 1498 C CA . LYS A 1 190 ? -7.377 -13.193 -8.882 1.00 67.44 190 LYS A CA 1
ATOM 1499 C C . LYS A 1 190 ? -6.989 -11.812 -9.406 1.00 67.44 190 LYS A C 1
ATOM 1501 O O . LYS A 1 190 ? -6.488 -11.748 -10.519 1.00 67.44 190 LYS A O 1
ATOM 1506 N N . ASP A 1 191 ? -7.193 -10.749 -8.638 1.00 72.38 191 ASP A N 1
ATOM 1507 C CA . ASP A 1 191 ? -6.946 -9.371 -9.060 1.00 72.38 191 ASP A CA 1
ATOM 1508 C C . ASP A 1 191 ? -5.681 -8.764 -8.433 1.00 72.38 191 ASP A C 1
ATOM 1510 O O . ASP A 1 191 ? -5.322 -7.634 -8.743 1.00 72.38 191 ASP A O 1
ATOM 1514 N N . ARG A 1 192 ? -4.941 -9.518 -7.604 1.00 67.19 192 ARG A N 1
ATOM 1515 C CA . ARG A 1 192 ? -3.721 -9.028 -6.930 1.00 67.19 192 ARG A CA 1
ATOM 1516 C C . ARG A 1 192 ? -2.607 -8.558 -7.871 1.00 67.19 192 ARG A C 1
ATOM 1518 O O . ARG A 1 192 ? -1.730 -7.824 -7.441 1.00 67.19 192 ARG A O 1
ATOM 1525 N N . TRP A 1 193 ? -2.607 -8.999 -9.127 1.00 67.94 193 TRP A N 1
ATOM 1526 C CA . TRP A 1 193 ? -1.622 -8.574 -10.128 1.00 67.94 193 TRP A CA 1
ATOM 1527 C C . TRP A 1 193 ? -1.994 -7.256 -10.819 1.00 67.94 193 TRP A C 1
ATOM 1529 O O . TRP A 1 193 ? -1.164 -6.700 -11.539 1.00 67.94 193 TRP A O 1
ATOM 1539 N N . LYS A 1 194 ? -3.231 -6.775 -10.646 1.00 81.75 194 LYS A N 1
ATOM 1540 C CA . LYS A 1 194 ? -3.673 -5.493 -11.191 1.00 81.75 194 LYS A CA 1
ATOM 1541 C C . LYS A 1 194 ? -3.135 -4.360 -10.331 1.00 81.75 194 LYS A C 1
ATOM 1543 O O . LYS A 1 194 ? -3.067 -4.471 -9.110 1.00 81.75 194 LYS A O 1
ATOM 1548 N N . THR A 1 195 ? -2.795 -3.251 -10.977 1.00 84.81 195 THR A N 1
ATOM 1549 C CA . THR A 1 195 ? -2.414 -2.027 -10.274 1.00 84.81 195 THR A CA 1
ATOM 1550 C C . THR A 1 195 ? -3.609 -1.499 -9.490 1.00 84.81 195 THR A C 1
ATOM 1552 O O . THR A 1 195 ? -4.682 -1.319 -10.058 1.00 84.81 195 THR A O 1
ATOM 1555 N N . GLN A 1 196 ? -3.432 -1.255 -8.198 1.00 89.88 196 GLN A N 1
ATOM 1556 C CA . GLN A 1 196 ? -4.471 -0.692 -7.338 1.00 89.88 196 GLN A CA 1
ATOM 1557 C C . GLN A 1 196 ? -4.196 0.799 -7.193 1.00 89.88 196 GLN A C 1
ATOM 1559 O O . GLN A 1 196 ? -3.081 1.179 -6.842 1.00 89.88 196 GLN A O 1
ATOM 1564 N N . THR A 1 197 ? -5.173 1.639 -7.518 1.00 90.12 197 THR A N 1
ATOM 1565 C CA . THR A 1 197 ? -5.023 3.096 -7.529 1.00 90.12 197 THR A CA 1
ATOM 1566 C C . THR A 1 197 ? -6.096 3.737 -6.673 1.00 90.12 197 THR A C 1
ATOM 1568 O O . THR A 1 197 ? -7.267 3.380 -6.777 1.00 90.12 197 THR A O 1
ATOM 1571 N N . ILE A 1 198 ? -5.707 4.691 -5.832 1.00 90.25 198 ILE A N 1
ATOM 1572 C CA . ILE A 1 198 ? -6.654 5.499 -5.060 1.00 90.25 198 ILE A CA 1
ATOM 1573 C C . ILE A 1 198 ? -7.056 6.736 -5.875 1.00 90.25 198 ILE A C 1
ATOM 1575 O O . ILE A 1 198 ? -6.199 7.392 -6.467 1.00 90.25 198 ILE A O 1
ATOM 1579 N N . LYS A 1 199 ? -8.361 7.021 -5.971 1.00 87.75 199 LYS A N 1
ATOM 1580 C CA . LYS A 1 199 ? -8.898 8.108 -6.810 1.00 87.75 199 LYS A CA 1
ATOM 1581 C C . LYS A 1 199 ? -9.072 9.438 -6.096 1.00 87.75 199 LYS A C 1
ATOM 1583 O O . LYS A 1 199 ? -9.088 10.464 -6.762 1.00 87.75 199 LYS A O 1
ATOM 1588 N N . ASN A 1 200 ? -9.205 9.420 -4.781 1.00 88.62 200 ASN A N 1
ATOM 1589 C CA . ASN A 1 200 ? -9.311 10.611 -3.958 1.00 88.62 200 ASN A CA 1
ATOM 1590 C C . ASN A 1 200 ? -8.526 10.416 -2.666 1.00 88.62 200 ASN A C 1
ATOM 1592 O O . ASN A 1 200 ? -8.314 9.294 -2.204 1.00 88.62 200 ASN A O 1
ATOM 1596 N N . PHE A 1 201 ? -8.092 11.524 -2.095 1.00 88.19 201 PHE A N 1
ATOM 1597 C CA . PHE A 1 201 ? -7.227 11.531 -0.934 1.00 88.19 201 PHE A CA 1
ATOM 1598 C C . PHE A 1 201 ? -7.840 12.396 0.174 1.00 88.19 201 PHE A C 1
ATOM 1600 O O . PHE A 1 201 ? -8.597 13.321 -0.130 1.00 88.19 201 PHE A O 1
ATOM 1607 N N . PRO A 1 202 ? -7.566 12.108 1.457 1.00 90.56 202 PRO A N 1
ATOM 1608 C CA . PRO A 1 202 ? -8.063 12.932 2.547 1.00 90.56 202 PRO A CA 1
ATOM 1609 C C . PRO A 1 202 ? -7.538 14.364 2.411 1.00 90.56 202 PRO A C 1
ATOM 1611 O O . PRO A 1 202 ? -6.348 14.574 2.181 1.00 90.56 202 PRO A O 1
ATOM 1614 N N . SER A 1 203 ? -8.417 15.351 2.591 1.00 88.44 203 SER A N 1
ATOM 1615 C CA . SER A 1 203 ? -8.024 16.766 2.578 1.00 88.44 203 SER A CA 1
ATOM 1616 C C . SER A 1 203 ? -7.250 17.170 3.835 1.00 88.44 203 SER A C 1
ATOM 1618 O O . SER A 1 203 ? -6.441 18.096 3.804 1.00 88.44 203 SER A O 1
ATOM 1620 N N . LYS A 1 204 ? -7.492 16.463 4.944 1.00 88.38 204 LYS A N 1
ATOM 1621 C CA . LYS A 1 204 ? -6.822 16.665 6.230 1.00 88.38 204 LYS A CA 1
ATOM 1622 C C . LYS A 1 204 ? -5.497 15.934 6.266 1.00 88.38 204 LYS A C 1
ATOM 1624 O O . LYS A 1 204 ? -5.424 14.741 5.965 1.00 88.38 204 LYS A O 1
ATOM 1629 N N . ARG A 1 205 ? -4.462 16.623 6.739 1.00 86.25 205 ARG A N 1
ATOM 1630 C CA . ARG A 1 205 ? -3.092 16.115 6.706 1.00 86.25 205 ARG A CA 1
ATOM 1631 C C . ARG A 1 205 ? -2.913 14.874 7.578 1.00 86.25 205 ARG A C 1
ATOM 1633 O O . ARG A 1 205 ? -2.270 13.917 7.157 1.00 86.25 205 ARG A O 1
ATOM 1640 N N . LYS A 1 206 ? -3.493 14.881 8.780 1.00 86.75 206 LYS A N 1
ATOM 1641 C CA . LYS A 1 206 ? -3.413 13.750 9.716 1.00 86.75 206 LYS A CA 1
ATOM 1642 C C . LYS A 1 206 ? -4.052 12.480 9.141 1.00 86.75 206 LYS A C 1
ATOM 1644 O O . LYS A 1 206 ? -3.491 11.396 9.230 1.00 86.75 206 LYS A O 1
ATOM 1649 N N . GLU A 1 207 ? -5.211 12.613 8.503 1.00 90.31 207 GLU A N 1
ATOM 1650 C CA . GLU A 1 207 ? -5.886 11.476 7.864 1.00 90.31 207 GLU A CA 1
ATOM 1651 C C . GLU A 1 207 ? -5.122 10.978 6.640 1.00 90.31 207 GLU A C 1
ATOM 1653 O O . GLU A 1 207 ? -4.997 9.77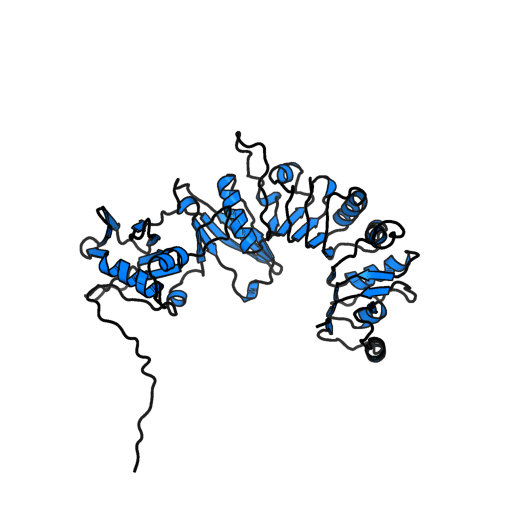2 6.434 1.00 90.31 207 GLU A O 1
ATOM 1658 N N . ALA A 1 208 ? -4.570 11.903 5.855 1.00 91.44 208 ALA A N 1
ATOM 1659 C CA . ALA A 1 208 ? -3.684 11.587 4.748 1.00 91.44 208 ALA A CA 1
ATOM 1660 C C . ALA A 1 208 ? -2.460 10.785 5.215 1.00 91.44 208 ALA A C 1
ATOM 1662 O O . ALA A 1 208 ? -2.152 9.756 4.617 1.00 91.44 208 ALA A O 1
ATOM 1663 N N . ALA A 1 209 ? -1.803 11.198 6.303 1.00 90.62 209 ALA A N 1
ATOM 1664 C CA . ALA A 1 209 ? -0.663 10.483 6.876 1.00 90.62 209 ALA A CA 1
ATOM 1665 C C . ALA A 1 209 ? -1.022 9.040 7.276 1.00 90.62 209 ALA A C 1
ATOM 1667 O O . ALA A 1 209 ? -0.316 8.104 6.896 1.00 90.62 209 ALA A O 1
ATOM 1668 N N . LEU A 1 210 ? -2.162 8.846 7.949 1.00 92.75 210 LEU A N 1
ATOM 1669 C CA . LEU A 1 210 ? -2.671 7.516 8.299 1.00 92.75 210 LEU A CA 1
ATOM 1670 C C . LEU A 1 210 ? -2.993 6.675 7.056 1.00 92.75 210 LEU A C 1
ATOM 1672 O O . LEU A 1 210 ? -2.629 5.502 6.981 1.00 92.75 210 LEU A O 1
ATOM 1676 N N . LEU A 1 211 ? -3.645 7.256 6.044 1.00 93.69 211 LEU A N 1
ATOM 1677 C CA . LEU A 1 211 ? -3.964 6.528 4.817 1.00 93.69 211 LEU A CA 1
ATOM 1678 C C . LEU A 1 211 ? -2.694 6.109 4.059 1.00 93.69 211 LEU A C 1
ATOM 1680 O O . LEU A 1 211 ? -2.658 5.015 3.496 1.00 93.69 211 LEU A O 1
ATOM 1684 N N . LEU A 1 212 ? -1.636 6.928 4.061 1.00 92.88 212 LEU A N 1
ATOM 1685 C CA . LEU A 1 212 ? -0.368 6.583 3.410 1.00 92.88 212 LEU A CA 1
ATOM 1686 C C . LEU A 1 212 ? 0.240 5.296 3.976 1.00 92.88 212 LEU A C 1
ATOM 1688 O O . LEU A 1 212 ? 0.719 4.476 3.192 1.00 92.88 212 LEU A O 1
ATOM 1692 N N . SER A 1 213 ? 0.198 5.069 5.293 1.00 92.06 213 SER A N 1
ATOM 1693 C CA . SER A 1 213 ? 0.734 3.826 5.869 1.00 92.06 213 SER A CA 1
ATOM 1694 C C . SER A 1 213 ? -0.042 2.597 5.378 1.00 92.06 213 SER A C 1
ATOM 1696 O O . SER A 1 213 ? 0.559 1.572 5.034 1.00 92.06 213 SER A O 1
ATOM 1698 N N . PHE A 1 214 ? -1.364 2.725 5.211 1.00 93.31 214 PHE A N 1
ATOM 1699 C CA . PHE A 1 214 ? -2.196 1.699 4.581 1.00 93.31 214 PHE A CA 1
ATOM 1700 C C . PHE A 1 214 ? -1.830 1.439 3.122 1.00 93.31 214 PHE A C 1
ATOM 1702 O O . PHE A 1 214 ? -1.574 0.292 2.739 1.00 93.31 214 PHE A O 1
ATOM 1709 N N . LEU A 1 215 ? -1.768 2.493 2.310 1.00 92.94 215 LEU A N 1
ATOM 1710 C CA . LEU A 1 215 ? -1.432 2.384 0.891 1.00 92.94 215 LEU A CA 1
ATOM 1711 C C . LEU A 1 215 ? -0.040 1.775 0.692 1.00 92.94 215 LEU A C 1
ATOM 1713 O O . LEU A 1 215 ? 0.143 0.958 -0.209 1.00 92.94 215 LEU A O 1
ATOM 1717 N N . ALA A 1 216 ? 0.919 2.112 1.555 1.00 91.88 216 ALA A N 1
ATOM 1718 C CA . ALA A 1 216 ? 2.271 1.567 1.523 1.00 91.88 216 ALA A CA 1
ATOM 1719 C C . ALA A 1 216 ? 2.289 0.060 1.788 1.00 91.88 216 ALA A C 1
ATOM 1721 O O . ALA A 1 216 ? 2.864 -0.698 1.006 1.00 91.88 216 ALA A O 1
ATOM 1722 N N . ALA A 1 217 ? 1.607 -0.382 2.848 1.00 91.19 217 ALA A N 1
ATOM 1723 C CA . ALA A 1 217 ? 1.525 -1.793 3.215 1.00 91.19 217 ALA A CA 1
ATOM 1724 C C . ALA A 1 217 ? 0.813 -2.644 2.154 1.00 91.19 217 ALA A C 1
ATOM 1726 O O . ALA A 1 217 ? 1.072 -3.843 2.034 1.00 91.19 217 ALA A O 1
ATOM 1727 N N . LYS A 1 218 ? -0.092 -2.032 1.385 1.00 89.31 218 LYS A N 1
ATOM 1728 C CA . LYS A 1 218 ? -0.808 -2.687 0.287 1.00 89.31 218 LYS A CA 1
ATOM 1729 C C . LYS A 1 218 ? -0.188 -2.448 -1.093 1.00 89.31 218 LYS A C 1
ATOM 1731 O O . LYS A 1 218 ? -0.706 -2.975 -2.072 1.00 89.31 218 LYS A O 1
ATOM 1736 N N . GLU A 1 219 ? 0.913 -1.701 -1.172 1.00 89.88 219 GLU A N 1
ATOM 1737 C CA . GLU A 1 219 ? 1.618 -1.349 -2.414 1.00 89.88 219 GLU A CA 1
ATOM 1738 C C . GLU A 1 219 ? 0.730 -0.654 -3.459 1.00 89.88 219 GLU A C 1
ATOM 1740 O O . GLU A 1 219 ? 0.840 -0.889 -4.666 1.00 89.88 219 GLU A O 1
ATOM 1745 N N . PHE A 1 220 ? -0.177 0.205 -2.996 1.00 90.50 220 PHE A N 1
ATOM 1746 C CA . PHE A 1 220 ? -1.044 0.981 -3.875 1.00 90.50 220 PHE A CA 1
ATOM 1747 C C . PHE A 1 220 ? -0.240 2.017 -4.662 1.00 90.50 220 PHE A C 1
ATOM 1749 O O . PHE A 1 220 ? 0.777 2.551 -4.209 1.00 90.50 220 PHE A O 1
ATOM 1756 N N . GLN A 1 221 ? -0.750 2.332 -5.848 1.00 90.75 221 GLN A N 1
ATOM 1757 C CA . GLN A 1 221 ? -0.306 3.457 -6.646 1.00 90.75 221 GLN A CA 1
ATOM 1758 C C . GLN A 1 221 ? -1.123 4.703 -6.277 1.00 90.75 221 GLN A C 1
ATOM 1760 O O . GLN A 1 221 ? -2.347 4.712 -6.404 1.00 90.75 221 GLN A O 1
ATOM 1765 N N . LEU A 1 222 ? -0.444 5.756 -5.838 1.00 90.56 222 LEU A N 1
ATOM 1766 C CA . LEU A 1 222 ? -1.013 7.069 -5.571 1.00 90.56 222 LEU A CA 1
ATOM 1767 C C . LEU A 1 222 ? -0.811 7.964 -6.795 1.00 90.56 222 LEU A C 1
ATOM 1769 O O . LEU A 1 222 ? 0.323 8.225 -7.203 1.00 90.56 222 LEU A O 1
ATOM 1773 N N . ASP A 1 223 ? -1.917 8.424 -7.371 1.00 89.12 223 ASP A N 1
ATOM 1774 C CA . ASP A 1 223 ? -1.903 9.545 -8.306 1.00 89.12 223 ASP A CA 1
ATOM 1775 C C . ASP A 1 223 ? -1.871 10.844 -7.508 1.00 89.12 223 ASP A C 1
ATOM 1777 O O . ASP A 1 223 ? -2.732 11.053 -6.656 1.00 89.12 223 ASP A O 1
ATOM 1781 N N . LEU A 1 224 ? -0.877 11.699 -7.745 1.00 86.25 224 LEU A N 1
ATOM 1782 C CA . LEU A 1 224 ? -0.755 12.947 -6.987 1.00 86.25 224 LEU A CA 1
ATOM 1783 C C . LEU A 1 224 ? -1.934 13.894 -7.236 1.00 86.25 224 LEU A C 1
ATOM 1785 O O . LEU A 1 224 ? -2.265 14.676 -6.350 1.00 86.25 224 LEU A O 1
ATOM 1789 N N . GLU A 1 225 ? -2.607 13.784 -8.387 1.00 85.50 225 GLU A N 1
ATOM 1790 C CA . GLU A 1 225 ? -3.845 14.524 -8.659 1.00 85.50 225 GLU A CA 1
ATOM 1791 C C . GLU A 1 225 ? -4.957 14.157 -7.662 1.00 85.50 225 GLU A C 1
ATOM 1793 O O . GLU A 1 225 ? -5.768 15.003 -7.307 1.00 85.50 225 GLU A O 1
ATOM 1798 N N . ALA A 1 226 ? -4.965 12.928 -7.124 1.00 85.81 226 ALA A N 1
ATOM 1799 C CA . ALA A 1 226 ? -5.954 12.513 -6.127 1.00 85.81 226 ALA A CA 1
ATOM 1800 C C . ALA A 1 226 ? -5.849 13.313 -4.815 1.00 85.81 226 ALA A C 1
ATOM 1802 O O . ALA A 1 226 ? -6.812 13.346 -4.049 1.00 85.81 226 ALA A O 1
ATOM 1803 N N . ALA A 1 227 ? -4.696 13.942 -4.558 1.00 85.50 227 ALA A N 1
ATOM 1804 C CA . ALA A 1 227 ? -4.448 14.807 -3.410 1.00 85.50 227 ALA A CA 1
ATOM 1805 C C . ALA A 1 227 ? -4.737 16.292 -3.687 1.00 85.50 227 ALA A C 1
ATOM 1807 O O . ALA A 1 227 ? -4.319 17.144 -2.904 1.00 85.50 227 ALA A O 1
ATOM 1808 N N . SER A 1 228 ? -5.463 16.615 -4.767 1.00 82.56 228 SER A N 1
ATOM 1809 C CA . SER A 1 228 ? -5.765 17.997 -5.163 1.00 82.56 228 SER A CA 1
ATOM 1810 C C . SER A 1 228 ? -6.473 18.818 -4.092 1.00 82.56 228 SER A C 1
ATOM 1812 O O . SER A 1 228 ? -6.265 20.027 -4.006 1.00 82.56 228 SER A O 1
ATOM 1814 N N . ASP A 1 229 ? -7.298 18.154 -3.287 1.00 81.75 229 ASP A N 1
ATOM 1815 C CA . ASP A 1 229 ? -8.148 18.784 -2.278 1.00 81.75 229 ASP A CA 1
ATOM 1816 C C . ASP A 1 229 ? -7.435 18.920 -0.925 1.00 81.75 229 ASP A C 1
ATOM 1818 O O . ASP A 1 229 ? -8.014 19.403 0.048 1.00 81.75 229 ASP A O 1
ATOM 1822 N N . MET A 1 230 ? -6.180 18.468 -0.832 1.00 83.25 230 MET A N 1
ATOM 1823 C CA . MET A 1 230 ? -5.390 18.606 0.380 1.00 83.25 230 MET A CA 1
ATOM 1824 C C . MET A 1 230 ? -4.870 20.036 0.498 1.00 83.25 230 MET A C 1
ATOM 1826 O O . MET A 1 230 ? -4.221 20.569 -0.403 1.00 83.25 230 MET A O 1
ATOM 1830 N N . HIS A 1 231 ? -5.153 20.662 1.634 1.00 72.75 231 HIS A N 1
ATOM 1831 C CA . HIS A 1 231 ? -4.723 22.024 1.921 1.00 72.75 231 HIS A CA 1
ATOM 1832 C C . HIS A 1 231 ? -3.603 22.029 2.956 1.00 72.75 231 HIS A C 1
ATOM 1834 O O . HIS A 1 231 ? -3.442 21.097 3.746 1.00 72.75 231 HIS A O 1
ATOM 1840 N N . TRP A 1 232 ? -2.811 23.097 2.945 1.00 64.62 232 TRP A N 1
ATOM 1841 C CA . TRP A 1 232 ? -1.798 23.310 3.965 1.00 64.62 232 TRP A CA 1
ATOM 1842 C C . TRP A 1 232 ? -2.482 23.637 5.293 1.00 64.62 232 TRP A C 1
ATOM 1844 O O . TRP A 1 232 ? -3.235 24.604 5.376 1.00 64.62 232 TRP A O 1
ATOM 1854 N N . GLU A 1 233 ? -2.228 22.848 6.333 1.00 62.41 233 GLU A N 1
ATOM 1855 C CA . GLU A 1 233 ? -2.587 23.253 7.693 1.00 62.41 233 GLU A CA 1
ATOM 1856 C C . GLU A 1 233 ? -1.616 24.372 8.117 1.00 62.41 233 GLU A C 1
ATOM 1858 O O . GLU A 1 233 ? -0.398 24.221 7.988 1.00 62.41 233 GLU A O 1
ATOM 1863 N N . GLU A 1 234 ? -2.156 25.513 8.568 1.00 47.16 234 GLU A N 1
ATOM 1864 C CA . GLU A 1 234 ? -1.451 26.803 8.744 1.00 47.16 234 GLU A CA 1
ATOM 1865 C C . GLU A 1 234 ? -0.173 26.739 9.606 1.00 47.16 234 GLU A C 1
ATOM 1867 O O . GLU A 1 234 ? 0.686 27.617 9.509 1.00 47.16 234 GLU A O 1
ATOM 1872 N N . GLU A 1 235 ? 0.008 25.688 10.409 1.00 51.31 235 GLU A N 1
ATOM 1873 C CA . GLU A 1 235 ? 1.094 25.585 11.387 1.00 51.31 235 GLU A CA 1
ATOM 1874 C C . GLU A 1 235 ? 2.324 24.787 10.915 1.00 51.31 235 GLU A C 1
ATOM 1876 O O . GLU A 1 235 ? 3.377 24.878 11.548 1.00 51.31 235 GLU A O 1
ATOM 1881 N N . ASN A 1 236 ? 2.262 24.033 9.807 1.00 54.31 236 ASN A N 1
ATOM 1882 C CA . ASN A 1 236 ? 3.316 23.060 9.485 1.00 54.31 236 ASN A CA 1
ATOM 1883 C C . ASN A 1 236 ? 3.905 23.235 8.079 1.00 54.31 236 ASN A C 1
ATOM 1885 O O . ASN A 1 236 ? 3.356 22.763 7.095 1.00 54.31 236 ASN A O 1
ATOM 1889 N N . LYS A 1 237 ? 5.072 23.887 7.979 1.00 61.16 237 LYS A N 1
ATOM 1890 C CA . LYS A 1 237 ? 5.768 24.220 6.713 1.00 61.16 237 LYS A CA 1
ATOM 1891 C C . LYS A 1 237 ? 6.440 23.043 5.986 1.00 61.16 237 LYS A C 1
ATOM 1893 O O . LYS A 1 237 ? 7.132 23.274 4.997 1.00 61.16 237 LYS A O 1
ATOM 1898 N N . CYS A 1 238 ? 6.248 21.803 6.421 1.00 68.00 238 CYS A N 1
ATOM 1899 C CA . CYS A 1 238 ? 6.889 20.642 5.801 1.00 68.00 238 CYS A CA 1
ATOM 1900 C C . CYS A 1 238 ? 5.867 19.803 5.028 1.00 68.00 238 CYS A C 1
ATOM 1902 O O . CYS A 1 238 ? 4.792 19.536 5.551 1.00 68.00 238 CYS A O 1
ATOM 1904 N N . GLY A 1 239 ? 6.196 19.335 3.820 1.00 80.31 239 GLY A N 1
ATOM 1905 C CA . GLY A 1 239 ? 5.347 18.407 3.053 1.00 80.31 239 GLY A CA 1
ATOM 1906 C C . GLY A 1 239 ? 5.106 17.075 3.783 1.00 80.31 239 GLY A C 1
ATOM 1907 O O . GLY A 1 239 ? 5.762 16.772 4.783 1.00 80.31 239 GLY A O 1
ATOM 1908 N N . LEU A 1 240 ? 4.127 16.286 3.338 1.00 87.88 240 LEU A N 1
ATOM 1909 C CA . LEU A 1 240 ? 3.872 14.937 3.853 1.00 87.88 240 LEU A CA 1
ATOM 1910 C C . LEU A 1 240 ? 4.949 13.965 3.374 1.00 87.88 240 LEU A C 1
ATOM 1912 O O . LEU A 1 240 ? 5.191 13.840 2.174 1.00 87.88 240 LEU A O 1
ATOM 1916 N N . LYS A 1 241 ? 5.571 13.236 4.301 1.00 89.00 241 LYS A N 1
ATOM 1917 C CA . LYS A 1 241 ? 6.520 12.179 3.941 1.00 89.00 241 LYS A CA 1
ATOM 1918 C C . LYS A 1 241 ? 5.789 10.995 3.327 1.00 89.00 241 LYS A C 1
ATOM 1920 O O . LYS A 1 241 ? 4.750 10.575 3.826 1.00 89.00 241 LYS A O 1
ATOM 1925 N N . ILE A 1 242 ? 6.375 10.426 2.280 1.00 88.56 242 ILE A N 1
ATOM 1926 C CA . ILE A 1 242 ? 5.829 9.254 1.594 1.00 88.56 242 ILE A CA 1
ATOM 1927 C C . ILE A 1 242 ? 6.495 7.993 2.160 1.00 88.56 242 ILE A C 1
ATOM 1929 O O . ILE A 1 242 ? 7.713 7.839 2.027 1.00 88.56 242 ILE A O 1
ATOM 1933 N N . PRO A 1 243 ? 5.734 7.071 2.774 1.00 90.25 243 PRO A N 1
ATOM 1934 C CA . PRO A 1 243 ? 6.281 5.813 3.256 1.00 90.25 243 PRO A CA 1
ATOM 1935 C C . PRO A 1 243 ? 6.793 4.924 2.116 1.00 90.25 243 PRO A C 1
ATOM 1937 O O . PRO A 1 243 ? 6.254 4.902 1.004 1.00 90.25 243 PRO A O 1
ATOM 1940 N N . TYR A 1 244 ? 7.817 4.124 2.414 1.00 89.50 244 TYR A N 1
ATOM 1941 C CA . TYR A 1 244 ? 8.317 3.125 1.475 1.00 89.50 244 TYR A CA 1
ATOM 1942 C C . TYR A 1 244 ? 7.259 2.047 1.207 1.00 89.50 244 TYR A C 1
ATOM 1944 O O . TYR A 1 244 ? 6.704 1.469 2.135 1.00 89.50 244 TYR A O 1
ATOM 1952 N N . GLY A 1 245 ? 7.018 1.741 -0.069 1.00 86.88 245 GLY A N 1
ATOM 1953 C CA . GLY A 1 245 ? 6.014 0.763 -0.507 1.00 86.88 245 GLY A CA 1
ATOM 1954 C C . GLY A 1 245 ? 5.002 1.356 -1.481 1.00 86.88 245 GLY A C 1
ATOM 1955 O O . GLY A 1 245 ? 4.552 0.657 -2.386 1.00 86.88 245 GLY A O 1
ATOM 1956 N N . ILE A 1 246 ? 4.729 2.658 -1.364 1.00 88.69 246 ILE A N 1
ATOM 1957 C CA . ILE A 1 246 ? 3.818 3.374 -2.262 1.00 88.69 246 ILE A CA 1
ATOM 1958 C C . ILE A 1 246 ? 4.436 3.495 -3.658 1.00 88.69 246 ILE A C 1
ATOM 1960 O O . ILE A 1 246 ? 5.607 3.862 -3.820 1.00 88.69 246 ILE A O 1
ATOM 1964 N N . GLY A 1 247 ? 3.631 3.185 -4.674 1.00 89.81 247 GLY A N 1
ATOM 1965 C CA . GLY A 1 247 ? 3.912 3.556 -6.054 1.00 89.81 247 GLY A CA 1
ATOM 1966 C C . GLY A 1 247 ? 3.398 4.966 -6.327 1.00 89.81 247 GLY A C 1
ATOM 1967 O O . GLY A 1 247 ? 2.273 5.283 -5.973 1.00 89.81 247 GLY A O 1
ATOM 1968 N N . LEU A 1 248 ? 4.180 5.819 -6.971 1.00 90.62 248 LEU A N 1
ATOM 1969 C CA . LEU A 1 248 ? 3.770 7.181 -7.307 1.00 90.62 248 LEU A CA 1
ATOM 1970 C C . LEU A 1 248 ? 3.495 7.296 -8.797 1.00 90.62 248 LEU A C 1
ATOM 1972 O O . LEU A 1 248 ? 4.272 6.785 -9.600 1.00 90.62 248 LEU A O 1
ATOM 1976 N N . LEU A 1 249 ? 2.412 7.976 -9.160 1.00 89.38 249 LEU A N 1
ATOM 1977 C CA . LEU A 1 249 ? 2.105 8.356 -10.532 1.00 89.38 249 LEU A CA 1
ATOM 1978 C C . LEU A 1 249 ? 2.201 9.869 -10.681 1.00 89.38 249 LEU A C 1
ATOM 1980 O O . LEU A 1 249 ? 1.510 10.619 -9.996 1.00 89.38 249 LEU A O 1
ATOM 1984 N N . ILE A 1 250 ? 3.061 10.296 -11.600 1.00 86.88 250 ILE A N 1
ATOM 1985 C CA . ILE A 1 250 ? 3.279 11.694 -11.944 1.00 86.88 250 ILE A CA 1
ATOM 1986 C C . ILE A 1 250 ? 2.975 11.876 -13.425 1.00 86.88 250 ILE A C 1
ATOM 1988 O O . ILE A 1 250 ? 3.615 11.256 -14.274 1.00 86.88 250 ILE A O 1
ATOM 1992 N N . THR A 1 251 ? 1.986 12.708 -13.724 1.00 83.75 251 THR A N 1
ATOM 1993 C CA . THR A 1 251 ? 1.587 13.056 -15.092 1.00 83.75 251 THR A CA 1
ATOM 1994 C C . THR A 1 251 ? 1.855 14.536 -15.379 1.00 83.75 251 THR A C 1
ATOM 1996 O O . THR A 1 251 ? 2.178 15.292 -14.466 1.00 83.75 251 THR A O 1
ATOM 1999 N N . ASP A 1 252 ? 1.724 14.972 -16.632 1.00 76.81 252 ASP A N 1
ATOM 2000 C CA . ASP A 1 252 ? 1.810 16.389 -17.020 1.00 76.81 252 ASP A CA 1
ATOM 2001 C C . ASP A 1 252 ? 0.742 17.263 -16.351 1.00 76.81 252 ASP A C 1
ATOM 2003 O O . ASP A 1 252 ? 0.989 18.435 -16.067 1.00 76.81 252 ASP A O 1
ATOM 2007 N N . LYS A 1 253 ? -0.426 16.678 -16.070 1.00 67.19 253 LYS A N 1
ATOM 2008 C CA . LYS A 1 253 ? -1.517 17.310 -15.321 1.00 67.19 253 LYS A CA 1
ATOM 2009 C C . LYS A 1 253 ? -1.176 17.555 -13.860 1.00 67.19 253 LYS A C 1
ATOM 2011 O O . LYS A 1 253 ? -1.799 18.408 -13.232 1.00 67.19 253 LYS A O 1
ATOM 2016 N N . ASN A 1 254 ? -0.184 16.845 -13.326 1.00 66.12 254 ASN A N 1
ATOM 2017 C CA . ASN A 1 254 ? 0.250 17.040 -11.955 1.00 66.12 254 ASN A CA 1
ATOM 2018 C C . ASN A 1 254 ? 1.079 18.328 -11.923 1.00 66.12 254 ASN A C 1
ATOM 2020 O O . ASN A 1 254 ? 2.279 18.339 -12.195 1.00 66.12 254 ASN A O 1
ATOM 2024 N N . SER A 1 255 ? 0.411 19.448 -11.649 1.00 59.31 255 SER A N 1
ATOM 2025 C CA . SER A 1 255 ? 1.044 20.754 -11.495 1.00 59.31 255 SER A CA 1
ATOM 2026 C C . SER A 1 255 ? 2.055 20.748 -10.348 1.00 59.31 255 SER A C 1
ATOM 2028 O O . SER A 1 255 ? 1.968 19.950 -9.412 1.00 59.31 255 SER A O 1
ATOM 2030 N N . SER A 1 256 ? 3.011 21.685 -10.388 1.00 63.47 256 SER A N 1
ATOM 2031 C CA . SER A 1 256 ? 4.011 21.854 -9.322 1.00 63.47 256 SER A CA 1
ATOM 2032 C C . SER A 1 256 ? 3.386 21.996 -7.931 1.00 63.47 256 SER A C 1
ATOM 2034 O O . SER A 1 256 ? 3.974 21.532 -6.960 1.00 63.47 256 SER A O 1
ATOM 2036 N N . CYS A 1 257 ? 2.175 22.553 -7.831 1.00 65.62 257 CYS A N 1
ATOM 2037 C CA . CYS A 1 257 ? 1.492 22.749 -6.554 1.00 65.62 257 CYS A CA 1
ATOM 2038 C C . CYS A 1 257 ? 1.158 21.444 -5.809 1.00 65.62 257 CYS A C 1
ATOM 2040 O O . CYS A 1 257 ? 1.168 21.451 -4.585 1.00 65.62 257 CYS A O 1
ATOM 2042 N N . TYR A 1 258 ? 0.925 20.314 -6.492 1.00 77.94 258 TYR A N 1
ATOM 2043 C CA . TYR A 1 258 ? 0.666 19.039 -5.801 1.00 77.94 258 TYR A CA 1
ATOM 2044 C C . TYR A 1 258 ? 1.949 18.370 -5.317 1.00 77.94 258 TYR A C 1
ATOM 2046 O O . TYR A 1 258 ? 1.924 17.562 -4.396 1.00 77.94 258 TYR A O 1
ATOM 2054 N N . LEU A 1 259 ? 3.089 18.696 -5.926 1.00 79.69 259 LEU A N 1
ATOM 2055 C CA . LEU A 1 259 ? 4.383 18.165 -5.504 1.00 79.69 259 LEU A CA 1
ATOM 2056 C C . LEU A 1 259 ? 4.858 18.806 -4.203 1.00 79.69 259 LEU A C 1
ATOM 2058 O O . LEU A 1 259 ? 5.485 18.131 -3.396 1.00 79.69 259 LEU A O 1
ATOM 2062 N N . GLU A 1 260 ? 4.522 20.076 -3.981 1.00 81.19 260 GLU A N 1
ATOM 2063 C CA . GLU A 1 260 ? 4.833 20.806 -2.745 1.00 81.19 260 GLU A CA 1
ATOM 2064 C C . GLU A 1 260 ? 4.113 20.223 -1.518 1.00 81.19 260 GLU A C 1
ATOM 2066 O O . GLU A 1 260 ? 4.578 20.375 -0.388 1.00 81.19 260 GLU A O 1
ATOM 2071 N N . LEU A 1 261 ? 3.020 19.487 -1.743 1.00 84.94 261 LEU A N 1
ATOM 2072 C CA . LEU A 1 261 ? 2.281 18.773 -0.705 1.00 84.94 261 LEU A CA 1
ATOM 2073 C C . LEU A 1 261 ? 3.073 17.618 -0.083 1.00 84.94 261 LEU A C 1
ATOM 2075 O O . LEU A 1 261 ? 2.783 17.228 1.049 1.00 84.94 261 LEU A O 1
ATOM 2079 N N . PHE A 1 262 ? 4.073 17.086 -0.789 1.00 87.25 262 PHE A N 1
ATOM 2080 C CA . PHE A 1 262 ? 4.832 15.915 -0.367 1.00 87.25 262 PHE A CA 1
ATOM 2081 C C . PHE A 1 262 ? 6.316 16.236 -0.170 1.00 87.25 262 PHE A C 1
ATOM 2083 O O . PHE A 1 262 ? 6.954 16.923 -0.966 1.00 87.25 262 PHE A O 1
ATOM 2090 N N . ASP A 1 263 ? 6.888 15.695 0.901 1.00 87.88 263 ASP A N 1
ATOM 2091 C CA . ASP A 1 263 ? 8.321 15.740 1.162 1.00 87.88 263 ASP A CA 1
ATOM 2092 C C . ASP A 1 263 ? 8.975 14.458 0.638 1.00 87.88 263 ASP A C 1
ATOM 2094 O O . ASP A 1 263 ? 8.823 13.375 1.207 1.00 87.88 263 ASP A O 1
ATOM 2098 N N . PHE A 1 264 ? 9.715 14.596 -0.461 1.00 85.69 264 PHE A N 1
ATOM 2099 C CA . PHE A 1 264 ? 10.481 13.507 -1.067 1.00 85.69 264 PHE A CA 1
ATOM 2100 C C . PHE A 1 264 ? 11.899 13.388 -0.499 1.00 85.69 264 PHE A C 1
ATOM 2102 O O . PHE A 1 264 ? 12.620 12.446 -0.846 1.00 85.69 264 PHE A O 1
ATOM 2109 N N . THR A 1 265 ? 12.339 14.318 0.353 1.00 84.31 265 THR A N 1
ATOM 2110 C CA . THR A 1 265 ? 13.720 14.340 0.838 1.00 84.31 265 THR A CA 1
ATOM 2111 C C . THR A 1 265 ? 14.010 13.139 1.734 1.00 84.31 265 THR A C 1
ATOM 2113 O O . THR A 1 265 ? 13.168 12.698 2.514 1.00 84.31 265 THR A O 1
ATOM 2116 N N . ASN A 1 266 ? 15.209 12.566 1.599 1.00 84.50 266 ASN A N 1
ATOM 2117 C CA . ASN A 1 266 ? 15.642 11.376 2.346 1.00 84.50 266 ASN A CA 1
ATOM 2118 C C . ASN A 1 266 ? 14.637 10.204 2.290 1.00 84.50 266 ASN A C 1
ATOM 2120 O O . ASN A 1 266 ? 14.529 9.425 3.236 1.00 84.50 266 ASN A O 1
ATOM 2124 N N . THR A 1 267 ? 13.874 10.096 1.201 1.00 85.00 267 THR A N 1
ATOM 2125 C CA . THR A 1 267 ? 12.826 9.082 1.045 1.00 85.00 267 THR A CA 1
ATOM 2126 C C . THR A 1 267 ? 13.310 7.935 0.161 1.00 85.00 267 THR A C 1
ATOM 2128 O O . THR A 1 267 ? 14.188 8.094 -0.691 1.00 85.00 267 THR A O 1
ATOM 2131 N N . LYS A 1 268 ? 12.730 6.748 0.346 1.00 88.31 268 LYS A N 1
ATOM 2132 C CA . LYS A 1 268 ? 12.876 5.633 -0.588 1.00 88.31 268 LYS A CA 1
ATOM 2133 C C . LYS A 1 268 ? 11.547 5.411 -1.297 1.00 88.31 268 LYS A C 1
ATOM 2135 O O . LYS A 1 268 ? 10.543 5.134 -0.652 1.00 88.31 268 LYS A O 1
ATOM 2140 N N . ILE A 1 269 ? 11.547 5.513 -2.619 1.00 86.56 269 ILE A N 1
ATOM 2141 C CA . ILE A 1 269 ? 10.366 5.320 -3.459 1.00 86.56 269 ILE A CA 1
ATOM 2142 C C . ILE A 1 269 ? 10.451 3.931 -4.077 1.00 86.56 269 ILE A C 1
ATOM 2144 O O . ILE A 1 269 ? 11.445 3.582 -4.714 1.00 86.56 269 ILE A O 1
ATOM 2148 N N . LYS A 1 270 ? 9.406 3.124 -3.895 1.00 88.62 270 LYS A N 1
ATOM 2149 C CA . LYS A 1 270 ? 9.376 1.767 -4.446 1.00 88.62 270 LYS A CA 1
ATOM 2150 C C . LYS A 1 270 ? 9.199 1.788 -5.963 1.00 88.62 270 LYS A C 1
ATOM 2152 O O . LYS A 1 270 ? 9.941 1.139 -6.694 1.00 88.62 270 LYS A O 1
ATOM 2157 N N . LYS A 1 271 ? 8.232 2.562 -6.447 1.00 89.94 271 LYS A N 1
ATOM 2158 C CA . LYS A 1 271 ? 7.977 2.707 -7.877 1.00 89.94 271 LYS A CA 1
ATOM 2159 C C . LYS A 1 271 ? 7.565 4.132 -8.193 1.00 89.94 271 LYS A C 1
ATOM 2161 O O . LYS A 1 271 ? 6.634 4.640 -7.585 1.00 89.94 271 LYS A O 1
ATOM 2166 N N . LEU A 1 272 ? 8.231 4.754 -9.152 1.00 89.44 272 LEU A N 1
ATOM 2167 C CA . LEU A 1 272 ? 7.921 6.085 -9.650 1.00 89.44 272 LEU A CA 1
ATOM 2168 C C . LEU A 1 272 ? 7.517 5.972 -11.117 1.00 89.44 272 LEU A C 1
ATOM 2170 O O . LEU A 1 272 ? 8.334 5.632 -11.965 1.00 89.44 272 LEU A O 1
ATOM 2174 N N . VAL A 1 273 ? 6.250 6.217 -11.415 1.00 89.06 273 VAL A N 1
ATOM 2175 C CA . VAL A 1 273 ? 5.693 6.211 -12.766 1.00 89.06 273 VAL A CA 1
ATOM 2176 C C . VAL A 1 273 ? 5.577 7.648 -13.244 1.00 89.06 273 VAL A C 1
ATOM 2178 O O . VAL A 1 273 ? 4.926 8.454 -12.589 1.00 89.06 273 VAL A O 1
ATOM 2181 N N . VAL A 1 274 ? 6.193 7.967 -14.380 1.00 87.81 274 VAL A N 1
ATOM 2182 C CA . VAL A 1 274 ? 6.238 9.331 -14.919 1.00 87.81 274 VAL A CA 1
ATOM 2183 C C . VAL A 1 274 ? 5.701 9.351 -16.348 1.00 87.81 274 VAL A C 1
ATOM 2185 O O . VAL A 1 274 ? 6.048 8.498 -17.171 1.00 87.81 274 VAL A O 1
ATOM 2188 N N . SER A 1 275 ? 4.845 10.324 -16.641 1.00 87.31 275 SER A N 1
ATOM 2189 C CA . SER A 1 275 ? 4.231 10.579 -17.945 1.00 87.31 275 SER A CA 1
ATOM 2190 C C . SER A 1 275 ? 4.296 12.072 -18.233 1.00 87.31 275 SER A C 1
ATOM 2192 O O . SER A 1 275 ? 3.851 12.861 -17.412 1.00 87.31 275 SER A O 1
ATOM 2194 N N . SER A 1 276 ? 4.880 12.461 -19.365 1.00 85.38 276 SER A N 1
ATOM 2195 C CA . SER A 1 276 ? 4.906 13.830 -19.892 1.00 85.38 276 SER A CA 1
ATOM 2196 C C . SER A 1 276 ? 5.343 14.916 -18.896 1.00 85.38 276 SER A C 1
ATOM 2198 O O . SER A 1 276 ? 5.005 16.085 -19.054 1.00 85.38 276 SER A O 1
ATOM 2200 N N . PHE A 1 277 ? 6.136 14.548 -17.886 1.00 83.94 277 PHE A N 1
ATOM 2201 C CA . PHE A 1 277 ? 6.479 15.416 -16.764 1.00 83.94 277 PHE A CA 1
ATOM 2202 C C . PHE A 1 277 ? 7.991 15.579 -16.590 1.00 83.94 277 PHE A C 1
ATOM 2204 O O . PHE A 1 277 ? 8.756 14.616 -16.702 1.00 83.94 277 PHE A O 1
ATOM 2211 N N . ASP A 1 278 ? 8.403 16.806 -16.263 1.00 79.62 278 ASP A N 1
ATOM 2212 C CA . ASP A 1 278 ? 9.792 17.151 -15.976 1.00 79.62 278 ASP A CA 1
ATOM 2213 C C . ASP A 1 278 ? 10.164 16.884 -14.518 1.00 79.62 278 ASP A C 1
ATOM 2215 O O . ASP A 1 278 ? 9.902 17.684 -13.617 1.00 79.62 278 ASP A O 1
ATOM 2219 N N . ILE A 1 279 ? 10.817 15.745 -14.302 1.00 76.62 279 ILE A N 1
ATOM 2220 C CA . ILE A 1 279 ? 11.212 15.254 -12.984 1.00 76.62 279 ILE A CA 1
ATOM 2221 C C . ILE A 1 279 ? 12.178 16.192 -12.235 1.00 76.62 279 ILE A C 1
ATOM 2223 O O . ILE A 1 279 ? 12.239 16.112 -11.008 1.00 76.62 279 ILE A O 1
ATOM 2227 N N . THR A 1 280 ? 12.913 17.090 -12.918 1.00 73.94 280 THR A N 1
ATOM 2228 C CA . THR A 1 280 ? 13.805 18.059 -12.239 1.00 73.94 280 THR A CA 1
ATOM 2229 C C . THR A 1 280 ? 13.060 19.013 -11.325 1.00 73.94 280 THR A C 1
ATOM 2231 O O . THR A 1 280 ? 13.649 19.555 -10.388 1.00 73.94 280 THR A O 1
ATOM 2234 N N . LYS A 1 281 ? 11.763 19.205 -11.574 1.00 79.44 281 LYS A N 1
ATOM 2235 C CA . LYS A 1 281 ? 10.896 20.056 -10.761 1.00 79.44 281 LYS A CA 1
ATOM 2236 C C . LYS A 1 281 ? 10.684 19.503 -9.352 1.00 79.44 281 LYS A C 1
ATOM 2238 O O . LYS A 1 281 ? 10.174 20.215 -8.496 1.00 79.44 281 LYS A O 1
ATOM 2243 N N . ILE A 1 282 ? 11.076 18.254 -9.100 1.00 78.81 282 ILE A N 1
ATOM 2244 C CA . ILE A 1 282 ? 10.903 17.585 -7.816 1.00 78.81 282 ILE A CA 1
ATOM 2245 C C . ILE A 1 282 ? 12.224 17.576 -7.052 1.00 78.81 282 ILE A C 1
ATOM 2247 O O . ILE A 1 282 ? 13.284 17.209 -7.569 1.00 78.81 282 ILE A O 1
ATOM 2251 N N . ASN A 1 283 ? 12.160 17.936 -5.773 1.00 78.69 283 ASN A N 1
ATOM 2252 C CA . ASN A 1 283 ? 13.322 17.905 -4.900 1.00 78.69 283 ASN A CA 1
ATOM 2253 C C . ASN A 1 283 ? 13.607 16.487 -4.378 1.00 78.69 283 ASN A C 1
ATOM 2255 O O . ASN A 1 283 ? 13.232 16.128 -3.265 1.00 78.69 283 ASN A O 1
ATOM 2259 N N . PHE A 1 284 ? 14.344 15.705 -5.163 1.00 77.81 284 PHE A N 1
ATOM 2260 C CA . PHE A 1 284 ? 14.777 14.353 -4.795 1.00 77.81 284 PHE A CA 1
ATOM 2261 C C . PHE A 1 284 ? 16.056 14.298 -3.941 1.00 77.81 284 PHE A C 1
ATOM 2263 O O . PHE A 1 284 ? 16.862 13.378 -4.067 1.00 77.81 284 PHE A O 1
ATOM 2270 N N . LYS A 1 285 ? 16.305 15.287 -3.074 1.00 81.12 285 LYS A N 1
ATOM 2271 C CA . LYS A 1 285 ? 17.523 15.302 -2.249 1.00 81.12 285 LYS A CA 1
ATOM 2272 C C . LYS A 1 285 ? 17.612 14.039 -1.382 1.00 81.12 285 LYS A C 1
ATOM 2274 O O . LYS A 1 285 ? 16.766 13.816 -0.518 1.00 81.12 285 LYS A O 1
ATOM 2279 N N . ASN A 1 286 ? 18.688 13.270 -1.570 1.00 78.25 286 ASN A N 1
ATOM 2280 C CA . ASN A 1 286 ? 18.932 11.988 -0.898 1.00 78.25 286 ASN A CA 1
ATOM 2281 C C . ASN A 1 286 ? 17.795 10.968 -1.103 1.00 78.25 286 ASN A C 1
ATOM 2283 O O . ASN A 1 286 ? 17.559 10.119 -0.244 1.00 78.25 286 ASN A O 1
ATOM 2287 N N . THR A 1 287 ? 17.077 11.054 -2.223 1.00 81.38 287 THR A N 1
ATOM 2288 C CA . THR A 1 287 ? 15.988 10.135 -2.550 1.00 81.38 287 THR A CA 1
ATOM 2289 C C . THR A 1 287 ? 16.513 8.982 -3.393 1.00 81.38 287 THR A C 1
ATOM 2291 O O . THR A 1 287 ? 17.225 9.177 -4.382 1.00 81.38 287 THR A O 1
ATOM 2294 N N . SER A 1 288 ? 16.131 7.762 -3.026 1.00 83.19 288 SER A N 1
ATOM 2295 C CA . SER A 1 288 ? 16.403 6.567 -3.829 1.00 83.19 288 SER A CA 1
ATOM 2296 C C . SER A 1 288 ? 15.104 6.021 -4.401 1.00 83.19 288 SER A C 1
ATOM 2298 O O . SER A 1 288 ? 14.097 5.937 -3.704 1.00 83.19 288 SER A O 1
ATOM 2300 N N . THR A 1 289 ? 15.117 5.665 -5.679 1.00 83.56 289 THR A N 1
ATOM 2301 C CA . THR A 1 289 ? 13.979 5.064 -6.374 1.00 83.56 289 THR A CA 1
ATOM 2302 C C . THR A 1 289 ? 14.352 3.657 -6.805 1.00 83.56 289 THR A C 1
ATOM 2304 O O . THR A 1 289 ? 15.328 3.459 -7.528 1.00 83.56 289 THR A O 1
ATOM 2307 N N . GLU A 1 290 ? 13.584 2.664 -6.368 1.00 86.38 290 GLU A N 1
ATOM 2308 C CA . GLU A 1 290 ? 13.818 1.279 -6.767 1.00 86.38 290 GLU A CA 1
ATOM 2309 C C . GLU A 1 290 ? 13.443 1.070 -8.241 1.00 86.38 290 GLU A C 1
ATOM 2311 O O . GLU A 1 290 ? 14.249 0.540 -8.995 1.00 86.38 290 GLU A O 1
ATOM 2316 N N . GLU A 1 291 ? 12.269 1.513 -8.689 1.00 85.38 291 GLU A N 1
ATOM 2317 C CA . GLU A 1 291 ? 11.864 1.428 -10.098 1.00 85.38 291 GLU A CA 1
ATOM 2318 C C . GLU A 1 291 ? 11.390 2.780 -10.636 1.00 85.38 291 GLU A C 1
ATOM 2320 O O . GLU A 1 291 ? 10.404 3.325 -10.147 1.00 85.38 291 GLU A O 1
ATOM 2325 N N . LEU A 1 292 ? 12.048 3.296 -11.678 1.00 86.31 292 LEU A N 1
ATOM 2326 C CA . LEU A 1 292 ? 11.565 4.426 -12.473 1.00 86.31 292 LEU A CA 1
ATOM 2327 C C . LEU A 1 292 ? 10.918 3.905 -13.762 1.00 86.31 292 LEU A C 1
ATOM 2329 O O . LEU A 1 292 ? 11.579 3.275 -14.592 1.00 86.31 292 LEU A O 1
ATOM 2333 N N . PHE A 1 293 ? 9.624 4.173 -13.930 1.00 86.81 293 PHE A N 1
ATOM 2334 C CA . PHE A 1 293 ? 8.827 3.771 -15.083 1.00 86.81 293 PHE A CA 1
ATOM 2335 C C . PHE A 1 293 ? 8.440 4.982 -15.935 1.00 86.81 293 PHE A C 1
ATOM 2337 O O . PHE A 1 293 ? 7.532 5.734 -15.587 1.00 86.81 293 PHE A O 1
ATOM 2344 N N . LEU A 1 294 ? 9.116 5.157 -17.070 1.00 86.19 294 LEU A N 1
ATOM 2345 C CA . LEU A 1 294 ? 8.879 6.263 -18.003 1.00 86.19 294 LEU A CA 1
ATOM 2346 C C . LEU A 1 294 ? 7.867 5.821 -19.063 1.00 86.19 294 LEU A C 1
ATOM 2348 O O . LEU A 1 294 ? 8.136 4.906 -19.842 1.00 86.19 294 LEU A O 1
ATOM 2352 N N . THR A 1 295 ? 6.679 6.419 -19.063 1.00 84.12 295 THR A N 1
ATOM 2353 C CA . THR A 1 295 ? 5.527 5.898 -19.821 1.00 84.12 295 THR A CA 1
ATOM 2354 C C . THR A 1 295 ? 5.419 6.418 -21.257 1.00 84.12 295 THR A C 1
ATOM 2356 O O . THR A 1 295 ? 4.876 5.707 -22.112 1.00 84.12 295 THR A O 1
ATOM 2359 N N . ASP A 1 296 ? 5.973 7.599 -21.537 1.00 82.81 296 ASP A N 1
ATOM 2360 C CA . ASP A 1 296 ? 5.945 8.278 -22.835 1.00 82.81 296 ASP A CA 1
ATOM 2361 C C . ASP A 1 296 ? 7.283 8.954 -23.182 1.00 82.81 296 ASP A C 1
ATOM 2363 O O . ASP A 1 296 ? 8.226 8.979 -22.390 1.00 82.81 296 ASP A O 1
ATOM 2367 N N . GLU A 1 297 ? 7.375 9.458 -24.415 1.00 77.88 297 GLU A N 1
ATOM 2368 C CA . GLU A 1 297 ? 8.587 10.093 -24.943 1.00 77.88 297 GLU A CA 1
ATOM 2369 C C . GLU A 1 297 ? 8.984 11.363 -24.192 1.00 77.88 297 GLU A C 1
ATOM 2371 O O . GLU A 1 297 ? 10.172 11.596 -23.985 1.00 77.88 297 GLU A O 1
ATOM 2376 N N . ALA A 1 298 ? 8.011 12.174 -23.779 1.00 81.00 298 ALA A N 1
ATOM 2377 C CA . ALA A 1 298 ? 8.284 13.431 -23.100 1.00 81.00 298 ALA A CA 1
ATOM 2378 C C . ALA A 1 298 ? 8.939 13.174 -21.734 1.00 81.00 298 ALA A C 1
ATOM 2380 O O . ALA A 1 298 ? 9.963 13.778 -21.427 1.00 81.00 298 ALA A O 1
ATOM 2381 N N . ALA A 1 299 ? 8.448 12.199 -20.961 1.00 81.81 299 ALA A N 1
ATOM 2382 C CA . ALA A 1 299 ? 9.074 11.789 -19.702 1.00 81.81 299 ALA A CA 1
ATOM 2383 C C . ALA A 1 299 ? 10.525 11.301 -19.892 1.00 81.81 299 ALA A C 1
ATOM 2385 O O . ALA A 1 299 ? 11.390 11.567 -19.057 1.00 81.81 299 ALA A O 1
ATOM 2386 N N . VAL A 1 300 ? 10.806 10.608 -21.000 1.00 77.69 300 VAL A N 1
ATOM 2387 C CA . VAL A 1 300 ? 12.161 10.172 -21.375 1.00 77.69 300 VAL A CA 1
ATOM 2388 C C . VAL A 1 300 ? 13.052 11.368 -21.698 1.00 77.69 300 VAL A C 1
ATOM 2390 O O . VAL A 1 300 ? 14.162 11.459 -21.185 1.00 77.69 300 VAL A O 1
ATOM 2393 N N . GLU A 1 301 ? 12.585 12.299 -22.522 1.00 75.50 301 GLU A N 1
ATOM 2394 C CA . GLU A 1 301 ? 13.352 13.490 -22.884 1.00 75.50 301 GLU A CA 1
ATOM 2395 C C . GLU A 1 301 ? 13.650 14.375 -21.671 1.00 75.50 301 GLU A C 1
ATOM 2397 O O . GLU A 1 301 ? 14.797 14.777 -21.471 1.00 75.50 301 GLU A O 1
ATOM 2402 N N . PHE A 1 302 ? 12.657 14.605 -20.811 1.00 74.75 302 PHE A N 1
ATOM 2403 C CA . PHE A 1 302 ? 12.867 15.350 -19.578 1.00 74.75 302 PHE A CA 1
ATOM 2404 C C . PHE A 1 302 ? 13.873 14.660 -18.665 1.00 74.75 302 PHE A C 1
ATOM 2406 O O . PHE A 1 302 ? 14.824 15.299 -18.220 1.00 74.75 302 PHE A O 1
ATOM 2413 N N . PHE A 1 303 ? 13.722 13.354 -18.423 1.00 75.25 303 PHE A N 1
ATOM 2414 C CA . PHE A 1 303 ? 14.664 12.611 -17.590 1.00 75.25 303 PHE A CA 1
ATOM 2415 C C . PHE A 1 303 ? 16.089 12.636 -18.172 1.00 75.25 303 PHE A C 1
ATOM 2417 O O . PHE A 1 303 ? 17.050 12.770 -17.416 1.00 75.25 303 PHE A O 1
ATOM 2424 N N . TYR A 1 304 ? 16.242 12.587 -19.501 1.00 69.06 304 TYR A N 1
ATOM 2425 C CA . TYR A 1 304 ? 17.543 12.749 -20.151 1.00 69.06 304 TYR A CA 1
ATOM 2426 C C . TYR A 1 304 ? 18.170 14.111 -19.849 1.00 69.06 304 TYR A C 1
ATOM 2428 O O . TYR A 1 304 ? 19.280 14.173 -19.327 1.00 69.06 304 TYR A O 1
ATOM 2436 N N . ASN A 1 305 ? 17.444 15.193 -20.129 1.00 66.38 305 ASN A N 1
ATOM 2437 C CA . ASN A 1 305 ? 17.928 16.556 -19.906 1.00 66.38 305 ASN A CA 1
ATOM 2438 C C . ASN A 1 305 ? 18.213 16.829 -18.413 1.00 66.38 305 ASN A C 1
ATOM 2440 O O . ASN A 1 305 ? 18.975 17.728 -18.071 1.00 66.38 305 ASN A O 1
ATOM 2444 N N . SER A 1 306 ? 17.631 16.021 -17.524 1.00 63.03 306 SER A N 1
ATOM 2445 C CA . SER A 1 306 ? 17.809 16.067 -16.071 1.00 63.03 306 SER A CA 1
ATOM 2446 C C . SER A 1 306 ? 19.032 15.302 -15.553 1.00 63.03 306 SER A C 1
ATOM 2448 O O . SER A 1 306 ? 19.430 15.509 -14.406 1.00 63.03 306 SER A O 1
ATOM 2450 N N . ILE A 1 307 ? 19.605 14.379 -16.340 1.00 60.03 307 ILE A N 1
ATOM 2451 C CA . ILE A 1 307 ? 20.563 13.370 -15.847 1.00 60.03 307 ILE A CA 1
ATOM 2452 C C . ILE A 1 307 ? 21.899 13.968 -15.390 1.00 60.03 307 ILE A C 1
ATOM 2454 O O . ILE A 1 307 ? 22.596 13.375 -14.564 1.00 60.03 307 ILE A O 1
ATOM 2458 N N . GLU A 1 308 ? 22.227 15.162 -15.885 1.00 51.31 308 GLU A N 1
ATOM 2459 C CA . GLU A 1 308 ? 23.399 15.940 -15.474 1.00 51.31 308 GLU A CA 1
ATOM 2460 C C . GLU A 1 308 ? 23.283 16.463 -14.031 1.00 51.31 308 GLU A C 1
ATOM 2462 O O . GLU A 1 308 ? 24.279 16.866 -13.435 1.00 51.31 308 GLU A O 1
ATOM 2467 N N . ASN A 1 309 ? 22.091 16.398 -13.425 1.00 51.97 309 ASN A N 1
ATOM 2468 C CA . ASN A 1 309 ? 21.848 16.772 -12.037 1.00 51.97 309 ASN A CA 1
ATOM 2469 C C . ASN A 1 309 ? 21.678 15.498 -11.174 1.00 51.97 309 ASN A C 1
ATOM 2471 O O . ASN A 1 309 ? 20.603 14.895 -11.153 1.00 51.97 309 ASN A O 1
ATOM 2475 N N . PRO A 1 310 ? 22.709 15.045 -10.431 1.00 51.22 310 PRO A N 1
ATOM 2476 C CA . PRO A 1 310 ? 22.790 13.695 -9.852 1.00 51.22 310 PRO A CA 1
ATOM 2477 C C . PRO A 1 310 ? 21.897 13.455 -8.618 1.00 51.22 310 PRO A C 1
ATOM 2479 O O . PRO A 1 310 ? 22.198 12.585 -7.805 1.00 51.22 310 PRO A O 1
ATOM 2482 N N . LYS A 1 311 ? 20.812 14.216 -8.442 1.00 62.97 311 LYS A N 1
ATOM 2483 C CA . LYS A 1 311 ? 19.997 14.194 -7.219 1.00 62.97 311 LYS A CA 1
ATOM 2484 C C . LYS A 1 311 ? 19.166 12.918 -7.059 1.00 62.97 311 LYS A C 1
ATOM 2486 O O . LYS A 1 311 ? 18.846 12.572 -5.932 1.00 62.97 311 LYS A O 1
ATOM 2491 N N . LEU A 1 312 ? 18.854 12.210 -8.147 1.00 65.81 312 LEU A N 1
ATOM 2492 C CA . LEU A 1 312 ? 18.026 11.002 -8.123 1.00 65.81 312 LEU A CA 1
ATOM 2493 C C . LEU A 1 312 ? 18.863 9.738 -8.374 1.00 65.81 312 LEU A C 1
ATOM 2495 O O . LEU A 1 312 ? 19.466 9.582 -9.437 1.00 65.81 312 LEU A O 1
ATOM 2499 N N . TYR A 1 313 ? 18.855 8.810 -7.416 1.00 70.62 313 TYR A N 1
ATOM 2500 C CA . TYR A 1 313 ? 19.410 7.465 -7.591 1.00 70.62 313 TYR A CA 1
ATOM 2501 C C . TYR A 1 313 ? 18.303 6.486 -7.996 1.00 70.62 313 TYR A C 1
ATOM 2503 O O . TYR A 1 313 ? 17.300 6.375 -7.293 1.00 70.62 313 TYR A O 1
ATOM 2511 N N . VAL A 1 314 ? 18.487 5.767 -9.107 1.00 71.75 314 VAL A N 1
ATOM 2512 C CA . VAL A 1 314 ? 17.504 4.815 -9.652 1.00 71.75 314 VAL A CA 1
ATOM 2513 C C . VAL A 1 314 ? 18.126 3.424 -9.761 1.00 71.75 314 VAL A C 1
ATOM 2515 O O . VAL A 1 314 ? 19.174 3.268 -10.387 1.00 71.75 314 VAL A O 1
ATOM 2518 N N . GLU A 1 315 ? 17.483 2.407 -9.185 1.00 73.44 315 GLU A N 1
ATOM 2519 C CA . GLU A 1 315 ? 17.975 1.021 -9.248 1.00 73.44 315 GLU A CA 1
ATOM 2520 C C . GLU A 1 315 ? 17.519 0.271 -10.507 1.00 73.44 315 GLU A C 1
ATOM 2522 O O . GLU A 1 315 ? 18.276 -0.535 -11.060 1.00 73.44 315 GLU A O 1
ATOM 2527 N N . LYS A 1 316 ? 16.282 0.511 -10.957 1.00 77.56 316 LYS A N 1
ATOM 2528 C CA . LYS A 1 316 ? 15.647 -0.191 -12.078 1.00 77.56 316 LYS A CA 1
ATOM 2529 C C . LYS A 1 316 ? 14.978 0.804 -13.018 1.00 77.56 316 LYS A C 1
ATOM 2531 O O . LYS A 1 316 ? 14.263 1.700 -12.574 1.00 77.56 316 LYS A O 1
ATOM 2536 N N . PHE A 1 317 ? 15.163 0.589 -14.316 1.00 76.75 317 PHE A N 1
ATOM 2537 C CA . PHE A 1 317 ? 14.487 1.348 -15.364 1.00 76.75 317 PHE A CA 1
ATOM 2538 C C . PHE A 1 317 ? 13.487 0.467 -16.104 1.00 76.75 317 PHE A C 1
ATOM 2540 O O . PHE A 1 317 ? 13.816 -0.638 -16.551 1.00 76.75 317 PHE A O 1
ATOM 2547 N N . SER A 1 318 ? 12.286 1.007 -16.270 1.00 77.81 318 SER A N 1
ATOM 2548 C CA . SER A 1 318 ? 11.197 0.398 -17.018 1.00 77.81 318 SER A CA 1
ATOM 2549 C C . SER A 1 318 ? 10.648 1.424 -18.021 1.00 77.81 318 SER A C 1
ATOM 2551 O O . SER A 1 318 ? 10.546 2.612 -17.714 1.00 77.81 318 SER A O 1
ATOM 2553 N N . PHE A 1 319 ? 10.244 0.974 -19.212 1.00 76.75 319 PHE A N 1
ATOM 2554 C CA . PHE A 1 319 ? 9.740 1.856 -20.275 1.00 76.75 319 PHE A CA 1
ATOM 2555 C C . PHE A 1 319 ? 8.349 1.443 -20.764 1.00 76.75 319 PHE A C 1
ATOM 2557 O O . PHE A 1 319 ? 8.059 0.256 -20.952 1.00 76.75 319 PHE A O 1
ATOM 2564 N N . GLY A 1 320 ? 7.481 2.435 -20.952 1.00 69.88 320 GLY A N 1
ATOM 2565 C CA . GLY A 1 320 ? 6.108 2.274 -21.410 1.00 69.88 320 GLY A CA 1
ATOM 2566 C C . GLY A 1 320 ? 5.991 1.970 -22.902 1.00 69.88 320 GLY A C 1
ATOM 2567 O O . GLY A 1 320 ? 6.932 2.103 -23.680 1.00 69.88 320 GLY A O 1
ATOM 2568 N N . LYS A 1 321 ? 4.785 1.570 -23.319 1.00 67.44 321 LYS A N 1
ATOM 2569 C CA . LYS A 1 321 ? 4.481 1.193 -24.713 1.00 67.44 321 LYS A CA 1
ATOM 2570 C C . LYS A 1 321 ? 4.643 2.362 -25.697 1.00 67.44 321 LYS A C 1
ATOM 2572 O O . LYS A 1 321 ? 4.929 2.119 -26.864 1.00 67.44 321 LYS A O 1
ATOM 2577 N N . ASN A 1 322 ? 4.428 3.590 -25.229 1.00 66.25 322 ASN A N 1
ATOM 2578 C CA . ASN A 1 322 ? 4.392 4.790 -26.065 1.00 66.25 322 ASN A CA 1
ATOM 2579 C C . ASN A 1 322 ? 5.760 5.467 -26.192 1.00 66.25 322 ASN A C 1
ATOM 2581 O O . ASN A 1 322 ? 5.871 6.494 -26.849 1.00 66.25 322 ASN A O 1
ATOM 2585 N N . VAL A 1 323 ? 6.799 4.907 -25.575 1.00 65.31 323 VAL A N 1
ATOM 2586 C CA . VAL A 1 323 ? 8.165 5.384 -25.759 1.00 65.31 323 VAL A CA 1
ATOM 2587 C C . VAL A 1 323 ? 8.648 4.899 -27.121 1.00 65.31 323 VAL A C 1
ATOM 2589 O O . VAL A 1 323 ? 8.788 3.694 -27.333 1.00 65.31 323 VAL A O 1
ATOM 2592 N N . ASN A 1 324 ? 8.905 5.824 -28.045 1.00 65.69 324 ASN A N 1
ATOM 2593 C CA . ASN A 1 324 ? 9.592 5.514 -29.289 1.00 65.69 324 ASN A CA 1
ATOM 2594 C C . ASN A 1 324 ? 11.108 5.510 -29.047 1.00 65.69 324 ASN A C 1
ATOM 2596 O O . ASN A 1 324 ? 11.717 6.575 -28.918 1.00 65.69 324 ASN A O 1
ATOM 2600 N N . PRO A 1 325 ? 11.762 4.340 -29.035 1.00 57.16 325 PRO A N 1
ATOM 2601 C CA . PRO A 1 325 ? 13.199 4.275 -28.800 1.00 57.16 325 PRO A CA 1
ATOM 2602 C C . PRO A 1 325 ? 14.026 4.805 -29.985 1.00 57.16 325 PRO A C 1
ATOM 2604 O O . PRO A 1 325 ? 15.246 4.860 -29.881 1.00 57.16 325 PRO A O 1
ATOM 2607 N N . LYS A 1 326 ? 13.385 5.232 -31.090 1.00 53.50 326 LYS A N 1
ATOM 2608 C CA . LYS A 1 326 ? 14.033 5.797 -32.289 1.00 53.50 326 LYS A CA 1
ATOM 2609 C C . LYS A 1 326 ? 14.525 7.233 -32.168 1.00 53.50 326 LYS A C 1
ATOM 2611 O O . LYS A 1 326 ? 15.080 7.778 -33.122 1.00 53.50 326 LYS A O 1
ATOM 2616 N N . ARG A 1 327 ? 14.313 7.871 -31.017 1.00 59.06 327 ARG A N 1
ATOM 2617 C CA . ARG A 1 327 ? 14.752 9.245 -30.765 1.00 59.06 327 ARG A CA 1
ATOM 2618 C C . ARG A 1 327 ? 16.099 9.295 -30.055 1.00 59.06 327 ARG A C 1
ATOM 2620 O O . ARG A 1 327 ? 16.416 8.484 -29.190 1.00 59.06 327 ARG A O 1
ATOM 2627 N N . GLU A 1 328 ? 16.882 10.305 -30.419 1.00 59.81 328 GLU A N 1
ATOM 2628 C CA . GLU A 1 328 ? 18.236 10.531 -29.914 1.00 59.81 328 GLU A CA 1
ATOM 2629 C C . GLU A 1 328 ? 18.283 10.683 -28.383 1.00 59.81 328 GLU A C 1
ATOM 2631 O O . GLU A 1 328 ? 19.231 10.218 -27.758 1.00 59.81 328 GLU A O 1
ATOM 2636 N N . SER A 1 329 ? 17.246 11.265 -27.773 1.00 61.50 329 SER A N 1
ATOM 2637 C CA . SER A 1 329 ? 17.102 11.425 -26.318 1.00 61.50 329 SER A CA 1
ATOM 2638 C C . SER A 1 329 ? 17.078 10.088 -25.568 1.00 61.50 329 SER A C 1
ATOM 2640 O O . SER A 1 329 ? 17.766 9.930 -24.562 1.00 61.50 329 SER A O 1
ATOM 2642 N N . PHE A 1 330 ? 16.369 9.087 -26.094 1.00 62.44 330 PHE A N 1
ATOM 2643 C CA . PHE A 1 330 ? 16.334 7.738 -25.525 1.00 62.44 330 PHE A CA 1
ATOM 2644 C C . PHE A 1 330 ? 17.702 7.041 -25.616 1.00 62.44 330 PHE A C 1
ATOM 2646 O O . PHE A 1 330 ? 18.158 6.416 -24.661 1.00 62.44 330 PHE A O 1
ATOM 2653 N N . LEU A 1 331 ? 18.403 7.202 -26.743 1.00 57.91 331 LEU A N 1
ATOM 2654 C CA . LEU A 1 331 ? 19.752 6.659 -26.935 1.00 57.91 331 LEU A CA 1
ATOM 2655 C C . LEU A 1 331 ? 20.783 7.324 -26.033 1.00 57.91 331 LEU A C 1
ATOM 2657 O O . LEU A 1 331 ? 21.647 6.653 -25.473 1.00 57.91 331 LEU A O 1
ATOM 2661 N N . LYS A 1 332 ? 20.684 8.642 -25.874 1.00 59.25 332 LYS A N 1
ATOM 2662 C CA . LYS A 1 332 ? 21.551 9.399 -24.982 1.00 59.25 332 LYS A CA 1
ATOM 2663 C C . LYS A 1 332 ? 21.277 9.093 -23.510 1.00 59.25 332 LYS A C 1
ATOM 2665 O O . LYS A 1 332 ? 22.216 9.148 -22.736 1.00 59.25 332 LYS A O 1
ATOM 2670 N N . LEU A 1 333 ? 20.073 8.669 -23.127 1.00 61.19 333 LEU A N 1
ATOM 2671 C CA . LEU A 1 333 ? 19.782 8.192 -21.768 1.00 61.19 333 LEU A CA 1
ATOM 2672 C C . LEU A 1 333 ? 20.564 6.944 -21.356 1.00 61.19 333 LEU A C 1
ATOM 2674 O O . LEU A 1 333 ? 20.863 6.748 -20.181 1.00 61.19 333 LEU A O 1
ATOM 2678 N N . ILE A 1 334 ? 20.913 6.115 -22.334 1.00 55.94 334 ILE A N 1
ATOM 2679 C CA . ILE A 1 334 ? 21.678 4.883 -22.134 1.00 55.94 334 ILE A CA 1
ATOM 2680 C C . ILE A 1 334 ? 23.191 5.167 -22.229 1.00 55.94 334 ILE A C 1
ATOM 2682 O O . ILE A 1 334 ? 23.994 4.387 -21.726 1.00 55.94 334 ILE A O 1
ATOM 2686 N N . LYS A 1 335 ? 23.612 6.310 -22.800 1.00 52.22 335 LYS A N 1
ATOM 2687 C CA . LYS A 1 335 ? 25.033 6.693 -22.940 1.00 52.22 335 LYS A CA 1
ATOM 2688 C C . LYS A 1 335 ? 25.783 6.929 -21.615 1.00 52.22 335 LYS A C 1
ATOM 2690 O O . LYS A 1 335 ? 26.924 6.491 -21.540 1.00 52.22 335 LYS A O 1
ATOM 2695 N N . PRO A 1 336 ? 25.211 7.516 -20.547 1.00 47.16 336 PRO A N 1
ATOM 2696 C CA . PRO A 1 336 ? 25.879 7.612 -19.243 1.00 47.16 336 PRO A CA 1
ATOM 2697 C C . PRO A 1 336 ? 26.148 6.261 -18.562 1.00 47.16 336 PRO A C 1
ATOM 2699 O O . PRO A 1 336 ? 26.921 6.193 -17.613 1.00 47.16 336 PRO A O 1
ATOM 2702 N N . VAL A 1 337 ? 25.536 5.171 -19.040 1.00 46.72 337 VAL A N 1
ATOM 2703 C CA . VAL A 1 337 ? 25.882 3.791 -18.648 1.00 46.72 337 VAL A CA 1
ATOM 2704 C C . VAL A 1 337 ? 27.184 3.332 -19.337 1.00 46.72 337 VAL A C 1
ATOM 2706 O O . VAL A 1 337 ? 27.769 2.328 -18.938 1.00 46.72 337 VAL A O 1
ATOM 2709 N N . HIS A 1 338 ? 27.643 4.066 -20.358 1.00 42.44 338 HIS A N 1
ATOM 2710 C CA . HIS A 1 338 ? 28.806 3.763 -21.198 1.00 42.44 338 HIS A CA 1
ATOM 2711 C C . HIS A 1 338 ? 30.047 4.625 -20.906 1.00 42.44 338 HIS A C 1
ATOM 2713 O O . HIS A 1 338 ? 31.155 4.107 -20.991 1.00 42.44 338 HIS A O 1
ATOM 2719 N N . GLU A 1 339 ? 29.918 5.903 -20.533 1.00 38.72 339 GLU A N 1
ATOM 2720 C CA . GLU A 1 339 ? 31.089 6.770 -20.287 1.00 38.72 339 GLU A CA 1
ATOM 2721 C C . GLU A 1 339 ? 31.570 6.697 -18.830 1.00 38.72 339 GLU A C 1
ATOM 2723 O O . GLU A 1 339 ? 31.313 7.570 -18.004 1.00 38.72 339 GLU A O 1
ATOM 2728 N N . GLY A 1 340 ? 32.280 5.616 -18.512 1.00 36.50 340 GLY A N 1
ATOM 2729 C CA . GLY A 1 340 ? 32.925 5.397 -17.220 1.00 36.50 340 GLY A CA 1
ATOM 2730 C C . GLY A 1 340 ? 34.398 5.048 -17.373 1.00 36.50 340 GLY A C 1
ATOM 2731 O O . GLY A 1 340 ? 34.792 3.948 -17.006 1.00 36.50 340 GLY A O 1
ATOM 2732 N N . GLU A 1 341 ? 35.210 5.964 -17.907 1.00 37.75 341 GLU A N 1
ATOM 2733 C CA . GLU A 1 341 ? 36.675 5.842 -17.817 1.00 37.75 341 GLU A CA 1
ATOM 2734 C C . GLU A 1 341 ? 37.248 6.542 -16.569 1.00 37.75 341 GLU A C 1
ATOM 2736 O O . GLU A 1 341 ? 38.363 6.238 -16.175 1.00 37.75 341 GLU A O 1
ATOM 2741 N N . ASN A 1 342 ? 36.479 7.399 -15.873 1.00 38.44 342 ASN A N 1
ATOM 2742 C CA . ASN A 1 342 ? 36.948 8.085 -14.650 1.00 38.44 342 ASN A CA 1
ATOM 2743 C C . ASN A 1 342 ? 35.929 8.187 -13.497 1.00 38.44 342 ASN A C 1
ATOM 2745 O O . ASN A 1 342 ? 36.232 8.755 -12.450 1.00 38.44 342 ASN A O 1
ATOM 2749 N N . VAL A 1 343 ? 34.737 7.603 -13.634 1.00 39.19 343 VAL A N 1
ATOM 2750 C CA . VAL A 1 343 ? 33.784 7.429 -12.525 1.00 39.19 343 VAL A CA 1
ATOM 2751 C C . VAL A 1 343 ? 33.277 5.998 -12.602 1.00 39.19 343 VAL A C 1
ATOM 2753 O O . VAL A 1 343 ? 32.901 5.550 -13.684 1.00 39.19 343 VAL A O 1
ATOM 2756 N N . ALA A 1 344 ? 33.306 5.270 -11.480 1.00 37.41 344 ALA A N 1
ATOM 2757 C CA . ALA A 1 344 ? 32.862 3.879 -11.420 1.00 37.41 344 ALA A CA 1
ATOM 2758 C C . ALA A 1 344 ? 31.505 3.739 -12.141 1.00 37.41 344 ALA A C 1
ATOM 2760 O O . ALA A 1 344 ? 30.564 4.451 -11.770 1.00 37.41 344 ALA A O 1
ATOM 2761 N N . PRO A 1 345 ? 31.395 2.890 -13.182 1.00 43.22 345 PRO A N 1
ATOM 2762 C CA . PRO A 1 345 ? 30.204 2.831 -14.018 1.00 43.22 345 PRO A CA 1
ATOM 2763 C C . PRO A 1 345 ? 28.982 2.602 -13.131 1.00 43.22 345 PRO A C 1
ATOM 2765 O O . PRO A 1 345 ? 28.958 1.659 -12.333 1.00 43.22 345 PRO A O 1
ATOM 2768 N N . ARG A 1 346 ? 27.972 3.478 -13.236 1.00 50.88 346 ARG A N 1
ATOM 2769 C CA . ARG A 1 346 ? 26.686 3.298 -12.550 1.00 50.88 346 ARG A CA 1
ATOM 2770 C C . ARG A 1 346 ? 26.030 2.045 -13.135 1.00 50.88 346 ARG A C 1
ATOM 2772 O O . ARG A 1 346 ? 25.320 2.116 -14.132 1.00 50.88 346 ARG A O 1
ATOM 2779 N N . LYS A 1 347 ? 26.326 0.878 -12.553 1.00 55.44 347 LYS A N 1
ATOM 2780 C CA . LYS A 1 347 ? 25.773 -0.414 -12.970 1.00 55.44 347 LYS A CA 1
ATOM 2781 C C . LYS A 1 347 ? 24.250 -0.338 -12.887 1.00 55.44 347 LYS A C 1
ATOM 2783 O O . LYS A 1 347 ? 23.697 -0.246 -11.792 1.00 55.44 347 LYS A O 1
ATOM 2788 N N . ILE A 1 348 ? 23.571 -0.401 -14.032 1.00 61.28 348 ILE A N 1
ATOM 2789 C CA . ILE A 1 348 ? 22.131 -0.660 -14.053 1.00 61.28 348 ILE A CA 1
ATOM 2790 C C . ILE A 1 348 ? 21.932 -2.056 -13.463 1.00 61.28 348 ILE A C 1
ATOM 2792 O O . ILE A 1 348 ? 22.326 -3.059 -14.064 1.00 61.28 348 ILE A O 1
ATOM 2796 N N . LYS A 1 349 ? 21.323 -2.124 -12.273 1.00 70.25 349 LYS A N 1
ATOM 2797 C CA . LYS A 1 349 ? 21.038 -3.406 -11.621 1.00 70.25 349 LYS A CA 1
ATOM 2798 C C . LYS A 1 349 ? 20.027 -4.204 -12.433 1.00 70.25 349 LYS A C 1
ATOM 2800 O O . LYS A 1 349 ? 20.193 -5.403 -12.586 1.00 70.25 349 LYS A O 1
ATOM 2805 N N . LYS A 1 350 ? 18.988 -3.568 -12.984 1.00 75.00 350 LYS A N 1
ATOM 2806 C CA . LYS A 1 350 ? 17.977 -4.287 -13.767 1.00 75.00 350 LYS A CA 1
ATOM 2807 C C . LYS A 1 350 ? 17.364 -3.457 -14.880 1.00 75.00 350 LYS A C 1
ATOM 2809 O O . LYS A 1 350 ? 16.935 -2.327 -14.651 1.00 75.00 350 LYS A O 1
ATOM 2814 N N . LEU A 1 351 ? 17.250 -4.069 -16.054 1.00 75.62 351 LEU A N 1
ATOM 2815 C CA . LEU A 1 351 ? 16.607 -3.489 -17.227 1.00 75.62 351 LEU A CA 1
ATOM 2816 C C . LEU A 1 351 ? 15.393 -4.333 -17.636 1.00 75.62 351 LEU A C 1
ATOM 2818 O O . LEU A 1 351 ? 15.506 -5.551 -17.804 1.00 75.62 351 LEU A O 1
ATOM 2822 N N . ILE A 1 352 ? 14.223 -3.696 -17.760 1.00 73.69 352 ILE A N 1
ATOM 2823 C CA . ILE A 1 352 ? 12.948 -4.375 -18.027 1.00 73.69 352 ILE A CA 1
ATOM 2824 C C . ILE A 1 352 ? 12.330 -3.854 -19.328 1.00 73.69 352 ILE A C 1
ATOM 2826 O O . ILE A 1 352 ? 11.932 -2.696 -19.431 1.00 73.69 352 ILE A O 1
ATOM 2830 N N . PHE A 1 353 ? 12.172 -4.749 -20.302 1.00 75.06 353 PHE A N 1
ATOM 2831 C CA . PHE A 1 353 ? 11.469 -4.501 -21.557 1.00 75.06 353 PHE A CA 1
ATOM 2832 C C . PHE A 1 353 ? 10.155 -5.276 -21.602 1.00 75.06 353 PHE A C 1
ATOM 2834 O O . PHE A 1 353 ? 10.124 -6.500 -21.452 1.00 75.06 353 PHE A O 1
ATOM 2841 N N . ILE A 1 354 ? 9.056 -4.562 -21.840 1.00 66.75 354 ILE A N 1
ATOM 2842 C CA . ILE A 1 354 ? 7.708 -5.128 -21.925 1.00 66.75 354 ILE A CA 1
ATOM 2843 C C . ILE A 1 354 ? 7.150 -4.887 -23.339 1.00 66.75 354 ILE A C 1
ATOM 2845 O O . ILE A 1 354 ? 7.216 -3.773 -23.859 1.00 66.75 354 ILE A O 1
ATOM 2849 N N . LYS A 1 355 ? 6.563 -5.929 -23.944 1.00 66.69 355 LYS A N 1
ATOM 2850 C CA . LYS A 1 355 ? 6.031 -5.992 -25.321 1.00 66.69 355 LYS A CA 1
ATOM 2851 C C . LYS A 1 355 ? 7.120 -5.810 -26.401 1.00 66.69 355 LYS A C 1
ATOM 2853 O O . LYS A 1 355 ? 8.120 -6.517 -26.404 1.00 66.69 355 LYS A O 1
ATOM 2858 N N . SER A 1 356 ? 6.898 -4.926 -27.371 1.00 63.94 356 SER A N 1
ATOM 2859 C CA . SER A 1 356 ? 7.697 -4.765 -28.593 1.00 63.94 356 SER A CA 1
ATOM 2860 C C . SER A 1 356 ? 8.949 -3.894 -28.431 1.00 63.94 356 SER A C 1
ATOM 2862 O O . SER A 1 356 ? 9.724 -3.734 -29.373 1.00 63.94 356 SER A O 1
ATOM 2864 N N . SER A 1 357 ? 9.173 -3.339 -27.238 1.00 65.50 357 SER A N 1
ATOM 2865 C CA . SER A 1 357 ? 10.184 -2.305 -26.983 1.00 65.50 357 SER A CA 1
ATOM 2866 C C . SER A 1 357 ? 11.634 -2.777 -27.144 1.00 65.50 357 SER A C 1
ATOM 2868 O O . SER A 1 357 ? 12.490 -1.967 -27.481 1.00 65.50 357 SER A O 1
ATOM 2870 N N . PHE A 1 358 ? 11.917 -4.075 -26.985 1.00 74.69 358 PHE A N 1
ATOM 2871 C CA . PHE A 1 358 ? 13.283 -4.618 -27.026 1.00 74.69 358 PHE A CA 1
ATOM 2872 C C . PHE A 1 358 ? 13.974 -4.515 -28.399 1.00 74.69 358 PHE A C 1
ATOM 2874 O O . PHE A 1 358 ? 15.119 -4.083 -28.485 1.00 74.69 358 PHE A O 1
ATOM 2881 N N . PHE A 1 359 ? 13.316 -4.905 -29.497 1.00 72.94 359 PHE A N 1
ATOM 2882 C CA . PHE A 1 359 ? 13.960 -4.827 -30.822 1.00 72.94 359 PHE A CA 1
ATOM 2883 C C . PHE A 1 359 ? 14.067 -3.393 -31.325 1.00 72.94 359 PHE A C 1
ATOM 2885 O O . PHE A 1 359 ? 15.079 -3.036 -31.923 1.00 72.94 359 PHE A O 1
ATOM 2892 N N . ASN A 1 360 ? 13.062 -2.571 -31.024 1.00 67.56 360 ASN A N 1
ATOM 2893 C CA . ASN A 1 360 ? 13.102 -1.149 -31.335 1.00 67.56 360 ASN A CA 1
ATOM 2894 C C . ASN A 1 360 ? 14.252 -0.456 -30.573 1.00 67.56 360 ASN A C 1
ATOM 2896 O O . ASN A 1 360 ? 14.909 0.414 -31.128 1.00 67.56 360 ASN A O 1
ATOM 2900 N N . PHE A 1 361 ? 14.534 -0.877 -29.333 1.00 72.31 361 PHE A N 1
ATOM 2901 C CA . PHE A 1 361 ? 15.707 -0.443 -28.568 1.00 72.31 361 PHE A CA 1
ATOM 2902 C C . PHE A 1 361 ? 17.020 -0.811 -29.277 1.00 72.31 361 PHE A C 1
ATOM 2904 O O . PHE A 1 361 ? 17.867 0.052 -29.492 1.00 72.31 361 PHE A O 1
ATOM 2911 N N . LEU A 1 362 ? 17.170 -2.072 -29.696 1.00 72.75 362 LEU A N 1
ATOM 2912 C CA . LEU A 1 362 ? 18.397 -2.561 -30.333 1.00 72.75 362 LEU A CA 1
ATOM 2913 C C . LEU A 1 362 ? 18.699 -1.912 -31.688 1.00 72.75 362 LEU A C 1
ATOM 2915 O O . LEU A 1 362 ? 19.859 -1.649 -32.000 1.00 72.75 362 LEU A O 1
ATOM 2919 N N . GLU A 1 363 ? 17.676 -1.688 -32.518 1.00 68.00 363 GLU A N 1
ATOM 2920 C CA . GLU A 1 363 ? 17.839 -1.051 -33.833 1.00 68.00 363 GLU A CA 1
ATOM 2921 C C . GLU A 1 363 ? 18.477 0.340 -33.709 1.00 68.00 363 GLU A C 1
ATOM 2923 O O . GLU A 1 363 ? 19.268 0.755 -34.555 1.00 68.00 363 GLU A O 1
ATOM 2928 N N . GLU A 1 364 ? 18.192 1.024 -32.610 1.00 61.38 364 GLU A N 1
ATOM 2929 C CA . GLU A 1 364 ? 18.550 2.420 -32.409 1.00 61.38 364 GLU A CA 1
ATOM 2930 C C . GLU A 1 364 ? 19.893 2.561 -31.693 1.00 61.38 364 GLU A C 1
ATOM 2932 O O . GLU A 1 364 ? 20.712 3.411 -32.056 1.00 61.38 364 GLU A O 1
ATOM 2937 N N . THR A 1 365 ? 20.216 1.643 -30.775 1.00 62.09 365 THR A N 1
ATOM 2938 C CA . THR A 1 365 ? 21.551 1.557 -30.160 1.00 62.09 365 THR A CA 1
ATOM 2939 C C . THR A 1 365 ? 22.656 1.235 -31.167 1.00 62.09 365 THR A C 1
ATOM 2941 O O . THR A 1 365 ? 23.830 1.441 -30.863 1.00 62.09 365 THR A O 1
ATOM 2944 N N . ARG A 1 366 ? 22.312 0.815 -32.397 1.00 64.88 366 ARG A N 1
ATOM 2945 C CA . ARG A 1 366 ? 23.251 0.695 -33.527 1.00 64.88 366 ARG A CA 1
ATOM 2946 C C . ARG A 1 366 ? 24.020 1.994 -33.802 1.00 64.88 366 ARG A C 1
ATOM 2948 O O . ARG A 1 366 ? 25.125 1.939 -34.332 1.00 64.88 366 ARG A O 1
ATOM 2955 N N . ARG A 1 367 ? 23.440 3.156 -33.478 1.00 57.00 367 ARG A N 1
ATOM 2956 C CA . ARG A 1 367 ? 24.052 4.477 -33.708 1.00 57.00 367 ARG A CA 1
ATOM 2957 C C . ARG A 1 367 ? 25.113 4.853 -32.665 1.00 57.00 367 ARG A C 1
ATOM 2959 O O . ARG A 1 367 ? 25.738 5.901 -32.801 1.00 57.00 367 ARG A O 1
ATOM 2966 N N . ILE A 1 368 ? 25.304 4.043 -31.621 1.00 58.84 368 ILE A N 1
ATOM 2967 C CA . ILE A 1 368 ? 26.277 4.293 -30.552 1.00 58.84 368 ILE A CA 1
ATOM 2968 C C . ILE A 1 368 ? 27.592 3.554 -30.887 1.00 58.84 368 ILE A C 1
ATOM 2970 O O . ILE A 1 368 ? 27.541 2.359 -31.179 1.00 58.84 368 ILE A O 1
ATOM 2974 N N . PRO A 1 369 ? 28.769 4.218 -30.841 1.00 51.59 369 PRO A N 1
ATOM 2975 C CA . PRO A 1 369 ? 30.057 3.608 -31.204 1.00 51.59 369 PRO A CA 1
ATOM 2976 C C . PRO A 1 369 ? 30.461 2.410 -30.331 1.00 51.59 369 PRO A C 1
ATOM 2978 O O . PRO A 1 369 ? 31.157 1.511 -30.795 1.00 51.59 369 PRO A O 1
ATOM 2981 N N . GLN A 1 370 ? 30.015 2.382 -29.071 1.00 57.56 370 GLN A N 1
ATOM 2982 C CA . GLN A 1 370 ? 30.258 1.285 -28.137 1.00 57.56 370 GLN A CA 1
ATOM 2983 C C . GLN A 1 370 ? 29.036 0.364 -28.082 1.00 57.56 370 GLN A C 1
ATOM 2985 O O . GLN A 1 370 ? 28.005 0.675 -27.495 1.00 57.56 370 GLN A O 1
ATOM 2990 N N . GLY A 1 371 ? 29.154 -0.792 -28.729 1.00 60.31 371 GLY A N 1
ATOM 2991 C CA . GLY A 1 371 ? 28.063 -1.745 -28.909 1.00 60.31 371 GLY A CA 1
ATOM 2992 C C . GLY A 1 371 ? 27.811 -2.694 -27.734 1.00 60.31 371 GLY A C 1
ATOM 2993 O O . GLY A 1 371 ? 27.261 -3.755 -27.988 1.00 60.31 371 GLY A O 1
ATOM 2994 N N . LYS A 1 372 ? 28.212 -2.402 -26.486 1.00 69.06 372 LYS A N 1
ATOM 2995 C CA . LYS A 1 372 ? 27.993 -3.313 -25.337 1.00 69.06 372 LYS A CA 1
ATOM 2996 C C . LYS A 1 372 ? 27.347 -2.616 -24.143 1.00 69.06 372 LYS A C 1
ATOM 2998 O O . LYS A 1 372 ? 27.938 -1.713 -23.565 1.00 69.06 372 LYS A O 1
ATOM 3003 N N . ILE A 1 373 ? 26.154 -3.064 -23.752 1.00 71.94 373 ILE A N 1
ATOM 3004 C CA . ILE A 1 373 ? 25.365 -2.529 -22.631 1.00 71.94 373 ILE A CA 1
ATOM 3005 C C . ILE A 1 373 ? 25.453 -3.497 -21.459 1.00 71.94 373 ILE A C 1
ATOM 3007 O O . ILE A 1 373 ? 24.947 -4.608 -21.560 1.00 71.94 373 ILE A O 1
ATOM 3011 N N . HIS A 1 374 ? 26.072 -3.088 -20.355 1.00 74.50 374 HIS A N 1
ATOM 3012 C CA . HIS A 1 374 ? 26.245 -3.944 -19.182 1.00 74.50 374 HIS A CA 1
ATOM 3013 C C . HIS A 1 374 ? 25.091 -3.772 -18.188 1.00 74.50 374 HIS A C 1
ATOM 3015 O O . HIS A 1 374 ? 24.815 -2.662 -17.734 1.00 74.50 374 HIS A O 1
ATOM 3021 N N . VAL A 1 375 ? 24.446 -4.879 -17.818 1.00 74.25 375 VAL A N 1
ATOM 3022 C CA . VAL A 1 375 ? 23.372 -4.931 -16.812 1.00 74.25 375 VAL A CA 1
ATOM 3023 C C . VAL A 1 375 ? 23.581 -6.122 -15.874 1.00 74.25 375 VAL A C 1
ATOM 3025 O O . VAL A 1 375 ? 24.151 -7.137 -16.277 1.00 74.25 375 VAL A O 1
ATOM 3028 N N . GLU A 1 376 ? 23.133 -6.035 -14.618 1.00 78.56 376 GLU A N 1
ATOM 3029 C CA . GLU A 1 376 ? 23.129 -7.225 -13.747 1.00 78.56 376 GLU A CA 1
ATOM 3030 C C . GLU A 1 376 ? 21.974 -8.164 -14.121 1.00 78.56 376 GLU A C 1
ATOM 3032 O O . GLU A 1 376 ? 22.206 -9.330 -14.434 1.00 78.56 376 GLU A O 1
ATOM 3037 N N . ASP A 1 377 ? 20.757 -7.630 -14.209 1.00 79.81 377 ASP A N 1
ATOM 3038 C CA . ASP A 1 377 ? 19.547 -8.379 -14.529 1.00 79.81 377 ASP A CA 1
ATOM 3039 C C . ASP A 1 377 ? 18.864 -7.850 -15.801 1.00 79.81 377 ASP A C 1
ATOM 3041 O O . ASP A 1 377 ? 18.631 -6.650 -15.961 1.00 79.81 377 ASP A O 1
ATOM 3045 N N . LEU A 1 378 ? 18.428 -8.758 -16.672 1.00 82.75 378 LEU A N 1
ATOM 3046 C CA . LEU A 1 378 ? 17.652 -8.446 -17.870 1.00 82.75 378 LEU A CA 1
ATOM 3047 C C . LEU A 1 378 ? 16.305 -9.175 -17.850 1.00 82.75 378 LEU A C 1
ATOM 3049 O O . LEU A 1 378 ? 16.244 -10.400 -17.738 1.00 82.75 378 LEU A O 1
ATOM 3053 N N . PHE A 1 379 ? 15.211 -8.428 -18.007 1.00 81.06 379 PHE A N 1
ATOM 3054 C CA . PHE A 1 379 ? 13.871 -8.980 -18.196 1.00 81.06 379 PHE A CA 1
ATOM 3055 C C . PHE A 1 379 ? 13.296 -8.519 -19.534 1.00 81.06 379 PHE A C 1
ATOM 3057 O O . PHE A 1 379 ? 13.163 -7.323 -19.774 1.00 81.06 379 PHE A O 1
ATOM 3064 N N . VAL A 1 380 ? 12.908 -9.457 -20.394 1.00 76.75 380 VAL A N 1
ATOM 3065 C CA . VAL A 1 380 ? 12.307 -9.172 -21.700 1.00 76.75 380 VAL A CA 1
ATOM 3066 C C . VAL A 1 380 ? 11.017 -9.966 -21.837 1.00 76.75 380 VAL A C 1
ATOM 3068 O O . VAL A 1 380 ? 11.024 -11.191 -21.812 1.00 76.75 380 VAL A O 1
ATOM 3071 N N . THR A 1 381 ? 9.891 -9.284 -22.016 1.00 72.94 381 THR A N 1
ATOM 3072 C CA . THR A 1 381 ? 8.633 -9.914 -22.435 1.00 72.94 381 THR A CA 1
ATOM 3073 C C . THR A 1 381 ? 8.258 -9.398 -23.807 1.00 72.94 381 THR A C 1
ATOM 3075 O O . THR A 1 381 ? 7.989 -8.213 -23.932 1.00 72.94 381 THR A O 1
ATOM 3078 N N . GLN A 1 382 ? 8.179 -10.266 -24.813 1.00 66.44 382 GLN A N 1
ATOM 3079 C CA . GLN A 1 382 ? 7.934 -9.881 -26.197 1.00 66.44 382 GLN A CA 1
ATOM 3080 C C . GLN A 1 382 ? 6.756 -10.639 -26.809 1.00 66.44 382 GLN A C 1
ATOM 3082 O O . GLN A 1 382 ? 6.876 -11.799 -27.199 1.00 66.44 382 GLN A O 1
ATOM 3087 N N . ASN A 1 383 ? 5.623 -9.942 -26.934 1.00 62.19 383 ASN A N 1
ATOM 3088 C CA . ASN A 1 383 ? 4.365 -10.475 -27.455 1.00 62.19 383 ASN A CA 1
ATOM 3089 C C . ASN A 1 383 ? 3.910 -9.600 -28.641 1.00 62.19 383 ASN A C 1
ATOM 3091 O O . ASN A 1 383 ? 3.462 -8.477 -28.412 1.00 62.19 383 ASN A O 1
ATOM 3095 N N . GLY A 1 384 ? 4.038 -10.078 -29.888 1.00 56.50 384 GLY A N 1
ATOM 3096 C CA . GLY A 1 384 ? 3.600 -9.326 -31.080 1.00 56.50 384 GLY A CA 1
ATOM 3097 C C . GLY A 1 384 ? 4.260 -9.715 -32.417 1.00 56.50 384 GLY A C 1
ATOM 3098 O O . GLY A 1 384 ? 5.293 -10.392 -32.457 1.00 56.50 384 GLY A O 1
ATOM 3099 N N . LYS A 1 385 ? 3.671 -9.246 -33.532 1.00 54.47 385 LYS A N 1
ATOM 3100 C CA . LYS A 1 385 ? 4.183 -9.345 -34.922 1.00 54.47 385 LYS A CA 1
ATOM 3101 C C . LYS A 1 385 ? 5.247 -8.272 -35.242 1.00 54.47 385 LYS A C 1
ATOM 3103 O O . LYS A 1 385 ? 5.297 -7.766 -36.356 1.00 54.47 385 LYS A O 1
ATOM 3108 N N . ASP A 1 386 ? 6.090 -7.891 -34.283 1.00 54.16 386 ASP A N 1
ATOM 3109 C CA . ASP A 1 386 ? 7.058 -6.813 -34.534 1.00 54.16 386 ASP A CA 1
ATOM 3110 C C . ASP A 1 386 ? 8.103 -7.209 -35.575 1.00 54.16 386 ASP A C 1
ATOM 3112 O O . ASP A 1 386 ? 8.589 -8.351 -35.582 1.00 54.16 386 ASP A O 1
ATOM 3116 N N . SER A 1 387 ? 8.431 -6.237 -36.428 1.00 56.38 387 SER A N 1
ATOM 3117 C CA . SER A 1 387 ? 9.436 -6.335 -37.476 1.00 56.38 387 SER A CA 1
ATOM 3118 C C . SER A 1 387 ? 10.837 -6.456 -36.887 1.00 56.38 387 SER A C 1
ATOM 3120 O O . SER A 1 387 ? 11.199 -5.791 -35.919 1.00 56.38 387 SER A O 1
ATOM 3122 N N . TRP A 1 388 ? 11.617 -7.331 -37.504 1.00 63.16 388 TRP A N 1
ATOM 3123 C CA . TRP A 1 388 ? 13.023 -7.585 -37.221 1.00 63.16 388 TRP A CA 1
ATOM 3124 C C . TRP A 1 388 ? 13.877 -6.304 -37.323 1.00 63.16 388 TRP A C 1
ATOM 3126 O O . TRP A 1 388 ? 13.661 -5.541 -38.269 1.00 63.16 388 TRP A O 1
ATOM 3136 N N . PRO A 1 389 ? 14.866 -6.075 -36.431 1.00 58.34 389 PRO A N 1
ATOM 3137 C CA . PRO A 1 389 ? 15.857 -5.026 -36.654 1.00 58.34 389 PRO A CA 1
ATOM 3138 C C . PRO A 1 389 ? 16.612 -5.331 -37.954 1.00 58.34 389 PRO A C 1
ATOM 3140 O O . PRO A 1 389 ? 17.111 -6.441 -38.134 1.00 58.34 389 PRO A O 1
ATOM 3143 N N . LYS A 1 390 ? 16.669 -4.377 -38.892 1.00 57.00 390 LYS A N 1
ATOM 3144 C CA . LYS A 1 390 ? 17.295 -4.594 -40.210 1.00 57.00 390 LYS A CA 1
ATOM 3145 C C . LYS A 1 390 ? 18.731 -5.112 -40.038 1.00 57.00 390 LYS A C 1
ATOM 3147 O O . LYS A 1 390 ? 19.490 -4.571 -39.240 1.00 57.00 390 LYS A O 1
ATOM 3152 N N . THR A 1 391 ? 19.078 -6.170 -40.775 1.00 49.44 391 THR A N 1
ATOM 3153 C CA . THR A 1 391 ? 20.344 -6.923 -40.695 1.00 49.44 391 THR A CA 1
ATOM 3154 C C . THR A 1 391 ? 21.561 -6.010 -40.467 1.00 49.44 391 THR A C 1
ATOM 3156 O O . THR A 1 391 ? 21.795 -5.100 -41.261 1.00 49.44 391 THR A O 1
ATOM 3159 N N . GLY A 1 392 ? 22.334 -6.246 -39.393 1.00 51.59 392 GLY A N 1
ATOM 3160 C CA . GLY A 1 392 ? 23.586 -5.517 -39.111 1.00 51.59 392 GLY A CA 1
ATOM 3161 C C . GLY A 1 392 ? 23.688 -4.766 -37.771 1.00 51.59 392 GLY A C 1
ATOM 3162 O O . GLY A 1 392 ? 24.528 -3.877 -37.651 1.00 51.59 392 GLY A O 1
ATOM 3163 N N . THR A 1 393 ? 22.863 -5.071 -36.765 1.00 55.56 393 THR A N 1
ATOM 3164 C CA . THR A 1 393 ? 22.985 -4.462 -35.425 1.00 55.56 393 THR A CA 1
ATOM 3165 C C . THR A 1 393 ? 24.185 -5.033 -34.656 1.00 55.56 393 THR A C 1
ATOM 3167 O O . THR A 1 393 ? 24.210 -6.224 -34.338 1.00 55.56 393 THR A O 1
ATOM 3170 N N . SER A 1 394 ? 25.169 -4.186 -34.334 1.00 60.94 394 SER A N 1
ATOM 3171 C CA . SER A 1 394 ? 26.370 -4.534 -33.551 1.00 60.94 394 SER A CA 1
ATOM 3172 C C . SER A 1 394 ? 26.165 -4.468 -32.033 1.00 60.94 394 SER A C 1
ATOM 3174 O O . SER A 1 394 ? 27.041 -4.899 -31.288 1.00 60.94 394 SER A O 1
ATOM 3176 N N . THR A 1 395 ? 25.024 -3.956 -31.558 1.00 70.12 395 THR A N 1
ATOM 3177 C CA . THR A 1 395 ? 24.752 -3.843 -30.122 1.00 70.12 395 THR A CA 1
ATOM 3178 C C . THR A 1 395 ? 24.515 -5.214 -29.474 1.00 70.12 395 THR A C 1
ATOM 3180 O O . THR A 1 395 ? 23.758 -6.053 -29.974 1.00 70.12 395 THR A O 1
ATOM 3183 N N . ARG A 1 396 ? 25.158 -5.423 -28.328 1.00 75.88 396 ARG A N 1
ATOM 3184 C CA . ARG A 1 396 ? 25.043 -6.558 -27.417 1.00 75.88 396 ARG A CA 1
ATOM 3185 C C . ARG A 1 396 ? 24.689 -6.044 -26.027 1.00 75.88 396 ARG A C 1
ATOM 3187 O O . ARG A 1 396 ? 25.206 -5.023 -25.584 1.00 75.88 396 ARG A O 1
ATOM 3194 N N . ILE A 1 397 ? 23.818 -6.755 -25.329 1.00 80.38 397 ILE A N 1
ATOM 3195 C CA . ILE A 1 397 ? 23.526 -6.524 -23.917 1.00 80.38 397 ILE A CA 1
ATOM 3196 C C . ILE A 1 397 ? 24.278 -7.595 -23.137 1.00 80.38 397 ILE A C 1
ATOM 3198 O O . ILE A 1 397 ? 23.960 -8.777 -23.248 1.00 80.38 397 ILE A O 1
ATOM 3202 N N . VAL A 1 398 ? 25.295 -7.180 -22.390 1.00 80.75 398 VAL A N 1
ATOM 3203 C CA . VAL A 1 398 ? 26.070 -8.035 -21.497 1.00 80.75 398 VAL A CA 1
ATOM 3204 C C . VAL A 1 398 ? 25.317 -8.152 -20.177 1.00 80.75 398 VAL A C 1
ATOM 3206 O O . VAL A 1 398 ? 25.128 -7.154 -19.482 1.00 80.75 398 VAL A O 1
ATOM 3209 N N . VAL A 1 399 ? 24.880 -9.359 -19.831 1.00 80.19 399 VAL A N 1
ATOM 3210 C CA . VAL A 1 399 ? 24.109 -9.616 -18.610 1.00 80.19 399 VAL A CA 1
ATOM 3211 C C . VAL A 1 399 ? 24.949 -10.413 -17.631 1.00 80.19 399 VAL A C 1
ATOM 3213 O O . VAL A 1 399 ? 25.405 -11.505 -17.963 1.00 80.19 399 VAL A O 1
ATOM 3216 N N . ASN A 1 400 ? 25.146 -9.883 -16.426 1.00 78.88 400 ASN A N 1
ATOM 3217 C CA . ASN A 1 400 ? 26.026 -10.513 -15.447 1.00 78.88 400 ASN A CA 1
ATOM 3218 C C . ASN A 1 400 ? 25.316 -11.562 -14.582 1.00 78.88 400 ASN A C 1
ATOM 3220 O O . ASN A 1 400 ? 25.893 -12.614 -14.390 1.00 78.88 400 ASN A O 1
ATOM 3224 N N . LYS A 1 401 ? 24.093 -11.333 -14.087 1.00 81.62 401 LYS A N 1
ATOM 3225 C CA . LYS A 1 401 ? 23.490 -12.162 -13.020 1.00 81.62 401 LYS A CA 1
ATOM 3226 C C . LYS A 1 401 ? 22.268 -12.963 -13.440 1.00 81.62 401 LYS A C 1
ATOM 3228 O O . LYS A 1 401 ? 22.179 -14.157 -13.150 1.00 81.62 401 LYS A O 1
ATOM 3233 N N . LYS A 1 402 ? 21.287 -12.323 -14.085 1.00 81.88 402 LYS A N 1
ATOM 3234 C CA . LYS A 1 402 ? 19.991 -12.969 -14.348 1.00 81.88 402 LYS A CA 1
ATOM 3235 C C . LYS A 1 402 ? 19.358 -12.547 -15.663 1.00 81.88 402 LYS A C 1
ATOM 3237 O O . LYS A 1 402 ? 19.271 -11.365 -15.975 1.00 81.88 402 LYS A O 1
ATOM 3242 N N . ILE A 1 403 ? 18.805 -13.515 -16.390 1.00 83.19 403 ILE A N 1
ATOM 3243 C CA . ILE A 1 403 ? 18.059 -13.293 -17.631 1.00 83.19 403 ILE A CA 1
ATOM 3244 C C . ILE A 1 403 ? 16.684 -13.951 -17.528 1.00 83.19 403 ILE A C 1
ATOM 3246 O O . ILE A 1 403 ? 16.557 -15.151 -17.300 1.00 83.19 403 ILE A O 1
ATOM 3250 N N . ASN A 1 404 ? 15.626 -13.179 -17.762 1.00 81.19 404 ASN A N 1
ATOM 3251 C CA . ASN A 1 404 ? 14.275 -13.706 -17.919 1.00 81.19 404 ASN A CA 1
ATOM 3252 C C . ASN A 1 404 ? 13.699 -13.247 -19.255 1.00 81.19 404 ASN A C 1
ATOM 3254 O O . ASN A 1 404 ? 13.491 -12.055 -19.466 1.00 81.19 404 ASN A O 1
ATOM 3258 N N . ILE A 1 405 ? 13.435 -14.189 -20.153 1.00 77.94 405 ILE A N 1
ATOM 3259 C CA . ILE A 1 405 ? 12.878 -13.911 -21.473 1.00 77.94 405 ILE A CA 1
ATOM 3260 C C . ILE A 1 405 ? 11.561 -14.662 -21.612 1.00 77.94 405 ILE A C 1
ATOM 3262 O O . ILE A 1 405 ? 11.475 -15.871 -21.405 1.00 77.94 405 ILE A O 1
ATOM 3266 N N . ARG A 1 406 ? 10.513 -13.947 -22.000 1.00 74.81 406 ARG A N 1
ATOM 3267 C CA . ARG A 1 406 ? 9.204 -14.509 -22.319 1.00 74.81 406 ARG A CA 1
ATOM 3268 C C . ARG A 1 406 ? 8.819 -14.076 -23.729 1.00 74.81 406 ARG A C 1
ATOM 3270 O O . ARG A 1 406 ? 8.724 -12.879 -23.977 1.00 74.81 406 ARG A O 1
ATOM 3277 N N . GLY A 1 407 ? 8.596 -15.023 -24.641 1.00 71.38 407 GLY A N 1
ATOM 3278 C CA . GLY A 1 407 ? 8.244 -14.731 -26.036 1.00 71.38 407 GLY A CA 1
ATOM 3279 C C . GLY A 1 407 ? 9.315 -15.158 -27.044 1.00 71.38 407 GLY A C 1
ATOM 3280 O O . GLY A 1 407 ? 9.739 -16.312 -27.046 1.00 71.38 407 GLY A O 1
ATOM 3281 N N . LYS A 1 408 ? 9.718 -14.253 -27.948 1.00 70.69 408 LYS A N 1
ATOM 3282 C CA . LYS A 1 408 ? 10.593 -14.574 -29.093 1.00 70.69 408 LYS A CA 1
ATOM 3283 C C . LYS A 1 408 ? 12.025 -14.912 -28.671 1.00 70.69 408 LYS A C 1
ATOM 3285 O O . LYS A 1 408 ? 12.692 -14.134 -27.996 1.00 70.69 408 LYS A O 1
ATOM 3290 N N . VAL A 1 409 ? 12.546 -16.020 -29.193 1.00 68.12 409 VAL A N 1
ATOM 3291 C CA . VAL A 1 409 ? 13.871 -16.533 -28.812 1.00 68.12 409 VAL A CA 1
ATOM 3292 C C . VAL A 1 409 ? 15.038 -15.749 -29.399 1.00 68.12 409 VAL A C 1
ATOM 3294 O O . VAL A 1 409 ? 16.131 -15.712 -28.839 1.00 68.12 409 VAL A O 1
ATOM 3297 N N . ARG A 1 410 ? 14.798 -15.047 -30.509 1.00 73.25 410 ARG A N 1
ATOM 3298 C CA . ARG A 1 410 ? 15.821 -14.244 -31.189 1.00 73.25 410 ARG A CA 1
ATOM 3299 C C . ARG A 1 410 ? 16.366 -13.090 -30.343 1.00 73.25 410 ARG A C 1
ATOM 3301 O O . ARG A 1 410 ? 17.414 -12.552 -30.675 1.00 73.25 410 ARG A O 1
ATOM 3308 N N . VAL A 1 411 ? 15.702 -12.753 -29.235 1.00 75.44 411 VAL A N 1
ATOM 3309 C CA . VAL A 1 411 ? 16.231 -11.866 -28.188 1.00 75.44 411 VAL A CA 1
ATOM 3310 C C . VAL A 1 411 ? 17.628 -12.315 -27.734 1.00 75.44 411 VAL A C 1
ATOM 3312 O O . VAL A 1 411 ? 18.507 -11.475 -27.562 1.00 75.44 411 VAL A O 1
ATOM 3315 N N . LEU A 1 412 ? 17.873 -13.631 -27.642 1.00 77.44 412 LEU A N 1
ATOM 3316 C CA . LEU A 1 412 ? 19.161 -14.199 -27.226 1.00 77.44 412 LEU A CA 1
ATOM 3317 C C . LEU A 1 412 ? 20.329 -13.811 -28.142 1.00 77.44 412 LEU A C 1
ATOM 3319 O O . LEU A 1 412 ? 21.455 -13.723 -27.668 1.00 77.44 412 LEU A O 1
ATOM 3323 N N . GLN A 1 413 ? 20.096 -13.537 -29.432 1.00 76.44 413 GLN A N 1
ATOM 3324 C CA . GLN A 1 413 ? 21.167 -13.188 -30.381 1.00 76.44 413 GLN A CA 1
ATOM 3325 C C . GLN A 1 413 ? 21.845 -11.851 -30.056 1.00 76.44 413 GLN A C 1
ATOM 3327 O O . GLN A 1 413 ? 22.970 -11.601 -30.489 1.00 76.44 413 GLN A O 1
ATOM 3332 N N . PHE A 1 414 ? 21.173 -11.008 -29.276 1.00 79.38 414 PHE A N 1
ATOM 3333 C CA . PHE A 1 414 ? 21.663 -9.702 -28.854 1.00 79.38 414 PHE A CA 1
ATOM 3334 C C . PHE A 1 414 ? 22.142 -9.704 -27.404 1.00 79.38 414 PHE A C 1
ATOM 3336 O O . PHE A 1 414 ? 22.469 -8.645 -26.879 1.00 79.38 414 PHE A O 1
ATOM 3343 N N . ILE A 1 415 ? 22.193 -10.873 -26.761 1.00 81.81 415 ILE A N 1
ATOM 3344 C CA . ILE A 1 415 ? 22.634 -11.033 -25.379 1.00 81.81 415 ILE A CA 1
ATOM 3345 C C . ILE A 1 415 ? 24.003 -11.714 -25.349 1.00 81.81 415 ILE A C 1
ATOM 3347 O O . ILE A 1 415 ? 24.251 -12.731 -26.010 1.00 81.81 415 ILE A O 1
ATOM 3351 N N . GLU A 1 416 ? 24.891 -11.132 -24.558 1.00 83.81 416 GLU A N 1
ATOM 3352 C CA . GLU A 1 416 ? 26.185 -11.678 -24.179 1.00 83.81 416 GLU A CA 1
ATOM 3353 C C . GLU A 1 416 ? 26.138 -11.990 -22.681 1.00 83.81 416 GLU A C 1
ATOM 3355 O O . GLU A 1 416 ? 25.597 -11.217 -21.891 1.00 83.81 416 GLU A O 1
ATOM 3360 N N . LEU A 1 417 ? 26.644 -13.153 -22.285 1.00 81.88 417 LEU A N 1
ATOM 3361 C CA . LEU A 1 417 ? 26.716 -13.510 -20.875 1.00 81.88 417 LEU A CA 1
ATOM 3362 C C . LEU A 1 417 ? 27.986 -12.909 -20.287 1.00 81.88 417 LEU A C 1
ATOM 3364 O O . LEU A 1 417 ? 29.076 -13.085 -20.826 1.00 81.88 417 LEU A O 1
ATOM 3368 N N . GLY A 1 418 ? 27.826 -12.161 -19.204 1.00 78.94 418 GLY A N 1
ATOM 3369 C CA . GLY A 1 418 ? 28.932 -11.615 -18.439 1.00 78.94 418 GLY A CA 1
ATOM 3370 C C . GLY A 1 418 ? 29.670 -12.689 -17.646 1.00 78.94 418 GLY A C 1
ATOM 3371 O O . GLY A 1 418 ? 29.304 -13.861 -17.661 1.00 78.94 418 GLY A O 1
ATOM 3372 N N . SER A 1 419 ? 30.702 -12.278 -16.912 1.00 74.44 419 SER A N 1
ATOM 3373 C CA . SER A 1 419 ? 31.622 -13.179 -16.199 1.00 74.44 419 SER A CA 1
ATOM 3374 C C . SER A 1 419 ? 30.951 -14.138 -15.216 1.00 74.44 419 SER A C 1
ATOM 3376 O O . SER A 1 419 ? 31.487 -15.201 -14.946 1.00 74.44 419 SER A O 1
ATOM 3378 N N . GLU A 1 420 ? 29.799 -13.762 -14.670 1.00 76.75 420 GLU A N 1
ATOM 3379 C CA . GLU A 1 420 ? 29.045 -14.581 -13.720 1.00 76.75 420 GLU A CA 1
ATOM 3380 C C . GLU A 1 420 ? 28.188 -15.646 -14.439 1.00 76.75 420 GLU A C 1
ATOM 3382 O O . GLU A 1 420 ? 28.085 -16.768 -13.957 1.00 76.75 420 GLU A O 1
ATOM 3387 N N . LEU A 1 421 ? 27.661 -15.373 -15.638 1.00 76.81 421 LEU A N 1
ATOM 3388 C CA . LEU A 1 421 ? 26.844 -16.318 -16.420 1.00 76.81 421 LEU A CA 1
ATOM 3389 C C . LEU A 1 421 ? 27.616 -17.039 -17.542 1.00 76.81 421 LEU A C 1
ATOM 3391 O O . LEU A 1 421 ? 27.041 -17.881 -18.225 1.00 76.81 421 LEU A O 1
ATOM 3395 N N . ASN A 1 422 ? 28.901 -16.739 -17.748 1.00 71.75 422 ASN A N 1
ATOM 3396 C CA . ASN A 1 422 ? 29.713 -17.264 -18.859 1.00 71.75 422 ASN A CA 1
ATOM 3397 C C . ASN A 1 422 ? 29.900 -18.795 -18.868 1.00 71.75 422 ASN A C 1
ATOM 3399 O O . ASN A 1 422 ? 30.329 -19.344 -19.878 1.00 71.75 422 ASN A O 1
ATOM 3403 N N . HIS A 1 423 ? 29.580 -19.473 -17.765 1.00 71.75 423 HIS A N 1
ATOM 3404 C CA . HIS A 1 423 ? 29.599 -20.929 -17.636 1.00 71.75 423 HIS A CA 1
ATOM 3405 C C . HIS A 1 423 ? 28.395 -21.604 -18.316 1.00 71.75 423 HIS A C 1
ATOM 3407 O O . HIS A 1 423 ? 28.359 -22.827 -18.430 1.00 71.75 423 HIS A O 1
ATOM 3413 N N . LEU A 1 424 ? 27.397 -20.828 -18.745 1.00 73.81 424 LEU A N 1
ATOM 3414 C CA . LEU A 1 424 ? 26.228 -21.328 -19.455 1.00 73.81 424 LEU A CA 1
ATOM 3415 C C . LEU A 1 424 ? 26.473 -21.295 -20.964 1.00 73.81 424 LEU A C 1
ATOM 3417 O O . LEU A 1 424 ? 26.746 -20.232 -21.529 1.00 73.81 424 LEU A O 1
ATOM 3421 N N . ASP A 1 425 ? 26.304 -22.440 -21.631 1.00 71.62 425 ASP A N 1
ATOM 3422 C CA . ASP A 1 425 ? 26.396 -22.531 -23.091 1.00 71.62 425 ASP A CA 1
ATOM 3423 C C . ASP A 1 425 ? 25.145 -21.933 -23.756 1.00 71.62 425 ASP A C 1
ATOM 3425 O O . ASP A 1 425 ? 24.184 -22.602 -24.147 1.00 71.62 425 ASP A O 1
ATOM 3429 N N . ILE A 1 426 ? 25.142 -20.606 -23.859 1.00 73.94 426 ILE A N 1
ATOM 3430 C CA . ILE A 1 426 ? 24.108 -19.871 -24.583 1.00 73.94 426 ILE A CA 1
ATOM 3431 C C . ILE A 1 426 ? 24.248 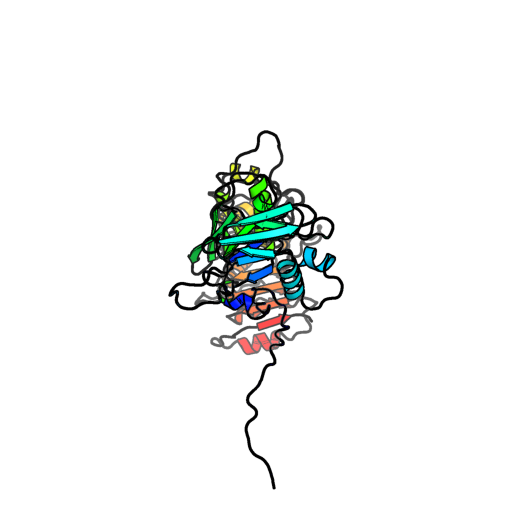-20.028 -26.098 1.00 73.94 426 ILE A C 1
ATOM 3433 O O . ILE A 1 426 ? 23.302 -19.716 -26.819 1.00 73.94 426 ILE A O 1
ATOM 3437 N N . ASP A 1 427 ? 25.403 -20.470 -26.598 1.00 70.94 427 ASP A N 1
ATOM 3438 C CA . ASP A 1 427 ? 25.650 -20.614 -28.029 1.00 70.94 427 ASP A CA 1
ATOM 3439 C C . ASP A 1 427 ? 24.941 -21.851 -28.578 1.00 70.94 427 ASP A C 1
ATOM 3441 O O . ASP A 1 427 ? 24.364 -21.787 -29.668 1.00 70.94 427 ASP A O 1
ATOM 3445 N N . GLU A 1 428 ? 24.865 -22.929 -27.797 1.00 68.44 428 GLU A N 1
ATOM 3446 C CA . GLU A 1 428 ? 24.001 -24.071 -28.087 1.00 68.44 428 GLU A CA 1
ATOM 3447 C C . GLU A 1 428 ? 22.522 -23.652 -28.141 1.00 68.44 428 GLU A C 1
ATOM 3449 O O . GLU A 1 428 ? 21.837 -23.908 -29.138 1.00 68.44 428 GLU A O 1
ATOM 3454 N N . LEU A 1 429 ? 22.043 -22.900 -27.141 1.00 68.94 429 LEU A N 1
ATOM 3455 C CA . LEU A 1 429 ? 20.680 -22.352 -27.136 1.00 68.94 429 LEU A CA 1
ATOM 3456 C C . LEU A 1 429 ? 20.436 -21.428 -28.340 1.00 68.94 429 LEU A C 1
ATOM 3458 O O . LEU A 1 429 ? 19.415 -21.544 -29.014 1.00 68.94 429 LEU A O 1
ATOM 3462 N N . LYS A 1 430 ? 21.378 -20.540 -28.677 1.00 69.62 430 LYS A N 1
ATOM 3463 C CA . LYS A 1 430 ? 21.282 -19.653 -29.850 1.00 69.62 430 LYS A CA 1
ATOM 3464 C C . LYS A 1 430 ? 21.190 -20.446 -31.156 1.00 69.62 430 LYS A C 1
ATOM 3466 O O . LYS A 1 430 ? 20.391 -20.066 -32.013 1.00 69.62 430 LYS A O 1
ATOM 3471 N N . ARG A 1 431 ? 21.958 -21.536 -31.306 1.00 68.44 431 ARG A N 1
ATOM 3472 C CA . ARG A 1 431 ? 21.936 -22.418 -32.491 1.00 68.44 431 ARG A CA 1
ATOM 3473 C C . ARG A 1 431 ? 20.605 -23.146 -32.639 1.00 68.44 431 ARG A C 1
ATOM 3475 O O . ARG A 1 431 ? 20.043 -23.147 -33.732 1.00 68.44 431 ARG A O 1
ATOM 3482 N N . GLN A 1 432 ? 20.067 -23.690 -31.548 1.00 60.72 432 GLN A N 1
ATOM 3483 C CA . GLN A 1 432 ? 18.761 -24.364 -31.545 1.00 60.72 432 GLN A CA 1
ATOM 3484 C C . GLN A 1 432 ? 17.605 -23.418 -31.926 1.00 60.72 432 GLN A C 1
ATOM 3486 O O . GLN A 1 432 ? 16.559 -23.851 -32.406 1.00 60.72 432 GLN A O 1
ATOM 3491 N N . CYS A 1 433 ? 17.808 -22.108 -31.776 1.00 59.16 433 CYS A N 1
ATOM 3492 C CA . CYS A 1 433 ? 16.788 -21.080 -31.968 1.00 59.16 433 CYS A CA 1
ATOM 3493 C C . CYS A 1 433 ? 16.860 -20.349 -33.321 1.00 59.16 433 CYS A C 1
ATOM 3495 O O . CYS A 1 433 ? 16.180 -19.337 -33.517 1.00 59.16 433 CYS A O 1
ATOM 3497 N N . LEU A 1 434 ? 17.665 -20.853 -34.266 1.00 56.78 434 LEU A N 1
ATOM 3498 C CA . LEU A 1 434 ? 17.743 -20.352 -35.646 1.00 56.78 434 LEU A CA 1
ATOM 3499 C C . LEU A 1 434 ? 16.515 -20.723 -36.501 1.00 56.78 434 LEU A C 1
ATOM 3501 O O . LEU A 1 434 ? 16.318 -20.141 -37.568 1.00 56.78 434 LEU A O 1
ATOM 3505 N N . SER A 1 435 ? 15.648 -21.617 -36.018 1.00 55.91 435 SER A N 1
ATOM 3506 C CA . SER A 1 435 ? 14.388 -21.975 -36.678 1.00 55.91 435 SER A CA 1
ATOM 3507 C C . SER A 1 435 ? 13.309 -20.893 -36.462 1.00 55.91 435 SER A C 1
ATOM 3509 O O . SER A 1 435 ? 13.045 -20.503 -35.323 1.00 55.91 435 SER A O 1
ATOM 3511 N N . PRO A 1 436 ? 12.670 -20.371 -37.528 1.00 51.06 436 PRO A N 1
ATOM 3512 C CA . PRO A 1 436 ? 11.881 -19.132 -37.484 1.00 51.06 436 PRO A CA 1
ATOM 3513 C C . PRO A 1 436 ? 10.545 -19.187 -36.718 1.00 51.06 436 PRO A C 1
ATOM 3515 O O . PRO A 1 436 ? 9.965 -18.126 -36.494 1.00 51.06 436 PRO A O 1
ATOM 3518 N N . GLU A 1 437 ? 10.069 -20.358 -36.285 1.00 50.75 437 GLU A N 1
ATOM 3519 C CA . GLU A 1 437 ? 8.682 -20.541 -35.810 1.00 50.75 437 GLU A CA 1
ATOM 3520 C C . GLU A 1 437 ? 8.524 -21.047 -34.366 1.00 50.75 437 GLU A C 1
ATOM 3522 O O . GLU A 1 437 ? 7.401 -21.249 -33.905 1.00 50.75 437 GLU A O 1
ATOM 3527 N N . ILE A 1 438 ? 9.607 -21.216 -33.602 1.00 53.19 438 ILE A N 1
ATOM 3528 C CA . ILE A 1 438 ? 9.490 -21.754 -32.238 1.00 53.19 438 ILE A CA 1
ATOM 3529 C C . ILE A 1 438 ? 9.057 -20.644 -31.266 1.00 53.19 438 ILE A C 1
ATOM 3531 O O . ILE A 1 438 ? 9.841 -19.772 -30.884 1.00 53.19 438 ILE A O 1
ATOM 3535 N N . VAL A 1 439 ? 7.793 -20.683 -30.842 1.00 51.78 439 VAL A N 1
ATOM 3536 C CA . VAL A 1 439 ? 7.289 -19.908 -29.700 1.00 51.78 439 VAL A CA 1
ATOM 3537 C C . VAL A 1 439 ? 7.699 -20.634 -28.419 1.00 51.78 439 VAL A C 1
ATOM 3539 O O . VAL A 1 439 ? 7.214 -21.729 -28.150 1.00 51.78 439 VAL A O 1
ATOM 3542 N N . ILE A 1 440 ? 8.581 -20.035 -27.614 1.00 54.59 440 ILE A N 1
ATOM 3543 C CA . ILE A 1 440 ? 8.982 -20.619 -26.326 1.00 54.59 440 ILE A CA 1
ATOM 3544 C C . ILE A 1 440 ? 8.079 -20.080 -25.204 1.00 54.59 440 ILE A C 1
ATOM 3546 O O . ILE A 1 440 ? 7.893 -18.863 -25.107 1.00 54.59 440 ILE A O 1
ATOM 3550 N N . PRO A 1 441 ? 7.553 -20.940 -24.308 1.00 53.03 441 PRO A N 1
ATOM 3551 C CA . PRO A 1 441 ? 6.675 -20.489 -23.229 1.00 53.03 441 PRO A CA 1
ATOM 3552 C C . PRO A 1 441 ? 7.368 -19.548 -22.225 1.00 53.03 441 PRO A C 1
ATOM 3554 O O . PRO A 1 441 ? 6.738 -18.593 -21.761 1.00 53.03 441 PRO A O 1
ATOM 3557 N N . ARG A 1 442 ? 8.651 -19.789 -21.887 1.00 58.06 442 ARG A N 1
ATOM 3558 C CA . ARG A 1 442 ? 9.489 -18.954 -20.998 1.00 58.06 442 ARG A CA 1
ATOM 3559 C C . ARG A 1 442 ? 10.938 -19.471 -20.938 1.00 58.06 442 ARG A C 1
ATOM 3561 O O . ARG A 1 442 ? 11.129 -20.661 -20.729 1.00 58.06 442 ARG A O 1
ATOM 3568 N N . ILE A 1 443 ? 11.935 -18.591 -21.023 1.00 65.06 443 ILE A N 1
ATOM 3569 C CA . ILE A 1 443 ? 13.339 -18.869 -20.677 1.00 65.06 443 ILE A CA 1
ATOM 3570 C C . ILE A 1 443 ? 13.656 -18.112 -19.386 1.00 65.06 443 ILE A C 1
ATOM 3572 O O . ILE A 1 443 ? 13.481 -16.896 -19.309 1.00 65.06 443 ILE A O 1
ATOM 3576 N N . ASN A 1 444 ? 14.104 -18.821 -18.355 1.00 65.44 444 ASN A N 1
ATOM 3577 C CA . ASN A 1 444 ? 14.552 -18.218 -17.104 1.00 65.44 444 ASN A CA 1
ATOM 3578 C C . ASN A 1 444 ? 15.931 -18.779 -16.774 1.00 65.44 444 ASN A C 1
ATOM 3580 O O . ASN A 1 444 ? 16.049 -19.961 -16.471 1.00 65.44 444 ASN A O 1
ATOM 3584 N N . ILE A 1 445 ? 16.944 -17.930 -16.869 1.00 65.19 445 ILE A N 1
ATOM 3585 C CA . ILE A 1 445 ? 18.329 -18.249 -16.554 1.00 65.19 445 ILE A CA 1
ATOM 3586 C C . ILE A 1 445 ? 18.700 -17.411 -15.336 1.00 65.19 445 ILE A C 1
ATOM 3588 O O . ILE A 1 445 ? 18.617 -16.181 -15.362 1.00 65.19 445 ILE A O 1
ATOM 3592 N N . GLN A 1 446 ? 19.073 -18.075 -14.252 1.00 52.94 446 GLN A N 1
ATOM 3593 C CA . GLN A 1 446 ? 19.417 -17.430 -12.997 1.00 52.94 446 GLN A CA 1
ATOM 3594 C C . GLN A 1 446 ? 20.567 -18.194 -12.351 1.00 52.94 446 GLN A C 1
ATOM 3596 O O . GLN A 1 446 ? 20.517 -19.418 -12.275 1.00 52.94 446 GLN A O 1
ATOM 3601 N N . LEU A 1 447 ? 21.559 -17.454 -11.867 1.00 42.19 447 LEU A N 1
ATOM 3602 C CA . LEU A 1 447 ? 22.591 -17.971 -10.979 1.00 42.19 447 LEU A CA 1
ATOM 3603 C C . LEU A 1 447 ? 21.943 -18.314 -9.626 1.00 42.19 447 LEU A C 1
ATOM 3605 O O . LEU A 1 447 ? 21.278 -17.456 -9.035 1.00 42.19 447 LEU A O 1
ATOM 3609 N N . THR A 1 448 ? 22.045 -19.573 -9.198 1.00 41.03 448 THR A N 1
ATOM 3610 C CA . THR A 1 448 ? 21.636 -20.014 -7.851 1.00 41.03 448 THR A CA 1
ATOM 3611 C C . THR A 1 448 ? 22.703 -19.715 -6.827 1.00 41.03 448 THR A C 1
ATOM 3613 O O . THR A 1 448 ? 23.877 -20.019 -7.137 1.00 41.03 448 THR A O 1
#

Sequence (448 aa):
MQTFSVLLAALSVRVYALDSDFALISEKLLPKFLTEKERGVYILDEETSPNRLCSVLFTPVVRDKTVPSPVSALRFLYDETEAKKHCQEVRDIAGEVARFLAEHATIDTQTGTVGVVSRNTQTVFQLPEQKLFFVSFPNGELSVQAVPEGIADVSVLGVKESGIDYLYKKEKEHRNLFDSFLIAEECKYKDRWKTQTIKNFPSKRKEAALLLSFLAAKEFQLDLEAASDMHWEEENKCGLKIPYGIGLLITDKNSSCYLELFDFTNTKIKKLVVSSFDITKINFKNTSTEELFLTDEAAVEFFYNSIENPKLYVEKFSFGKNVNPKRESFLKLIKPVHEGENVAPRKIKKLIFIKSSFFNFLEETRRIPQGKIHVEDLFVTQNGKDSWPKTGTSTRIVVNKKINIRGKVRVLQFIELGSELNHLDIDELKRQCLSPEIVIPRINIQLT

Foldseek 3Di:
DDDDDDDDDPPDPPPPDDPFQWDWDDPVCVQVPDPDFPKWKWQFDLPDAIQTWDKTKTFGNPPDDDDPDDGQIEMETERQVQLCVQPDPDPGSSVVVRVLQRVQWDADPVQQWIWGDWPHDTDIDHRDRYWYWYWGQVVNITDIDTQDPQAWEWEFPDDDPQATEIEIGGRDDDVDSSNRMYIYRDDDPVCLNHAYEYQAADLDLVSRSRVLSVCQSSLHEYELVNNVNHDDDPPDQQAAEHAHRYAYEEEPVNDLVSLSNYDQALYEYAHYEYYLDQPLSHQLANYEYAEYEDAAQNSLLNVLVCVVPPSYHYQEYHYHPHYQLQDPSNLSVQCQQPPPPPPDRPANAEYAAAEPVLQSNQLNVLPPPDQEREHQEYHYEYDDPDDHNPPDRSHAYEYEFWYKYAWQQCSLVRYDYDPNCNVDPSVVVVVVRPDDDDTDHIDIDGDD

Radius of gyration: 29.38 Å; chains: 1; bounding box: 78×90×78 Å

Secondary structure (DSSP, 8-state):
------------------SSSB----TTTGGGS--SS-EEEEE--SSSPPEEPEEEEE-B---S----S----EEEEE-HHHHHHHSTT-S-HHHHHHHHHHHHEEEETTTTEEEEEETTEEEEEE--SS-EEEEE-GGG--EEEEPPTT-EEEEEEEE-SSEEEEEEE-----SSGGGGEEEEEPPPGGGTTSEEEES---SSHHHHHHHHHHHHHTTPEEEGGGGTT----TT--SPEEPPTT-EEEE-TTS-HHHHTTEE-TT-EEEEEEESS--GGGS--TTEEEEEEEEEEHHHHHHHHHHTTSTTEEEEEEEEEEE--TTSHHHHHHHGGGT--SSS----EEEEEEETTHHHHHHHHHTTSS--EEEEEEEEEEE-S-PPPPPS----EEEEEEEEEEEEEGGGGGGEEE-TTTTTS-HHHHHHHTTSTT-EEEEEEEE--

pLDDT: mean 71.17, std 17.09, range [23.5, 94.0]